Protein AF-0000000072946894 (afdb_homodimer)

InterPro domains:
  IPR002347 Short-chain dehydrogenase/reductase SDR [PF00106] (50-247)
  IPR002347 Short-chain dehydrogenase/reductase SDR [PR00081] (49-66)
  IPR002347 Short-chain dehydrogenase/reductase SDR [PR00081] (130-141)
  IPR002347 Short-chain dehydrogenase/reductase SDR [PR00081] (180-196)
  IPR002347 Short-chain dehydrogenase/reductase SDR [PR00081] (206-225)
  IPR002347 Short-chain dehydrogenase/reductase SDR [PR00081] (227-244)
  IPR036291 NAD(P)-binding domain superfamily [SSF51735] (49-303)
  IPR051019 VLCFA Elongation and Steroid Dehydrogenase [PTHR43899] (5-320)

Nearest PDB structures (foldseek):
  1w8d-assembly1_B  TM=7.250E-01  e=7.917E-16  Homo sapiens
  5h5x-assembly3_I  TM=8.137E-01  e=5.301E-14  Streptomyces coelicolor A3(2)
  6f9q-assembly1_B  TM=7.800E-01  e=3.752E-14  Nepeta racemosa
  5h5x-assembly3_L  TM=7.833E-01  e=6.300E-14  Streptomyces coelicolor A3(2)
  4cql-assembly4_I  TM=7.960E-01  e=1.188E-12  Homo sapiens

Structure (mmCIF, N/CA/C/O backbone):
data_AF-0000000072946894-model_v1
#
loop_
_entity.id
_entity.type
_entity.pdbx_description
1 polymer 'Short chain dehydrogenase, putative'
#
loop_
_atom_site.group_PDB
_atom_site.id
_atom_site.type_symbol
_atom_site.label_atom_id
_atom_site.label_alt_id
_atom_site.label_comp_id
_atom_site.label_asym_id
_atom_site.label_entity_id
_atom_site.label_seq_id
_atom_site.pdbx_PDB_ins_code
_atom_site.Cartn_x
_atom_site.Cartn_y
_atom_site.Cartn_z
_atom_site.occupancy
_atom_site.B_iso_or_equiv
_atom_site.auth_seq_id
_atom_site.auth_comp_id
_atom_site.auth_asym_id
_atom_site.auth_atom_id
_atom_site.pdbx_PDB_model_num
ATOM 1 N N . MET A 1 1 ? -17.266 15.586 -41.625 1 76.56 1 MET A N 1
ATOM 2 C CA . MET A 1 1 ? -17.844 15.133 -40.375 1 76.56 1 MET A CA 1
ATOM 3 C C . MET A 1 1 ? -16.766 14.539 -39.469 1 76.56 1 MET A C 1
ATOM 5 O O . MET A 1 1 ? -16.609 14.953 -38.312 1 76.56 1 MET A O 1
ATOM 9 N N . LEU A 1 2 ? -15.977 13.852 -40 1 82.25 2 LEU A N 1
ATOM 10 C CA . LEU A 1 2 ? -14.883 13.266 -39.219 1 82.25 2 LEU A CA 1
ATOM 11 C C . LEU A 1 2 ? -13.883 14.328 -38.812 1 82.25 2 LEU A C 1
ATOM 13 O O . LEU A 1 2 ? -13.398 14.32 -37.656 1 82.25 2 LEU A O 1
ATOM 17 N N . GLY A 1 3 ? -13.625 15.266 -39.656 1 78.94 3 GLY A N 1
ATOM 18 C CA . GLY A 1 3 ? -12.703 16.344 -39.344 1 78.94 3 GLY A CA 1
ATOM 19 C C . GLY A 1 3 ? -13.164 17.219 -38.188 1 78.94 3 GLY A C 1
ATOM 20 O O . GLY A 1 3 ? -12.383 17.547 -37.281 1 78.94 3 GLY A O 1
ATOM 21 N N . THR A 1 4 ? -14.398 17.484 -38.219 1 84.44 4 THR A N 1
ATOM 22 C CA . THR A 1 4 ? -14.984 18.312 -37.156 1 84.44 4 THR A CA 1
ATOM 23 C C . THR A 1 4 ? -14.953 17.562 -35.812 1 84.44 4 THR A C 1
ATOM 25 O O . THR A 1 4 ? -14.664 18.172 -34.781 1 84.44 4 THR A O 1
ATOM 28 N N . ILE A 1 5 ? -15.211 16.375 -35.844 1 84.06 5 ILE A N 1
ATOM 29 C CA . ILE A 1 5 ? -15.203 15.57 -34.625 1 84.06 5 ILE A CA 1
ATOM 30 C C . ILE A 1 5 ? -13.781 15.508 -34.062 1 84.06 5 ILE A C 1
ATOM 32 O O . ILE A 1 5 ? 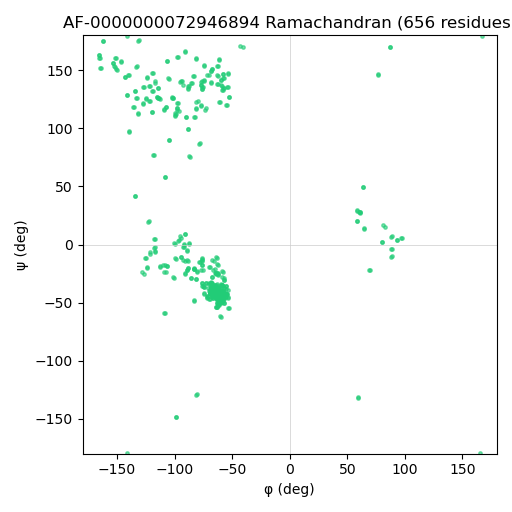-13.586 15.672 -32.844 1 84.06 5 ILE A O 1
ATOM 36 N N . LEU A 1 6 ? -12.906 15.398 -34.844 1 82.5 6 LEU A N 1
ATOM 37 C CA . LEU A 1 6 ? -11.516 15.328 -34.406 1 82.5 6 LEU A CA 1
ATOM 38 C C . LEU A 1 6 ? -11.062 16.656 -33.844 1 82.5 6 LEU A C 1
ATOM 40 O O . LEU A 1 6 ? -10.312 16.688 -32.844 1 82.5 6 LEU A O 1
ATOM 44 N N . ILE A 1 7 ? -11.516 17.672 -34.469 1 84.62 7 ILE A N 1
ATOM 45 C CA . ILE A 1 7 ? -11.172 19 -33.969 1 84.62 7 ILE A CA 1
ATOM 46 C C . ILE A 1 7 ? -11.797 19.203 -32.594 1 84.62 7 ILE A C 1
ATOM 48 O O . ILE A 1 7 ? -11.156 19.75 -31.688 1 84.62 7 ILE A O 1
ATOM 52 N N . LEU A 1 8 ? -12.953 18.75 -32.438 1 87.56 8 LEU A N 1
ATOM 53 C CA . LEU A 1 8 ? -13.641 18.891 -31.172 1 87.56 8 LEU A CA 1
ATOM 54 C C . LEU A 1 8 ? -12.961 18.062 -30.078 1 87.56 8 LEU A C 1
ATOM 56 O O . LEU A 1 8 ? -12.766 18.547 -28.969 1 87.56 8 LEU A O 1
ATOM 60 N N . ILE A 1 9 ? -12.617 16.938 -30.375 1 83.56 9 ILE A N 1
ATOM 61 C CA . ILE A 1 9 ? -11.922 16.062 -29.438 1 83.56 9 ILE A CA 1
ATOM 62 C C . ILE A 1 9 ? -10.578 16.688 -29.062 1 83.56 9 ILE A C 1
ATOM 64 O O . ILE A 1 9 ? -10.195 16.703 -27.891 1 83.56 9 ILE A O 1
ATOM 68 N N . GLY A 1 10 ? -9.945 17.156 -30.047 1 85.44 10 GLY A N 1
ATOM 69 C CA . GLY A 1 10 ? -8.68 17.828 -29.812 1 85.44 10 GLY A CA 1
ATOM 70 C C . GLY A 1 10 ? -8.82 19.062 -28.938 1 85.44 10 GLY A C 1
ATOM 71 O O . GLY A 1 10 ? -8.008 19.281 -28.031 1 85.44 10 GLY A O 1
ATOM 72 N N . ALA A 1 11 ? -9.805 19.75 -29.25 1 88.12 11 ALA A N 1
ATOM 73 C CA . ALA A 1 11 ? -10.055 20.969 -28.469 1 88.12 11 ALA A CA 1
ATOM 74 C C . ALA A 1 11 ? -10.367 20.625 -27.016 1 88.12 11 ALA A C 1
ATOM 76 O O . ALA A 1 11 ? -9.875 21.281 -26.094 1 88.12 11 ALA A O 1
ATOM 77 N N . ILE A 1 12 ? -11.086 19.641 -26.812 1 86.81 12 ILE A N 1
ATOM 78 C CA . ILE A 1 12 ? -11.445 19.219 -25.469 1 86.81 12 ILE A CA 1
ATOM 79 C C . ILE A 1 12 ? -10.203 18.719 -24.734 1 86.81 12 ILE A C 1
ATOM 81 O O . ILE A 1 12 ? -9.992 19.031 -23.562 1 86.81 12 ILE A O 1
ATOM 85 N N . PHE A 1 13 ? -9.445 17.984 -25.422 1 84.06 13 PHE A N 1
ATOM 86 C CA . PHE A 1 13 ? -8.211 17.469 -24.844 1 84.06 13 PHE A CA 1
ATOM 87 C C . PHE A 1 13 ? -7.305 18.625 -24.422 1 84.06 13 PHE A C 1
ATOM 89 O O . PHE A 1 13 ? -6.824 18.641 -23.281 1 84.06 13 PHE A O 1
ATOM 96 N N . VAL A 1 14 ? -7.098 19.531 -25.297 1 87.94 14 VAL A N 1
ATOM 97 C CA . VAL A 1 14 ? -6.219 20.656 -25 1 87.94 14 VAL A CA 1
ATOM 98 C C . VAL A 1 14 ? -6.793 21.484 -23.844 1 87.94 14 VAL A C 1
ATOM 100 O O . VAL A 1 14 ? -6.062 21.906 -22.953 1 87.94 14 VAL A O 1
ATOM 103 N N . ALA A 1 15 ? -8.031 21.688 -23.891 1 90.88 15 ALA A N 1
ATOM 104 C CA . ALA A 1 15 ? -8.688 22.438 -22.812 1 90.88 15 ALA A CA 1
ATOM 105 C C . ALA A 1 15 ? -8.523 21.75 -21.469 1 90.88 15 ALA A C 1
ATOM 107 O O . ALA A 1 15 ? -8.273 22.406 -20.453 1 90.88 15 ALA A O 1
ATOM 108 N N . THR A 1 16 ? -8.625 20.484 -21.484 1 87.75 16 THR A N 1
ATOM 109 C CA . THR A 1 16 ? -8.484 19.703 -20.25 1 87.75 16 THR A CA 1
ATOM 110 C C . THR A 1 16 ? -7.055 19.797 -19.719 1 87.75 16 THR A C 1
ATOM 112 O O . THR A 1 16 ? -6.848 19.969 -18.516 1 87.75 16 THR A O 1
ATOM 115 N N . LYS A 1 17 ? -6.102 19.734 -20.594 1 88.12 17 LYS A N 1
ATOM 116 C CA . LYS A 1 17 ? -4.703 19.812 -20.172 1 88.12 17 LYS A CA 1
ATOM 117 C C . LYS A 1 17 ? -4.352 21.203 -19.672 1 88.12 17 LYS A C 1
ATOM 119 O O . LYS A 1 17 ? -3.596 21.344 -18.703 1 88.12 17 LYS A O 1
ATOM 124 N N . LEU A 1 18 ? -4.859 22.156 -20.328 1 91.69 18 LEU A N 1
ATOM 125 C CA . LEU A 1 18 ? -4.637 23.516 -19.875 1 91.69 18 LEU A CA 1
ATOM 126 C C . LEU A 1 18 ? -5.285 23.766 -18.516 1 91.69 18 LEU A C 1
ATOM 128 O O . LEU A 1 18 ? -4.719 24.453 -17.672 1 91.69 18 LEU A O 1
ATOM 132 N N . TYR A 1 19 ? -6.438 23.25 -18.375 1 91.31 19 TYR A N 1
ATOM 133 C CA . TYR A 1 19 ? -7.113 23.359 -17.094 1 91.31 19 TYR A CA 1
ATOM 134 C C . TYR A 1 19 ? -6.312 22.656 -15.992 1 91.31 19 TYR A C 1
ATOM 136 O O . TYR A 1 19 ? -6.133 23.219 -14.906 1 91.31 19 TYR A O 1
ATOM 144 N N . GLN A 1 20 ? -5.84 21.484 -16.234 1 88.94 20 GLN A N 1
ATOM 145 C CA . GLN A 1 20 ? -5.027 20.734 -15.273 1 88.94 20 GLN A CA 1
ATOM 146 C C . GLN A 1 20 ? -3.758 21.516 -14.922 1 88.94 20 GLN A C 1
ATOM 148 O O . GLN A 1 20 ? -3.328 21.516 -13.766 1 88.94 20 GLN A O 1
ATOM 153 N N . LEU A 1 21 ? -3.168 22.094 -15.93 1 92.06 21 LEU A N 1
ATOM 154 C CA . LEU A 1 21 ? -1.972 22.891 -15.703 1 92.06 21 LEU A CA 1
ATOM 155 C C . LEU A 1 21 ? -2.285 24.109 -14.828 1 92.06 21 LEU A C 1
ATOM 157 O O . LEU A 1 21 ? -1.516 24.438 -13.922 1 92.06 21 LEU A O 1
ATOM 161 N N . ALA A 1 22 ? -3.363 24.766 -15.094 1 94.44 22 ALA A N 1
ATOM 162 C CA . ALA A 1 22 ? -3.771 25.906 -14.289 1 94.44 22 ALA A CA 1
ATOM 163 C C . ALA A 1 22 ? -4.012 25.516 -12.836 1 94.44 22 ALA A C 1
ATOM 165 O O . ALA A 1 22 ? -3.607 26.219 -11.914 1 94.44 22 ALA A O 1
ATOM 166 N N . CYS A 1 23 ? -4.617 24.391 -12.617 1 92.94 23 CYS A N 1
ATOM 167 C CA . CYS A 1 23 ? -4.867 23.891 -11.273 1 92.94 23 CYS A CA 1
ATOM 168 C C . CYS A 1 23 ? -3.559 23.562 -10.562 1 92.94 23 CYS A C 1
ATOM 170 O O . CYS A 1 23 ? -3.412 23.828 -9.367 1 92.94 23 CYS A O 1
ATOM 172 N N . TRP A 1 24 ? -2.691 23.016 -11.352 1 94.06 24 TRP A N 1
ATOM 173 C CA . TRP A 1 24 ? -1.382 22.688 -10.805 1 94.06 24 TRP A CA 1
ATOM 174 C C . TRP A 1 24 ? -0.618 23.938 -10.398 1 94.06 24 TRP A C 1
ATOM 176 O O . TRP A 1 24 ? -0.023 23.984 -9.32 1 94.06 24 TRP A O 1
ATOM 186 N N . VAL A 1 25 ? -0.658 24.953 -11.234 1 95.88 25 VAL A N 1
ATOM 187 C CA . VAL A 1 25 ? 0.003 26.219 -10.938 1 95.88 25 VAL A CA 1
ATOM 188 C C . VAL A 1 25 ? -0.615 26.844 -9.695 1 95.88 25 VAL A C 1
ATOM 190 O O . VAL A 1 25 ? 0.103 27.328 -8.812 1 95.88 25 VAL A O 1
ATOM 193 N N . ARG A 1 26 ? -1.874 26.812 -9.625 1 95.5 26 ARG A N 1
ATOM 194 C CA . ARG A 1 26 ? -2.562 27.344 -8.453 1 95.5 26 ARG A CA 1
ATOM 195 C C . ARG A 1 26 ? -2.16 26.578 -7.188 1 95.5 26 ARG A C 1
ATOM 197 O O . ARG A 1 26 ? -1.821 27.203 -6.176 1 95.5 26 ARG A O 1
ATOM 204 N N . PHE A 1 27 ? -2.131 25.297 -7.258 1 95.75 27 PHE A N 1
ATOM 205 C CA . PHE A 1 27 ? -1.911 24.406 -6.117 1 95.75 27 PHE A CA 1
ATOM 206 C C . PHE A 1 27 ? -0.49 24.547 -5.586 1 95.75 27 PHE A C 1
ATOM 208 O O . PHE A 1 27 ? -0.254 24.406 -4.383 1 95.75 27 PHE A O 1
ATOM 215 N N . TYR A 1 28 ? 0.487 24.922 -6.395 1 95.19 28 TYR A N 1
ATOM 216 C CA . TYR A 1 28 ? 1.872 24.922 -5.938 1 95.19 28 TYR A CA 1
ATOM 217 C C . TYR A 1 28 ? 2.416 26.344 -5.852 1 95.19 28 TYR A C 1
ATOM 219 O O . TYR A 1 28 ? 3.373 26.609 -5.117 1 95.19 28 TYR A O 1
ATOM 227 N N . PHE A 1 29 ? 1.744 27.328 -6.566 1 95.56 29 PHE A N 1
ATOM 228 C CA . PHE A 1 29 ? 2.383 28.641 -6.645 1 95.56 29 PHE A CA 1
ATOM 229 C C . PHE A 1 29 ? 1.453 29.734 -6.121 1 95.56 29 PHE A C 1
ATOM 231 O O . PHE A 1 29 ? 1.896 30.844 -5.828 1 95.56 29 PHE A O 1
ATOM 238 N N . MET A 1 30 ? 0.238 29.516 -6.062 1 96.44 30 MET A N 1
ATOM 239 C CA . MET A 1 30 ? -0.702 30.5 -5.527 1 96.44 30 MET A CA 1
ATOM 240 C C . MET A 1 30 ? -1.237 30.047 -4.168 1 96.44 30 MET A C 1
ATOM 242 O O . MET A 1 30 ? -2.451 30.016 -3.957 1 96.44 30 MET A O 1
ATOM 246 N N . LEU A 1 31 ? -0.311 29.844 -3.238 1 96.75 31 LEU A N 1
ATOM 247 C CA . LEU A 1 31 ? -0.64 29.297 -1.932 1 96.75 31 LEU A CA 1
ATOM 248 C C . LEU A 1 31 ? -1.284 30.344 -1.037 1 96.75 31 LEU A C 1
ATOM 250 O O . LEU A 1 31 ? -0.866 31.5 -1.037 1 96.75 31 LEU A O 1
ATOM 254 N N . PRO A 1 32 ? -2.307 29.984 -0.327 1 96.56 32 PRO A N 1
ATOM 255 C CA . PRO A 1 32 ? -2.914 30.906 0.625 1 96.56 32 PRO A CA 1
ATOM 256 C C . PRO A 1 32 ? -1.949 31.344 1.727 1 96.56 32 PRO A C 1
ATOM 258 O O . PRO A 1 32 ? -0.926 30.688 1.947 1 96.56 32 PRO A O 1
ATOM 261 N N . PRO A 1 33 ? -2.256 32.406 2.33 1 96.12 33 PRO A N 1
ATOM 262 C CA . PRO A 1 33 ? -1.405 32.844 3.441 1 96.12 33 PRO A CA 1
ATOM 263 C C . PRO A 1 33 ? -1.396 31.859 4.602 1 96.12 33 PRO A C 1
ATOM 265 O O . PRO A 1 33 ? -2.359 31.109 4.789 1 96.12 33 PRO A O 1
ATOM 268 N N . PRO A 1 34 ? -0.38 31.812 5.387 1 94.25 34 PRO A N 1
ATOM 269 C CA . PRO A 1 34 ? -0.188 30.844 6.461 1 94.25 34 PRO A CA 1
ATOM 270 C C . PRO A 1 34 ? -1.328 30.844 7.477 1 94.25 34 PRO A C 1
ATOM 272 O O . PRO A 1 34 ? -1.669 29.797 8.039 1 94.25 34 PRO A O 1
ATOM 275 N N . GLU A 1 35 ? -1.95 31.969 7.672 1 93.81 35 GLU A N 1
ATOM 276 C CA . GLU A 1 35 ? -2.963 32.125 8.711 1 93.81 35 GLU A CA 1
ATOM 277 C C . GLU A 1 35 ? -4.281 31.469 8.289 1 93.81 35 GLU A C 1
ATOM 279 O O . GLU A 1 35 ? -5.16 31.25 9.125 1 93.81 35 GLU A O 1
ATOM 284 N N . GLN A 1 36 ? -4.402 31.156 7.02 1 95.69 36 GLN A N 1
ATOM 285 C CA . GLN A 1 36 ? -5.676 30.688 6.488 1 95.69 36 GLN A CA 1
ATOM 286 C C . GLN A 1 36 ? -6.027 29.312 7.055 1 95.69 36 GLN A C 1
ATOM 288 O O . GLN A 1 36 ? -7.203 29 7.254 1 95.69 36 GLN A O 1
ATOM 293 N N . LEU A 1 37 ? -5.039 28.484 7.305 1 96.06 37 LEU A N 1
ATOM 294 C CA . LEU A 1 37 ? -5.312 27.141 7.805 1 96.06 37 LEU A CA 1
ATOM 295 C C . LEU A 1 37 ? -6.02 27.203 9.156 1 96.06 37 LEU A C 1
ATOM 297 O O . LEU A 1 37 ? -7.016 26.5 9.367 1 96.06 37 LEU A O 1
ATOM 301 N N . ARG A 1 38 ? -5.422 27.953 10.047 1 95.25 38 ARG A N 1
ATOM 302 C CA . ARG A 1 38 ? -6.02 28.078 11.375 1 95.25 38 ARG A CA 1
ATOM 303 C C . ARG A 1 38 ? -7.449 28.594 11.281 1 95.25 38 ARG A C 1
ATOM 305 O O . ARG A 1 38 ? -8.352 28.062 11.945 1 95.25 38 ARG A O 1
ATOM 312 N N . ARG A 1 39 ? -7.684 29.547 10.43 1 94.62 39 ARG A N 1
ATOM 313 C CA . ARG A 1 39 ? -9.016 30.109 10.25 1 94.62 39 ARG A CA 1
ATOM 314 C C . ARG A 1 39 ? -9.992 29.047 9.742 1 94.62 39 ARG A C 1
ATOM 316 O O . ARG A 1 39 ? -11.172 29.047 10.102 1 94.62 39 ARG A O 1
ATOM 323 N N . LYS A 1 40 ? -9.477 28.203 8.938 1 95 40 LYS A N 1
ATOM 324 C CA . LYS A 1 40 ? -10.297 27.172 8.297 1 95 40 LYS A CA 1
ATOM 325 C C . LYS A 1 40 ? -10.836 26.188 9.32 1 95 40 LYS A C 1
ATOM 327 O O . LYS A 1 40 ? -11.977 25.734 9.219 1 95 40 LYS A O 1
ATOM 332 N N . TYR A 1 41 ? -10.023 25.875 10.336 1 94.94 41 TYR A N 1
ATOM 333 C CA . TYR A 1 41 ? -10.391 24.75 11.188 1 94.94 41 TYR A CA 1
ATOM 334 C C . TYR A 1 41 ? -10.648 25.203 12.617 1 94.94 41 TYR A C 1
ATOM 336 O O . TYR A 1 41 ? -11.109 24.422 13.453 1 94.94 41 TYR A O 1
ATOM 344 N N . GLU A 1 42 ? -10.391 26.453 12.945 1 94.56 42 GLU A N 1
ATOM 345 C CA . GLU A 1 42 ? -10.523 26.938 14.312 1 94.56 42 GLU A CA 1
ATOM 346 C C . GLU A 1 42 ? -11.992 27.141 14.688 1 94.56 42 GLU A C 1
ATOM 348 O O . GLU A 1 42 ? -12.789 27.609 13.875 1 94.56 42 GLU A O 1
ATOM 353 N N . GLU A 1 43 ? -12.312 26.656 15.852 1 93.19 43 GLU A N 1
ATOM 354 C CA . GLU A 1 43 ? -13.586 26.984 16.484 1 93.19 43 GLU A CA 1
ATOM 355 C C . GLU A 1 43 ? -13.477 28.266 17.328 1 93.19 43 GLU A C 1
ATOM 357 O O . GLU A 1 43 ? -12.516 28.422 18.078 1 93.19 43 GLU A O 1
ATOM 362 N N . PRO A 1 44 ? -14.453 29.094 17.125 1 90.75 44 PRO A N 1
ATOM 363 C CA . PRO A 1 44 ? -14.391 30.344 17.906 1 90.75 44 PRO A CA 1
ATOM 364 C C . PRO A 1 44 ? -14.219 30.078 19.406 1 90.75 44 PRO A C 1
ATOM 366 O O . PRO A 1 44 ? -14.922 29.25 19.969 1 90.75 44 PRO A O 1
ATOM 369 N N . GLY A 1 45 ? -13.195 30.719 19.938 1 91.06 45 GLY A N 1
ATOM 370 C CA . GLY A 1 45 ? -12.969 30.656 21.375 1 91.06 45 GLY A CA 1
ATOM 371 C C . GLY A 1 45 ? -12.102 29.484 21.797 1 91.06 45 GLY A C 1
ATOM 372 O O . GLY A 1 45 ? -11.766 29.328 22.969 1 91.06 45 GLY A O 1
ATOM 373 N N . LYS A 1 46 ? -11.758 28.688 20.844 1 93.88 46 LYS A N 1
ATOM 374 C CA . LYS A 1 46 ? -10.914 27.547 21.172 1 93.88 46 LYS A CA 1
ATOM 375 C C . LYS A 1 46 ? -9.641 27.547 20.328 1 93.88 46 LYS A C 1
ATOM 377 O O . LYS A 1 46 ? -9.656 27.953 19.156 1 93.88 46 LYS A O 1
ATOM 382 N N . ARG A 1 47 ? -8.609 27.141 20.969 1 95.19 47 ARG A N 1
ATOM 383 C CA . ARG A 1 47 ? -7.371 26.938 20.234 1 95.19 47 ARG A CA 1
ATOM 384 C C . ARG A 1 47 ? -7.383 25.609 19.5 1 95.19 47 ARG A C 1
ATOM 386 O O . ARG A 1 47 ? -7.586 24.562 20.125 1 95.19 47 ARG A O 1
ATOM 393 N N . PRO A 1 48 ? -7.188 25.672 18.219 1 97.31 48 PRO A N 1
ATOM 394 C CA . PRO A 1 48 ? -7.109 24.391 17.516 1 97.31 48 PRO A CA 1
ATOM 395 C C . PRO A 1 48 ? -5.824 23.625 17.812 1 97.31 48 PRO A C 1
ATOM 397 O O . PRO A 1 48 ? -4.77 24.234 18.016 1 97.31 48 PRO A O 1
ATOM 400 N N . PHE A 1 49 ? -5.926 22.312 17.844 1 98.56 49 PHE A N 1
ATOM 401 C CA . PHE A 1 49 ? -4.785 21.469 18.156 1 98.56 49 PHE A CA 1
ATOM 402 C C . PHE A 1 49 ? -4.457 20.531 16.984 1 98.56 49 PHE A C 1
ATOM 404 O O . PHE A 1 49 ? -5.355 20.109 16.25 1 98.56 49 PHE A O 1
ATOM 411 N N . ALA A 1 50 ? -3.189 20.266 16.859 1 98.75 50 ALA A N 1
ATOM 412 C CA . ALA A 1 50 ? -2.688 19.25 15.922 1 98.75 50 ALA A CA 1
ATOM 413 C C . ALA A 1 50 ? -1.899 18.172 16.656 1 98.75 50 ALA A C 1
ATOM 415 O O . ALA A 1 50 ? -1.156 18.469 17.594 1 98.75 50 ALA A O 1
ATOM 416 N N . MET A 1 51 ? -2.123 17 16.312 1 98.88 51 MET A N 1
ATOM 417 C CA . MET A 1 51 ? -1.298 15.891 16.781 1 98.88 51 MET A CA 1
ATOM 418 C C . MET A 1 51 ? -0.301 15.453 15.719 1 98.88 51 MET A C 1
ATOM 420 O O . MET A 1 51 ? -0.675 15.242 14.562 1 98.88 51 MET A O 1
ATOM 424 N N . VAL A 1 52 ? 0.982 15.398 16.047 1 98.81 52 VAL A N 1
ATOM 425 C CA . VAL A 1 52 ? 2.045 15.031 15.117 1 98.81 52 VAL A CA 1
ATOM 426 C C . VAL A 1 52 ? 2.773 13.789 15.633 1 98.81 52 VAL A C 1
ATOM 428 O O . VAL A 1 52 ? 3.391 13.82 16.703 1 98.81 52 VAL A O 1
ATOM 431 N N . SER A 1 53 ? 2.668 12.719 14.938 1 98.62 53 SER A N 1
ATOM 432 C CA . SER A 1 53 ? 3.473 11.547 15.258 1 98.62 53 SER A CA 1
ATOM 433 C C . SER A 1 53 ? 4.863 11.641 14.648 1 98.62 53 SER A C 1
ATOM 435 O O . SER A 1 53 ? 5.027 12.156 13.531 1 98.62 53 SER A O 1
ATOM 437 N N . GLY A 1 54 ? 5.883 11.117 15.352 1 96.75 54 GLY A N 1
ATOM 438 C CA . GLY A 1 54 ? 7.254 11.305 14.898 1 96.75 54 GLY A CA 1
ATOM 439 C C . GLY A 1 54 ? 7.688 12.758 14.891 1 96.75 54 GLY A C 1
ATOM 440 O O . GLY A 1 54 ? 8.242 13.234 13.898 1 96.75 54 GLY A O 1
ATOM 441 N N . ALA A 1 55 ? 7.465 13.445 15.945 1 96.81 55 ALA A N 1
ATOM 442 C CA . ALA A 1 55 ? 7.531 14.906 15.961 1 96.81 55 ALA A CA 1
ATOM 443 C C . ALA A 1 55 ? 8.945 15.383 16.281 1 96.81 55 ALA A C 1
ATOM 445 O O . ALA A 1 55 ? 9.227 16.578 16.219 1 96.81 55 ALA A O 1
ATOM 446 N N . THR A 1 56 ? 9.891 14.531 16.594 1 92.94 56 THR A N 1
ATOM 447 C CA . THR A 1 56 ? 11.141 14.977 17.203 1 92.94 56 THR A CA 1
ATOM 448 C C . THR A 1 56 ? 12.219 15.141 16.141 1 92.94 56 THR A C 1
ATOM 450 O O . THR A 1 56 ? 13.375 15.438 16.453 1 92.94 56 THR A O 1
ATOM 453 N N . GLY A 1 57 ? 11.891 14.945 14.891 1 88.81 57 GLY A N 1
ATOM 454 C CA . GLY A 1 57 ? 12.898 15.164 13.867 1 88.81 57 GLY A CA 1
ATOM 455 C C . GLY A 1 57 ? 12.32 15.258 12.469 1 88.81 57 GLY A C 1
ATOM 456 O O . GLY A 1 57 ? 11.148 14.922 12.25 1 88.81 57 GLY A O 1
ATOM 457 N N . GLY A 1 58 ? 13.148 15.844 11.648 1 91.5 58 GLY A N 1
ATOM 458 C CA . GLY A 1 58 ? 12.836 15.852 10.227 1 91.5 58 GLY A CA 1
ATOM 459 C C . GLY A 1 58 ? 11.516 16.531 9.914 1 91.5 58 GLY A C 1
ATOM 460 O O . GLY A 1 58 ? 11.266 17.656 10.359 1 91.5 58 GLY A O 1
ATOM 461 N N . ILE A 1 59 ? 10.758 15.875 9.156 1 93.75 59 ILE A N 1
ATOM 462 C CA . ILE A 1 59 ? 9.5 16.406 8.648 1 93.75 59 ILE A CA 1
ATOM 463 C C . ILE A 1 59 ? 8.516 16.609 9.797 1 93.75 59 ILE A C 1
ATOM 465 O O . ILE A 1 59 ? 7.824 17.625 9.867 1 93.75 59 ILE A O 1
ATOM 469 N N . GLY A 1 60 ? 8.508 15.703 10.758 1 96.81 60 GLY A N 1
ATOM 470 C CA . GLY A 1 60 ? 7.609 15.805 11.898 1 96.81 60 GLY A CA 1
ATOM 471 C C . GLY A 1 60 ? 7.84 17.047 12.727 1 96.81 60 GLY A C 1
ATOM 472 O O . GLY A 1 60 ? 6.891 17.75 13.094 1 96.81 60 GLY A O 1
ATOM 473 N N . PHE A 1 61 ? 9.078 17.266 12.977 1 97.06 61 PHE A N 1
ATOM 474 C CA . PHE A 1 61 ? 9.422 18.484 13.711 1 97.06 61 PHE A CA 1
ATOM 475 C C . PHE A 1 61 ? 9.023 19.719 12.922 1 97.06 61 PHE A C 1
ATOM 477 O O . PHE A 1 61 ? 8.516 20.688 13.492 1 97.06 61 PHE A O 1
ATOM 484 N N . GLY A 1 62 ? 9.281 19.688 11.648 1 96.88 62 GLY A N 1
ATOM 485 C CA . GLY A 1 62 ? 8.883 20.797 10.789 1 96.88 62 GLY A CA 1
ATOM 486 C C . GLY A 1 62 ? 7.406 21.125 10.891 1 96.88 62 GLY A C 1
ATOM 487 O O . GLY A 1 62 ? 7.031 22.297 10.992 1 96.88 62 GLY A O 1
ATOM 488 N N . PHE A 1 63 ? 6.59 20.125 10.914 1 98.19 63 PHE A N 1
ATOM 489 C CA . PHE A 1 63 ? 5.148 20.328 11.008 1 98.19 63 PHE A CA 1
ATOM 490 C C . PHE A 1 63 ? 4.766 20.859 12.383 1 98.19 63 PHE A C 1
ATOM 492 O O . PHE A 1 63 ? 4.012 21.828 12.492 1 98.19 63 PHE A O 1
ATOM 499 N N . ALA A 1 64 ? 5.312 20.219 13.422 1 98.38 64 ALA A N 1
ATOM 500 C CA . ALA A 1 64 ? 5 20.656 14.781 1 98.38 64 ALA A CA 1
ATOM 501 C C . ALA A 1 64 ? 5.391 22.109 15 1 98.38 64 ALA A C 1
ATOM 503 O O . ALA A 1 64 ? 4.602 22.891 15.523 1 98.38 64 ALA A O 1
ATOM 504 N N . HIS A 1 65 ? 6.551 22.438 14.562 1 97.69 65 HIS A N 1
ATOM 505 C CA . HIS A 1 65 ? 7.105 23.781 14.711 1 97.69 65 HIS A CA 1
ATOM 506 C C . HIS A 1 65 ? 6.27 24.812 13.961 1 97.69 65 HIS A C 1
ATOM 508 O O . HIS A 1 65 ? 5.867 25.828 14.523 1 97.69 65 HIS A O 1
ATOM 514 N N . THR A 1 66 ? 6 24.516 12.695 1 97.44 66 THR A N 1
ATOM 515 C CA . THR A 1 66 ? 5.262 25.438 11.836 1 97.44 66 THR A CA 1
ATOM 516 C C . THR A 1 66 ? 3.842 25.641 12.352 1 97.44 66 THR A C 1
ATOM 518 O O . THR A 1 66 ? 3.328 26.766 12.352 1 97.44 66 THR A O 1
ATOM 521 N N . LEU A 1 67 ? 3.229 24.609 12.836 1 98.19 67 LEU A N 1
ATOM 522 C CA . LEU A 1 67 ? 1.869 24.688 13.359 1 98.19 67 LEU A CA 1
ATOM 523 C C . LEU A 1 67 ? 1.827 25.516 14.641 1 98.19 67 LEU A C 1
ATOM 525 O O . LEU A 1 67 ? 0.934 26.344 14.82 1 98.19 67 LEU A O 1
ATOM 529 N N . ALA A 1 68 ? 2.803 25.297 15.484 1 97.88 68 ALA A N 1
ATOM 530 C CA . ALA A 1 68 ? 2.879 26.078 16.719 1 97.88 68 ALA A CA 1
ATOM 531 C C . ALA A 1 68 ? 3.062 27.562 16.422 1 97.88 68 ALA A C 1
ATOM 533 O O . ALA A 1 68 ? 2.426 28.406 17.047 1 97.88 68 ALA A O 1
ATOM 534 N N . LEU A 1 69 ? 3.877 27.828 15.445 1 96.12 69 LEU A N 1
ATOM 535 C CA . LEU A 1 69 ? 4.125 29.219 15.047 1 96.12 69 LEU A CA 1
ATOM 536 C C . LEU A 1 69 ? 2.85 29.859 14.508 1 96.12 69 LEU A C 1
ATOM 538 O O . LEU A 1 69 ? 2.68 31.078 14.602 1 96.12 69 LEU A O 1
ATOM 542 N N . ARG A 1 70 ? 1.974 29.047 14.039 1 95.56 70 ARG A N 1
ATOM 543 C CA . ARG A 1 70 ? 0.732 29.562 13.461 1 95.56 70 ARG A CA 1
ATOM 544 C C . ARG A 1 70 ? -0.39 29.562 14.492 1 95.56 70 ARG A C 1
ATOM 546 O O . ARG A 1 70 ? -1.562 29.719 14.141 1 95.56 70 ARG A O 1
ATOM 553 N N . GLY A 1 71 ? -0.043 29.25 15.734 1 95.69 71 GLY A N 1
ATOM 554 C CA . GLY A 1 71 ? -0.984 29.422 16.828 1 95.69 71 GLY A CA 1
ATOM 555 C C . GLY A 1 71 ? -1.724 28.156 17.203 1 95.69 71 GLY A C 1
ATOM 556 O O . GLY A 1 71 ? -2.656 28.188 18 1 95.69 71 GLY A O 1
ATOM 557 N N . PHE A 1 72 ? -1.364 27.062 16.594 1 97.75 72 PHE A N 1
ATOM 558 C CA . PHE A 1 72 ? -1.953 25.781 16.984 1 97.75 72 PHE A CA 1
ATOM 559 C C . PHE A 1 72 ? -1.337 25.281 18.281 1 97.75 72 PHE A C 1
ATOM 561 O O . PHE A 1 72 ? -0.145 25.484 18.531 1 97.75 72 PHE A O 1
ATOM 568 N N . GLY A 1 73 ? -2.162 24.719 19.141 1 98.25 73 GLY A N 1
ATOM 569 C CA . GLY A 1 73 ? -1.572 23.766 20.078 1 98.25 73 GLY A CA 1
ATOM 570 C C . GLY A 1 73 ? -1.078 22.5 19.391 1 98.25 73 GLY A C 1
ATOM 571 O O . GLY A 1 73 ? -1.602 22.109 18.359 1 98.25 73 GLY A O 1
ATOM 572 N N . VAL A 1 74 ? -0.051 21.891 20 1 98.75 74 VAL A N 1
ATOM 573 C CA . VAL A 1 74 ? 0.492 20.719 19.328 1 98.75 74 VAL A CA 1
ATOM 574 C C . VAL A 1 74 ? 0.708 19.594 20.328 1 98.75 74 VAL A C 1
ATOM 576 O O . VAL A 1 74 ? 1.179 19.828 21.438 1 98.75 74 VAL A O 1
ATOM 579 N N . VAL A 1 75 ? 0.252 18.406 19.969 1 98.88 75 VAL A N 1
ATOM 580 C CA . VAL A 1 75 ? 0.585 17.172 20.672 1 98.88 75 VAL A CA 1
ATOM 581 C C . VAL A 1 75 ? 1.731 16.469 19.938 1 98.88 75 VAL A C 1
ATOM 583 O O . VAL A 1 75 ? 1.586 16.047 18.797 1 98.88 75 VAL A O 1
ATOM 586 N N . LEU A 1 76 ? 2.861 16.375 20.641 1 98.81 76 LEU A N 1
ATOM 587 C CA . LEU A 1 76 ? 4.055 15.75 20.078 1 98.81 76 LEU A CA 1
ATOM 588 C C . LEU A 1 76 ? 4.184 14.305 20.547 1 98.81 76 LEU A C 1
ATOM 590 O O . LEU A 1 76 ? 4.324 14.039 21.75 1 98.81 76 LEU A O 1
ATOM 594 N N . ALA A 1 77 ? 4.145 13.375 19.625 1 98.75 77 ALA A N 1
ATOM 595 C CA . ALA A 1 77 ? 4.273 11.961 19.953 1 98.75 77 ALA A CA 1
ATOM 596 C C . ALA A 1 77 ? 5.551 11.375 19.359 1 98.75 77 ALA A C 1
ATOM 598 O O . ALA A 1 77 ? 5.82 11.531 18.172 1 98.75 77 ALA A O 1
ATOM 599 N N . SER A 1 78 ? 6.324 10.789 20.094 1 97.94 78 SER A N 1
ATOM 600 C CA . SER A 1 78 ? 7.547 10.109 19.672 1 97.94 78 SER A CA 1
ATOM 601 C C . SER A 1 78 ? 8.031 9.133 20.75 1 97.94 78 SER A C 1
ATOM 603 O O . SER A 1 78 ? 7.453 9.062 21.828 1 97.94 78 SER A O 1
ATOM 605 N N . ARG A 1 79 ? 9.055 8.383 20.484 1 95.75 79 ARG A N 1
ATOM 606 C CA . ARG A 1 79 ? 9.453 7.301 21.359 1 95.75 79 ARG A CA 1
ATOM 607 C C . ARG A 1 79 ? 10.414 7.793 22.438 1 95.75 79 ARG A C 1
ATOM 609 O O . ARG A 1 79 ? 10.562 7.164 23.484 1 95.75 79 ARG A O 1
ATOM 616 N N . SER A 1 80 ? 11.102 8.977 22.234 1 96.62 80 SER A N 1
ATOM 617 C CA . SER A 1 80 ? 12.133 9.445 23.156 1 96.62 80 SER A CA 1
ATOM 618 C C . SER A 1 80 ? 11.641 10.633 23.969 1 96.62 80 SER A C 1
ATOM 620 O O . SER A 1 80 ? 11.445 11.727 23.438 1 96.62 80 SER A O 1
ATOM 622 N N . GLU A 1 81 ? 11.602 10.406 25.25 1 97.5 81 GLU A N 1
ATOM 623 C CA . GLU A 1 81 ? 11.125 11.469 26.141 1 97.5 81 GLU A CA 1
ATOM 624 C C . GLU A 1 81 ? 12.055 12.68 26.094 1 97.5 81 GLU A C 1
ATOM 626 O O . GLU A 1 81 ? 11.594 13.82 26.031 1 97.5 81 GLU A O 1
ATOM 631 N N . SER A 1 82 ? 13.32 12.422 26.109 1 98.12 82 SER A N 1
ATOM 632 C CA . SER A 1 82 ? 14.305 13.5 26.109 1 98.12 82 SER A CA 1
ATOM 633 C C . SER A 1 82 ? 14.219 14.328 24.828 1 98.12 82 SER A C 1
ATOM 635 O O . SER A 1 82 ? 14.289 15.555 24.875 1 98.12 82 SER A O 1
ATOM 637 N N . LYS A 1 83 ? 14.039 13.672 23.688 1 97.44 83 LYS A N 1
ATOM 638 C CA . LYS A 1 83 ? 13.93 14.375 22.422 1 97.44 83 LYS A CA 1
ATOM 639 C C . LYS A 1 83 ? 12.633 15.18 22.344 1 97.44 83 LYS A C 1
ATOM 641 O O . LYS A 1 83 ? 12.602 16.266 21.75 1 97.44 83 LYS A O 1
ATOM 646 N N . LEU A 1 84 ? 11.625 14.625 22.922 1 98.38 84 LEU A N 1
ATOM 647 C CA . LEU A 1 84 ? 10.352 15.344 22.984 1 98.38 84 LEU A CA 1
ATOM 648 C C . LEU A 1 84 ? 10.492 16.641 23.766 1 98.38 84 LEU A C 1
ATOM 650 O O . LEU A 1 84 ? 10.016 17.688 23.344 1 98.38 84 LEU A O 1
ATOM 654 N N . GLU A 1 85 ? 11.133 16.547 24.859 1 98.06 85 GLU A N 1
ATOM 655 C CA . GLU A 1 85 ? 11.344 17.719 25.703 1 98.06 85 GLU A CA 1
ATOM 656 C C . GLU A 1 85 ? 12.195 18.766 24.984 1 98.06 85 GLU A C 1
ATOM 658 O O . GLU A 1 85 ? 11.898 19.969 25.047 1 98.06 85 GLU A O 1
ATOM 663 N N . GLU A 1 86 ? 13.195 18.266 24.359 1 97.88 86 GLU A N 1
ATOM 664 C CA . GLU A 1 86 ? 14.055 19.172 23.594 1 97.88 86 GLU A CA 1
ATOM 665 C C . GLU A 1 86 ? 13.281 19.875 22.484 1 97.88 86 GLU A C 1
ATOM 667 O O . GLU A 1 86 ? 13.43 21.078 22.281 1 97.88 86 GLU A O 1
ATOM 672 N N . CYS A 1 87 ? 12.5 19.125 21.797 1 97.38 87 CYS A N 1
ATOM 673 C CA . CYS A 1 87 ? 11.68 19.672 20.719 1 97.38 87 CYS A CA 1
ATOM 674 C C . CYS A 1 87 ? 10.672 20.688 21.266 1 97.38 87 CYS A C 1
ATOM 676 O O . CYS A 1 87 ? 10.492 21.75 20.688 1 97.38 87 CYS A O 1
ATOM 678 N N . ALA A 1 88 ? 10.047 20.328 22.344 1 98.19 88 ALA A N 1
ATOM 679 C CA . ALA A 1 88 ? 9.062 21.219 22.969 1 98.19 88 ALA A CA 1
ATOM 680 C C . ALA A 1 88 ? 9.703 22.547 23.375 1 98.19 88 ALA A C 1
ATOM 682 O O . ALA A 1 88 ? 9.125 23.609 23.172 1 98.19 88 ALA A O 1
ATOM 683 N N . LYS A 1 89 ? 10.859 22.453 23.938 1 97.94 89 LYS A N 1
ATOM 684 C CA . LYS A 1 89 ? 11.578 23.656 24.375 1 97.94 89 LYS A CA 1
ATOM 685 C C . LYS A 1 89 ? 11.93 24.547 23.188 1 97.94 89 LYS A C 1
ATOM 687 O O . LYS A 1 89 ? 11.75 25.75 23.234 1 97.94 89 LYS A O 1
ATOM 692 N N . LYS A 1 90 ? 12.438 23.906 22.188 1 97.38 90 LYS A N 1
ATOM 693 C CA . LYS A 1 90 ? 12.812 24.656 20.984 1 97.38 90 LYS A CA 1
ATOM 694 C C . LYS A 1 90 ? 11.609 25.375 20.375 1 97.38 90 LYS A C 1
ATOM 696 O O . LYS A 1 90 ? 11.695 26.547 20 1 97.38 90 LYS A O 1
ATOM 701 N N . ILE A 1 91 ? 10.5 24.703 20.281 1 97.75 91 ILE A N 1
ATOM 702 C CA . ILE A 1 91 ? 9.281 25.281 19.734 1 97.75 91 ILE A CA 1
ATOM 703 C C . ILE A 1 91 ? 8.82 26.453 20.609 1 97.75 91 ILE A C 1
ATOM 705 O O . ILE A 1 91 ? 8.477 27.516 20.094 1 97.75 91 ILE A O 1
ATOM 709 N N . GLN A 1 92 ? 8.844 26.234 21.906 1 97.62 92 GLN A N 1
ATOM 710 C CA . GLN A 1 92 ? 8.445 27.266 22.844 1 97.62 92 GLN A CA 1
ATOM 711 C C . GLN A 1 92 ? 9.289 28.531 22.656 1 97.62 92 GLN A C 1
ATOM 713 O O . GLN A 1 92 ? 8.758 29.641 22.609 1 97.62 92 GLN A O 1
ATOM 718 N N . ASP A 1 93 ? 10.578 28.312 22.562 1 97.19 93 ASP A N 1
ATOM 719 C CA . ASP A 1 93 ? 11.508 29.422 22.422 1 97.19 93 ASP A CA 1
ATOM 720 C C . ASP A 1 93 ? 11.266 30.188 21.109 1 97.19 93 ASP A C 1
ATOM 722 O O . ASP A 1 93 ? 11.266 31.422 21.094 1 97.19 93 ASP A O 1
ATOM 726 N N . ASP A 1 94 ? 11.094 29.469 20.078 1 96 94 ASP A N 1
ATOM 727 C CA . ASP A 1 94 ? 10.914 30.094 18.766 1 96 94 ASP A CA 1
ATOM 728 C C . ASP A 1 94 ? 9.586 30.844 18.688 1 96 94 ASP A C 1
ATOM 730 O O . ASP A 1 94 ? 9.5 31.906 18.062 1 96 94 ASP A O 1
ATOM 734 N N . VAL A 1 95 ? 8.586 30.281 19.297 1 96.12 95 VAL A N 1
ATOM 735 C CA . VAL A 1 95 ? 7.281 30.938 19.312 1 96.12 95 VAL A CA 1
ATOM 736 C C . VAL A 1 95 ? 7.359 32.219 20.141 1 96.12 95 VAL A C 1
ATOM 738 O O . VAL A 1 95 ? 6.84 33.25 19.719 1 96.12 95 VAL A O 1
ATOM 741 N N . LYS A 1 96 ? 8.008 32.188 21.203 1 95 96 LYS A N 1
ATOM 742 C CA . LYS A 1 96 ? 8.195 33.344 22.047 1 95 96 LYS A CA 1
ATOM 743 C C . LYS A 1 96 ? 8.984 34.438 21.312 1 95 96 LYS A C 1
ATOM 745 O O . LYS A 1 96 ? 8.656 35.625 21.406 1 95 96 LYS A O 1
ATOM 750 N N . ALA A 1 97 ? 9.922 34 20.656 1 95.19 97 ALA A N 1
ATOM 751 C CA . ALA A 1 97 ? 10.781 34.938 19.938 1 95.19 97 ALA A CA 1
ATOM 752 C C . ALA A 1 97 ? 10 35.719 18.859 1 95.19 97 ALA A C 1
ATOM 754 O O . ALA A 1 97 ? 10.359 36.844 18.516 1 95.19 97 ALA A O 1
ATOM 755 N N . LYS A 1 98 ? 8.977 35.125 18.406 1 92.62 98 LYS A N 1
ATOM 756 C CA . LYS A 1 98 ? 8.156 35.75 17.375 1 92.62 98 LYS A CA 1
ATOM 757 C C . LYS A 1 98 ? 7.078 36.656 17.984 1 92.62 98 LYS A C 1
ATOM 759 O O . LYS A 1 98 ? 6.246 37.219 17.281 1 92.62 98 LYS A O 1
ATOM 764 N N . GLY A 1 99 ? 7.074 36.719 19.297 1 88.75 99 GLY A N 1
ATOM 765 C CA . GLY A 1 99 ? 6.168 37.625 20 1 88.75 99 GLY A CA 1
ATOM 766 C C . GLY A 1 99 ? 4.773 37.031 20.156 1 88.75 99 GLY A C 1
ATOM 767 O O . GLY A 1 99 ? 3.801 37.781 20.328 1 88.75 99 GLY A O 1
ATOM 768 N N . LYS A 1 100 ? 4.828 35.781 19.922 1 80.81 100 LYS A N 1
ATOM 769 C CA . LYS A 1 100 ? 3.543 35.094 20.078 1 80.81 100 LYS A CA 1
ATOM 770 C C . LYS A 1 100 ? 3.379 34.531 21.484 1 80.81 100 LYS A C 1
ATOM 772 O O . LYS A 1 100 ? 4.363 34.344 22.203 1 80.81 100 LYS A O 1
ATOM 777 N N . GLY A 1 101 ? 2.283 34.594 22.188 1 83.31 101 GLY A N 1
ATOM 778 C CA . GLY A 1 101 ? 2.055 33.938 23.484 1 83.31 101 GLY A CA 1
ATOM 779 C C . GLY A 1 101 ? 2.627 32.531 23.562 1 83.31 101 GLY A C 1
ATOM 780 O O . GLY A 1 101 ? 3.191 32.031 22.594 1 83.31 101 GLY A O 1
ATOM 781 N N . PRO A 1 102 ? 2.648 32 24.656 1 91.56 102 PRO A N 1
ATOM 782 C CA . PRO A 1 102 ? 3.209 30.656 24.844 1 91.56 102 PRO A CA 1
ATOM 783 C C . PRO A 1 102 ? 2.533 29.609 23.953 1 91.56 102 PRO A C 1
ATOM 785 O O . PRO A 1 102 ? 1.318 29.656 23.75 1 91.56 102 PRO A O 1
ATOM 788 N N . ALA A 1 103 ? 3.344 28.828 23.375 1 94.62 103 ALA A N 1
ATOM 789 C CA . ALA A 1 103 ? 2.805 27.703 22.641 1 94.62 103 ALA A CA 1
ATOM 790 C C . ALA A 1 103 ? 2.184 26.672 23.578 1 94.62 103 ALA A C 1
ATOM 792 O O . ALA A 1 103 ? 2.656 26.484 24.703 1 94.62 103 ALA A O 1
ATOM 793 N N . GLU A 1 104 ? 1.13 26.125 23.234 1 97.44 104 GLU A N 1
ATOM 794 C CA . GLU A 1 104 ? 0.571 24.984 23.953 1 97.44 104 GLU A CA 1
ATOM 795 C C . GLU A 1 104 ? 1.086 23.672 23.391 1 97.44 104 GLU A C 1
ATOM 797 O O . GLU A 1 104 ? 0.734 23.281 22.281 1 97.44 104 GLU A O 1
ATOM 802 N N . ILE A 1 105 ? 1.903 23.062 24.188 1 98.5 105 ILE A N 1
ATOM 803 C CA . ILE A 1 105 ? 2.568 21.844 23.734 1 98.5 105 ILE A CA 1
ATOM 804 C C . ILE A 1 105 ? 2.297 20.703 24.719 1 98.5 105 ILE A C 1
ATOM 806 O O . ILE A 1 105 ? 2.479 20.859 25.922 1 98.5 105 ILE A O 1
ATOM 810 N N . ILE A 1 106 ? 1.797 19.625 24.234 1 98.69 106 ILE A N 1
ATOM 811 C CA . ILE A 1 106 ? 1.627 18.375 24.984 1 98.69 106 ILE A CA 1
ATOM 812 C C . ILE A 1 106 ? 2.545 17.297 24.406 1 98.69 106 ILE A C 1
ATOM 814 O O . ILE A 1 106 ? 2.611 17.109 23.188 1 98.69 106 ILE A O 1
ATOM 818 N N . THR A 1 107 ? 3.352 16.688 25.234 1 98.62 107 THR A N 1
ATOM 819 C CA . THR A 1 107 ? 4.215 15.609 24.781 1 98.62 107 THR A CA 1
ATOM 820 C C . THR A 1 107 ? 3.695 14.258 25.266 1 98.62 107 THR A C 1
ATOM 822 O O . THR A 1 107 ? 3.16 14.156 26.375 1 98.62 107 THR A O 1
ATOM 825 N N . VAL A 1 108 ? 3.818 13.266 24.469 1 98.69 108 VAL A N 1
ATOM 826 C CA . VAL A 1 108 ? 3.416 11.914 24.828 1 98.69 108 VAL A CA 1
ATOM 827 C C . VAL A 1 108 ? 4.41 10.906 24.266 1 98.69 108 VAL A C 1
ATOM 829 O O . VAL A 1 108 ? 4.758 10.977 23.078 1 98.69 108 VAL A O 1
ATOM 832 N N . VAL A 1 109 ? 4.902 10.023 25.109 1 98.5 109 VAL A N 1
ATOM 833 C CA . VAL A 1 109 ? 5.852 8.992 24.703 1 98.5 109 VAL A CA 1
ATOM 834 C C . VAL A 1 109 ? 5.102 7.82 24.062 1 98.5 109 VAL A C 1
ATOM 836 O O . VAL A 1 109 ? 4.27 7.188 24.719 1 98.5 109 VAL A O 1
ATOM 839 N N . CYS A 1 110 ? 5.363 7.578 22.797 1 98.25 110 CYS A N 1
ATOM 840 C CA . CYS A 1 110 ? 4.777 6.48 22.047 1 98.25 110 CYS A CA 1
ATOM 841 C C . CYS A 1 110 ? 5.848 5.711 21.281 1 98.25 110 CYS A C 1
ATOM 843 O O . CYS A 1 110 ? 6.469 6.25 20.359 1 98.25 110 CYS A O 1
ATOM 845 N N . ASP A 1 111 ? 6.066 4.508 21.672 1 98.06 111 ASP A N 1
ATOM 846 C CA . ASP A 1 111 ? 6.867 3.619 20.828 1 98.06 111 ASP A CA 1
ATOM 847 C C . ASP A 1 111 ? 5.992 2.881 19.828 1 98.06 111 ASP A C 1
ATOM 849 O O . ASP A 1 111 ? 5.48 1.797 20.109 1 98.06 111 ASP A O 1
ATOM 853 N N . PHE A 1 112 ? 5.969 3.377 18.609 1 98.06 112 PHE A N 1
ATOM 854 C CA . PHE A 1 112 ? 5.02 2.91 17.609 1 98.06 112 PHE A CA 1
ATOM 855 C C . PHE A 1 112 ? 5.441 1.554 17.047 1 98.06 112 PHE A C 1
ATOM 857 O O . PHE A 1 112 ? 4.684 0.911 16.328 1 98.06 112 PHE A O 1
ATOM 864 N N . ALA A 1 113 ? 6.625 1.12 17.328 1 97.12 113 ALA A N 1
ATOM 865 C CA . ALA A 1 113 ? 7.09 -0.193 16.891 1 97.12 113 ALA A CA 1
ATOM 866 C C . ALA A 1 113 ? 6.484 -1.303 17.75 1 97.12 113 ALA A C 1
ATOM 868 O O . ALA A 1 113 ? 6.547 -2.48 17.391 1 97.12 113 ALA A O 1
ATOM 869 N N . THR A 1 114 ? 5.98 -0.936 18.906 1 96.88 114 THR A N 1
ATOM 870 C CA . THR A 1 114 ? 5.395 -1.904 19.828 1 96.88 114 THR A CA 1
ATOM 871 C C . THR A 1 114 ? 3.898 -2.057 19.578 1 96.88 114 THR A C 1
ATOM 873 O O . THR A 1 114 ? 3.311 -1.292 18.812 1 96.88 114 THR A O 1
ATOM 876 N N . PRO A 1 115 ? 3.254 -3.061 20.125 1 94.69 115 PRO A N 1
ATOM 877 C CA . PRO A 1 115 ? 1.816 -3.256 19.922 1 94.69 115 PRO A CA 1
ATOM 878 C C . PRO A 1 115 ? 0.997 -2.02 20.281 1 94.69 115 PRO A C 1
ATOM 880 O O . PRO A 1 115 ? 1.346 -1.3 21.234 1 94.69 115 PRO A O 1
ATOM 883 N N . THR A 1 116 ? -0.047 -1.831 19.594 1 96.44 116 THR A N 1
ATOM 884 C CA . THR A 1 116 ? -0.882 -0.639 19.688 1 96.44 116 THR A CA 1
ATOM 885 C C . THR A 1 116 ? -1.35 -0.413 21.125 1 96.44 116 THR A C 1
ATOM 887 O O . THR A 1 116 ? -1.463 0.729 21.562 1 96.44 116 THR A O 1
ATOM 890 N N . GLU A 1 117 ? -1.61 -1.498 21.828 1 96.19 117 GLU A N 1
ATOM 891 C CA . GLU A 1 117 ? -2.141 -1.417 23.188 1 96.19 117 GLU A CA 1
ATOM 892 C C . GLU A 1 117 ? -1.156 -0.721 24.125 1 96.19 117 GLU A C 1
ATOM 894 O O . GLU A 1 117 ? -1.546 -0.216 25.172 1 96.19 117 GLU A O 1
ATOM 899 N N . LYS A 1 118 ? 0.053 -0.617 23.734 1 97.44 118 LYS A N 1
ATOM 900 C CA . LYS A 1 118 ? 1.099 -0.095 24.609 1 97.44 118 LYS A CA 1
ATOM 901 C C . LYS A 1 118 ? 1.216 1.421 24.484 1 97.44 118 LYS A C 1
ATOM 903 O O . LYS A 1 118 ? 1.712 2.088 25.391 1 97.44 118 LYS A O 1
ATOM 908 N N . TRP A 1 119 ? 0.78 1.971 23.422 1 98.12 119 TRP A N 1
ATOM 909 C CA . TRP A 1 119 ? 1.028 3.396 23.234 1 98.12 119 TRP A CA 1
ATOM 910 C C . TRP A 1 119 ? -0.266 4.141 22.938 1 98.12 119 TRP A C 1
ATOM 912 O O . TRP A 1 119 ? -0.387 5.336 23.219 1 98.12 119 TRP A O 1
ATOM 922 N N . LEU A 1 120 ? -1.249 3.531 22.422 1 98.38 120 LEU A N 1
ATOM 923 C CA . LEU A 1 120 ? -2.447 4.188 21.906 1 98.38 120 LEU A CA 1
ATOM 924 C C . LEU A 1 120 ? -3.244 4.828 23.047 1 98.38 120 LEU A C 1
ATOM 926 O O . LEU A 1 120 ? -3.709 5.961 22.922 1 98.38 120 LEU A O 1
ATOM 930 N N . PRO A 1 121 ? -3.439 4.109 24.188 1 98.25 121 PRO A N 1
ATOM 931 C CA . PRO A 1 121 ? -4.207 4.738 25.281 1 98.25 121 PRO A CA 1
ATOM 932 C C . PRO A 1 121 ? -3.592 6.059 25.734 1 98.25 121 PRO A C 1
ATOM 934 O O . PRO A 1 121 ? -4.312 7.027 25.984 1 98.25 121 PRO A O 1
ATOM 937 N N . ALA A 1 122 ? -2.293 6.141 25.844 1 98.38 122 ALA A N 1
ATOM 938 C CA . ALA A 1 122 ? -1.614 7.363 26.266 1 98.38 122 ALA A CA 1
ATOM 939 C C . ALA A 1 122 ? -1.794 8.477 25.234 1 98.38 122 ALA A C 1
ATOM 941 O O . ALA A 1 122 ? -1.979 9.641 25.594 1 98.38 122 ALA A O 1
ATOM 942 N N . LEU A 1 123 ? -1.748 8.125 24 1 98.69 123 LEU A N 1
ATOM 943 C CA . LEU A 1 123 ? -1.913 9.102 22.938 1 98.69 123 LEU A CA 1
ATOM 944 C C . LEU A 1 123 ? -3.326 9.672 22.938 1 98.69 123 LEU A C 1
ATOM 946 O O . LEU A 1 123 ? -3.508 10.891 22.797 1 98.69 123 LEU A O 1
ATOM 950 N N . VAL A 1 124 ? -4.293 8.766 23.047 1 98.56 124 VAL A N 1
ATOM 951 C CA . VAL A 1 124 ? -5.691 9.188 23.078 1 98.56 124 VAL A CA 1
ATOM 952 C C . VAL A 1 124 ? -5.922 10.117 24.266 1 98.56 124 VAL A C 1
ATOM 954 O O . VAL A 1 124 ? -6.57 11.156 24.141 1 98.56 124 VAL A O 1
ATOM 957 N N . LYS A 1 125 ? -5.375 9.742 25.375 1 98.38 125 LYS A N 1
ATOM 958 C CA . LYS A 1 125 ? -5.512 10.562 26.578 1 98.38 125 LYS A CA 1
ATOM 959 C C . LYS A 1 125 ? -4.902 11.945 26.375 1 98.38 125 LYS A C 1
ATOM 961 O O . LYS A 1 125 ? -5.48 12.953 26.797 1 98.38 125 LYS A O 1
ATOM 966 N N . ALA A 1 126 ? -3.779 12.008 25.75 1 98.31 126 ALA A N 1
ATOM 967 C CA . ALA A 1 126 ? -3.086 13.266 25.484 1 98.31 126 ALA A CA 1
ATOM 968 C C . ALA A 1 126 ? -3.922 14.18 24.594 1 98.31 126 ALA A C 1
ATOM 970 O O . ALA A 1 126 ? -3.775 15.406 24.641 1 98.31 126 ALA A O 1
ATOM 971 N N . CYS A 1 127 ? -4.812 13.602 23.812 1 98.19 127 CYS A N 1
ATOM 972 C CA . CYS A 1 127 ? -5.613 14.367 22.844 1 98.19 127 CYS A CA 1
ATOM 973 C C . CYS A 1 127 ? -7.008 14.633 23.391 1 98.19 127 CYS A C 1
ATOM 975 O O . CYS A 1 127 ? -7.848 15.219 22.719 1 98.19 127 CYS A O 1
ATOM 977 N N . GLU A 1 128 ? -7.18 14.125 24.641 1 95.81 128 GLU A N 1
ATOM 978 C CA . GLU A 1 128 ? -8.469 14.375 25.266 1 95.81 128 GLU A CA 1
ATOM 979 C C . GLU A 1 128 ? -8.562 15.82 25.766 1 95.81 128 GLU A C 1
ATOM 981 O O . GLU A 1 128 ? -7.594 16.359 26.312 1 95.81 128 GLU A O 1
ATOM 986 N N . GLY A 1 129 ? -9.625 16.469 25.547 1 92.56 129 GLY A N 1
ATOM 987 C CA . GLY A 1 129 ? -9.891 17.781 26.094 1 92.56 129 GLY A CA 1
ATOM 988 C C . GLY A 1 129 ? -9.375 18.922 25.234 1 92.56 129 GLY A C 1
ATOM 989 O O . GLY A 1 129 ? -9.586 20.094 25.547 1 92.56 129 GLY A O 1
ATOM 990 N N . VAL A 1 130 ? -8.617 18.609 24.281 1 96.12 130 VAL A N 1
ATOM 991 C CA . VAL A 1 130 ? -8.164 19.656 23.359 1 96.12 130 VAL A CA 1
ATOM 992 C C . VAL A 1 130 ? -9.047 19.672 22.125 1 96.12 130 VAL A C 1
ATOM 994 O O . VAL A 1 130 ? -9.789 18.719 21.859 1 96.12 130 VAL A O 1
ATOM 997 N N . ASP A 1 131 ? -9.031 20.734 21.406 1 97.25 131 ASP A N 1
ATOM 998 C CA . ASP A 1 131 ? -9.797 20.875 20.156 1 97.25 131 ASP A CA 1
ATOM 999 C C . ASP A 1 131 ? -9 20.344 18.969 1 97.25 131 ASP A C 1
ATOM 1001 O O . ASP A 1 131 ? -8.555 21.125 18.125 1 97.25 131 ASP A O 1
ATOM 1005 N N . LEU A 1 132 ? -8.93 19.047 18.875 1 98.12 132 LEU A N 1
ATOM 1006 C CA . LEU A 1 132 ? -8.117 18.375 17.859 1 98.12 132 LEU A CA 1
ATOM 1007 C C . LEU A 1 132 ? -8.75 18.516 16.484 1 98.12 132 LEU A C 1
ATOM 1009 O O . LEU A 1 132 ? -9.852 18.016 16.25 1 98.12 132 LEU A O 1
ATOM 1013 N N . CYS A 1 133 ? -8.023 19.188 15.578 1 97.75 133 CYS A N 1
ATOM 1014 C CA . CYS A 1 133 ? -8.594 19.375 14.242 1 97.75 133 CYS A CA 1
ATOM 1015 C C . CYS A 1 133 ? -7.633 18.875 13.172 1 97.75 133 CYS A C 1
ATOM 1017 O O . CYS A 1 133 ? -8.023 18.719 12.008 1 97.75 133 CYS A O 1
ATOM 1019 N N . LEU A 1 134 ? -6.348 18.578 13.539 1 98.44 134 LEU A N 1
ATOM 1020 C CA . LEU A 1 134 ? -5.359 18.141 12.555 1 98.44 134 LEU A CA 1
ATOM 1021 C C . LEU A 1 134 ? -4.594 16.922 13.062 1 98.44 134 LEU A C 1
ATOM 1023 O O . LEU A 1 134 ? -4.086 16.938 14.188 1 98.44 134 LEU A O 1
ATOM 1027 N N . LEU A 1 135 ? -4.586 15.906 12.281 1 98.62 135 LEU A N 1
ATOM 1028 C CA . LEU A 1 135 ? -3.73 14.742 12.516 1 98.62 135 LEU A CA 1
ATOM 1029 C C . LEU A 1 135 ? -2.611 14.68 11.477 1 98.62 135 LEU A C 1
ATOM 1031 O O . LEU A 1 135 ? -2.875 14.562 10.281 1 98.62 135 LEU A O 1
ATOM 1035 N N . VAL A 1 136 ? -1.418 14.797 11.938 1 98.69 136 VAL A N 1
ATOM 1036 C CA . VAL A 1 136 ? -0.246 14.648 11.078 1 98.69 136 VAL A CA 1
ATOM 1037 C C . VAL A 1 136 ? 0.413 13.289 11.336 1 98.69 136 VAL A C 1
ATOM 1039 O O . VAL A 1 136 ? 1.323 13.188 12.164 1 98.69 136 VAL A O 1
ATOM 1042 N N . ASN A 1 137 ? -0.023 12.297 10.594 1 98.38 137 ASN A N 1
ATOM 1043 C CA . ASN A 1 137 ? 0.568 10.969 10.68 1 98.38 137 ASN A CA 1
ATOM 1044 C C . ASN A 1 137 ? 1.887 10.891 9.914 1 98.38 137 ASN A C 1
ATOM 1046 O O . ASN A 1 137 ? 1.926 10.414 8.781 1 98.38 137 ASN A O 1
ATOM 1050 N N . ASN A 1 138 ? 2.918 11.25 10.609 1 96.44 138 ASN A N 1
ATOM 1051 C CA . ASN A 1 138 ? 4.207 11.453 9.961 1 96.44 138 ASN A CA 1
ATOM 1052 C C . ASN A 1 138 ? 5.191 10.336 10.305 1 96.44 138 ASN A C 1
ATOM 1054 O O . ASN A 1 138 ? 6.129 10.078 9.555 1 96.44 138 ASN A O 1
ATOM 1058 N N . VAL A 1 139 ? 4.961 9.672 11.43 1 95.31 139 VAL A N 1
ATOM 1059 C CA . VAL A 1 139 ? 5.965 8.734 11.922 1 95.31 139 VAL A CA 1
ATOM 1060 C C . VAL A 1 139 ? 6.207 7.648 10.867 1 95.31 139 VAL A C 1
ATOM 1062 O O . VAL A 1 139 ? 5.27 7.188 10.219 1 95.31 139 VAL A O 1
ATOM 1065 N N . GLY A 1 140 ? 7.438 7.332 10.688 1 94.56 140 GLY A N 1
ATOM 1066 C CA . GLY A 1 140 ? 7.828 6.305 9.734 1 94.56 140 GLY A CA 1
ATOM 1067 C C . GLY A 1 140 ? 9.258 5.828 9.922 1 94.56 140 GLY A C 1
ATOM 1068 O O . GLY A 1 140 ? 10.102 6.574 10.422 1 94.56 140 GLY A O 1
ATOM 1069 N N . VAL A 1 141 ? 9.453 4.621 9.539 1 94.44 141 VAL A N 1
ATOM 1070 C CA . VAL A 1 141 ? 10.797 4.066 9.57 1 94.44 141 VAL A CA 1
ATOM 1071 C C . VAL A 1 141 ? 11.094 3.357 8.258 1 94.44 141 VAL A C 1
ATOM 1073 O O . VAL A 1 141 ? 10.18 3.004 7.512 1 94.44 141 VAL A O 1
ATOM 1076 N N . ASN A 1 142 ? 12.352 3.293 7.914 1 92.31 142 ASN A N 1
ATOM 1077 C CA . ASN A 1 142 ? 12.852 2.602 6.73 1 92.31 142 ASN A CA 1
ATOM 1078 C C . ASN A 1 142 ? 14.023 1.692 7.07 1 92.31 142 ASN A C 1
ATOM 1080 O O . ASN A 1 142 ? 14.453 1.621 8.227 1 92.31 142 ASN A O 1
ATOM 1084 N N . ASN A 1 143 ? 14.508 0.92 6.031 1 91.25 143 ASN A N 1
ATOM 1085 C CA . ASN A 1 143 ? 15.805 0.252 6.145 1 91.25 143 ASN A CA 1
ATOM 1086 C C . ASN A 1 143 ? 16.938 1.256 6.293 1 91.25 143 ASN A C 1
ATOM 1088 O O . ASN A 1 143 ? 16.906 2.338 5.703 1 91.25 143 ASN A O 1
ATOM 1092 N N . PRO A 1 144 ? 17.953 0.873 7.062 1 88.19 144 PRO A N 1
ATOM 1093 C CA . PRO A 1 144 ? 19.094 1.785 7.191 1 88.19 144 PRO A CA 1
ATOM 1094 C C . PRO A 1 144 ? 19.75 2.105 5.848 1 88.19 144 PRO A C 1
ATOM 1096 O O . PRO A 1 144 ? 20.25 3.213 5.648 1 88.19 144 PRO A O 1
ATOM 1099 N N . PHE A 1 145 ? 19.781 1.159 4.98 1 91.56 145 PHE A N 1
ATOM 1100 C CA . PHE A 1 145 ? 20.234 1.311 3.605 1 91.56 145 PHE A CA 1
ATOM 1101 C C . PHE A 1 145 ? 19.578 0.275 2.699 1 91.56 145 PHE A C 1
ATOM 1103 O O . PHE A 1 145 ? 19.078 -0.743 3.178 1 91.56 145 PHE A O 1
ATOM 1110 N N . PRO A 1 146 ? 19.5 0.591 1.405 1 94.31 146 PRO A N 1
ATOM 1111 C CA . PRO A 1 146 ? 18.891 -0.367 0.487 1 94.31 146 PRO A CA 1
ATOM 1112 C C . PRO A 1 146 ? 19.578 -1.724 0.488 1 94.31 146 PRO A C 1
ATOM 1114 O O . PRO A 1 146 ? 20.812 -1.788 0.499 1 94.31 146 PRO A O 1
ATOM 1117 N N . GLN A 1 147 ? 18.797 -2.75 0.572 1 96.19 147 GLN A N 1
ATOM 1118 C CA . GLN A 1 147 ? 19.266 -4.133 0.543 1 96.19 147 GLN A CA 1
ATOM 1119 C C . GLN A 1 147 ? 18.25 -5.047 -0.134 1 96.19 147 GLN A C 1
ATOM 1121 O O . GLN A 1 147 ? 17.078 -4.695 -0.25 1 96.19 147 GLN A O 1
ATOM 1126 N N . PHE A 1 148 ? 18.766 -6.211 -0.633 1 96.81 148 PHE A N 1
ATOM 1127 C CA . PHE A 1 148 ? 17.828 -7.219 -1.106 1 96.81 148 PHE A CA 1
ATOM 1128 C C . PHE A 1 148 ? 16.859 -7.625 0.004 1 96.81 148 PHE A C 1
ATOM 1130 O O . PHE A 1 148 ? 17.25 -7.652 1.178 1 96.81 148 PHE A O 1
ATOM 1137 N N . PHE A 1 149 ? 15.688 -7.926 -0.377 1 97.88 149 PHE A N 1
ATOM 1138 C CA . PHE A 1 149 ? 14.617 -8.164 0.583 1 97.88 149 PHE A CA 1
ATOM 1139 C C . PHE A 1 149 ? 14.984 -9.297 1.533 1 97.88 149 PHE A C 1
ATOM 1141 O O . PHE A 1 149 ? 14.727 -9.211 2.736 1 97.88 149 PHE A O 1
ATOM 1148 N N . THR A 1 150 ? 15.594 -10.32 1.045 1 95.5 150 THR A N 1
ATOM 1149 C CA . THR A 1 150 ? 15.938 -11.477 1.864 1 95.5 150 THR A CA 1
ATOM 1150 C C . THR A 1 150 ? 17 -11.109 2.895 1 95.5 150 THR A C 1
ATOM 1152 O O . THR A 1 150 ? 17.234 -11.852 3.85 1 95.5 150 THR A O 1
ATOM 1155 N N . ASP A 1 151 ? 17.625 -9.953 2.719 1 95 151 ASP A N 1
ATOM 1156 C CA . ASP A 1 151 ? 18.672 -9.516 3.635 1 95 151 ASP A CA 1
ATOM 1157 C C . ASP A 1 151 ? 18.109 -8.602 4.719 1 95 151 ASP A C 1
ATOM 1159 O O . ASP A 1 151 ? 18.812 -8.266 5.68 1 95 151 ASP A O 1
ATOM 1163 N N . HIS A 1 152 ? 16.922 -8.18 4.57 1 95.44 152 HIS A N 1
ATOM 1164 C CA . HIS A 1 152 ? 16.281 -7.441 5.652 1 95.44 152 HIS A CA 1
ATOM 1165 C C . HIS A 1 152 ? 16.125 -8.305 6.898 1 95.44 152 HIS A C 1
ATOM 1167 O O . HIS A 1 152 ? 15.828 -9.5 6.801 1 95.44 152 HIS A O 1
ATOM 1173 N N . THR A 1 153 ? 16.391 -7.742 8.055 1 95.75 153 THR A N 1
ATOM 1174 C CA . THR A 1 153 ? 16.094 -8.477 9.281 1 95.75 153 THR A CA 1
ATOM 1175 C C . THR A 1 153 ? 14.586 -8.492 9.547 1 95.75 153 THR A C 1
ATOM 1177 O O . THR A 1 153 ? 13.859 -7.605 9.094 1 95.75 153 THR A O 1
ATOM 1180 N N . ASP A 1 154 ? 14.109 -9.523 10.273 1 96.12 154 ASP A N 1
ATOM 1181 C CA . ASP A 1 154 ? 12.695 -9.594 10.633 1 96.12 154 ASP A CA 1
ATOM 1182 C C . ASP A 1 154 ? 12.273 -8.375 11.445 1 96.12 154 ASP A C 1
ATOM 1184 O O . ASP A 1 154 ? 11.148 -7.895 11.32 1 96.12 154 ASP A O 1
ATOM 1188 N N . GLU A 1 155 ? 13.156 -7.941 12.211 1 96.38 155 GLU A N 1
ATOM 1189 C CA . GLU A 1 155 ? 12.875 -6.793 13.062 1 96.38 155 GLU A CA 1
ATOM 1190 C C . GLU A 1 155 ? 12.602 -5.543 12.234 1 96.38 155 GLU A C 1
ATOM 1192 O O . GLU A 1 155 ? 11.664 -4.797 12.523 1 96.38 155 GLU A O 1
ATOM 1197 N N . VAL A 1 156 ? 13.406 -5.332 11.219 1 96.5 156 VAL A N 1
ATOM 1198 C CA . VAL A 1 156 ? 13.234 -4.164 10.352 1 96.5 156 VAL A CA 1
ATOM 1199 C C . VAL A 1 156 ? 11.891 -4.238 9.641 1 96.5 156 VAL A C 1
ATOM 1201 O O . VAL A 1 156 ? 11.164 -3.242 9.562 1 96.5 156 VAL A O 1
ATOM 1204 N N . VAL A 1 157 ? 11.578 -5.387 9.18 1 97.69 157 VAL A N 1
ATOM 1205 C CA . VAL A 1 157 ? 10.32 -5.578 8.461 1 97.69 157 VAL A CA 1
ATOM 1206 C C . VAL A 1 157 ? 9.141 -5.371 9.406 1 97.69 157 VAL A C 1
ATOM 1208 O O . VAL A 1 157 ? 8.18 -4.684 9.07 1 97.69 157 VAL A O 1
ATOM 1211 N N . GLU A 1 158 ? 9.273 -5.91 10.586 1 97.31 158 GLU A N 1
ATOM 1212 C CA . GLU A 1 158 ? 8.234 -5.742 11.594 1 97.31 158 GLU A CA 1
ATOM 1213 C C . GLU A 1 158 ? 8.055 -4.27 11.961 1 97.31 158 GLU A C 1
ATOM 1215 O O . GLU A 1 158 ? 6.926 -3.799 12.117 1 97.31 158 GLU A O 1
ATOM 1220 N N . ASP A 1 159 ? 9.133 -3.613 12.141 1 97.69 159 ASP A N 1
ATOM 1221 C CA . ASP A 1 159 ? 9.086 -2.197 12.492 1 97.69 159 ASP A CA 1
ATOM 1222 C C . ASP A 1 159 ? 8.367 -1.39 11.414 1 97.69 159 ASP A C 1
ATOM 1224 O O . ASP A 1 159 ? 7.578 -0.494 11.727 1 97.69 159 ASP A O 1
ATOM 1228 N N . ILE A 1 160 ? 8.656 -1.684 10.172 1 97.69 160 ILE A N 1
ATOM 1229 C CA . ILE A 1 160 ? 8.023 -0.958 9.07 1 97.69 160 ILE A CA 1
ATOM 1230 C C . ILE A 1 160 ? 6.516 -1.191 9.102 1 97.69 160 ILE A C 1
ATOM 1232 O O . ILE A 1 160 ? 5.734 -0.25 8.945 1 97.69 160 ILE A O 1
ATOM 1236 N N . ILE A 1 161 ? 6.086 -2.404 9.32 1 98.19 161 ILE A N 1
ATOM 1237 C CA . ILE A 1 161 ? 4.66 -2.719 9.359 1 98.19 161 ILE A CA 1
ATOM 1238 C C . ILE A 1 161 ? 4.012 -2.029 10.555 1 98.19 161 ILE A C 1
ATOM 1240 O O . ILE A 1 161 ? 2.941 -1.427 10.43 1 98.19 161 ILE A O 1
ATOM 1244 N N . ASN A 1 162 ? 4.664 -2.072 11.672 1 98.19 162 ASN A N 1
ATOM 1245 C CA . ASN A 1 162 ? 4.094 -1.514 12.891 1 98.19 162 ASN A CA 1
ATOM 1246 C C . ASN A 1 162 ? 4.07 0.012 12.852 1 98.19 162 ASN A C 1
ATOM 1248 O O . ASN A 1 162 ? 3.053 0.628 13.172 1 98.19 162 ASN A O 1
ATOM 1252 N N . VAL A 1 163 ? 5.109 0.593 12.43 1 98.19 163 VAL A N 1
ATOM 1253 C CA . VAL A 1 163 ? 5.266 2.041 12.523 1 98.19 163 VAL A CA 1
ATOM 1254 C C . VAL A 1 163 ? 4.57 2.715 11.344 1 98.19 163 VAL A C 1
ATOM 1256 O O . VAL A 1 163 ? 3.777 3.641 11.523 1 98.19 163 VAL A O 1
ATOM 1259 N N . ASN A 1 164 ? 4.824 2.219 10.125 1 97.81 164 ASN A N 1
ATOM 1260 C CA . ASN A 1 164 ? 4.355 2.912 8.938 1 97.81 164 ASN A CA 1
ATOM 1261 C C . ASN A 1 164 ? 2.889 2.605 8.648 1 97.81 164 ASN A C 1
ATOM 1263 O O . ASN A 1 164 ? 2.182 3.426 8.062 1 97.81 164 ASN A O 1
ATOM 1267 N N . ILE A 1 165 ? 2.459 1.411 9.047 1 98.38 165 ILE A N 1
ATOM 1268 C CA . ILE A 1 165 ? 1.119 0.985 8.664 1 98.38 165 ILE A CA 1
ATOM 1269 C C . ILE A 1 165 ? 0.198 1.004 9.883 1 98.38 165 ILE A C 1
ATOM 1271 O O . ILE A 1 165 ? -0.765 1.772 9.922 1 98.38 165 ILE A O 1
ATOM 1275 N N . ARG A 1 166 ? 0.555 0.251 10.867 1 98.19 166 ARG A N 1
ATOM 1276 C CA . ARG A 1 166 ? -0.32 0.082 12.023 1 98.19 166 ARG A CA 1
ATOM 1277 C C . ARG A 1 166 ? -0.519 1.403 12.758 1 98.19 166 ARG A C 1
ATOM 1279 O O . ARG A 1 166 ? -1.645 1.762 13.109 1 98.19 166 ARG A O 1
ATOM 1286 N N . ALA A 1 167 ? 0.545 2.115 12.977 1 98.38 167 ALA A N 1
ATOM 1287 C CA . ALA A 1 167 ? 0.451 3.383 13.703 1 98.38 167 ALA A CA 1
ATOM 1288 C C . ALA A 1 167 ? -0.444 4.371 12.961 1 98.38 167 ALA A C 1
ATOM 1290 O O . ALA A 1 167 ? -1.381 4.926 13.539 1 98.38 167 ALA A O 1
ATOM 1291 N N . ASN A 1 168 ? -0.181 4.551 11.672 1 98.06 168 ASN A N 1
ATOM 1292 C CA . ASN A 1 168 ? -0.991 5.445 10.852 1 98.06 168 ASN A CA 1
ATOM 1293 C C . ASN A 1 168 ? -2.469 5.07 10.906 1 98.06 168 ASN A C 1
ATOM 1295 O O . ASN A 1 168 ? -3.33 5.941 11.047 1 98.06 168 ASN A O 1
ATOM 1299 N N . THR A 1 169 ? -2.748 3.814 10.844 1 98.62 169 THR A N 1
ATOM 1300 C CA . THR A 1 169 ? -4.113 3.303 10.766 1 98.62 169 THR A CA 1
ATOM 1301 C C . THR A 1 169 ? -4.832 3.475 12.102 1 98.62 169 THR A C 1
ATOM 1303 O O . THR A 1 169 ? -5.934 4.023 12.156 1 98.62 169 THR A O 1
ATOM 1306 N N . PHE A 1 170 ? -4.195 3.141 13.156 1 98.56 170 PHE A N 1
ATOM 1307 C CA . PHE A 1 170 ? -4.895 3.08 14.438 1 98.56 170 PHE A CA 1
ATOM 1308 C C . PHE A 1 170 ? -4.922 4.449 15.102 1 98.56 170 PHE A C 1
ATOM 1310 O O . PHE A 1 170 ? -5.848 4.762 15.852 1 98.56 170 PHE A O 1
ATOM 1317 N N . ILE A 1 171 ? -3.938 5.348 14.867 1 98.69 171 ILE A N 1
ATOM 1318 C CA . ILE A 1 171 ? -4.051 6.73 15.312 1 98.69 171 ILE A CA 1
ATOM 1319 C C . ILE A 1 171 ? -5.289 7.375 14.688 1 98.69 171 ILE A C 1
ATOM 1321 O O . ILE A 1 171 ? -6.098 7.984 15.391 1 98.69 171 ILE A O 1
ATOM 1325 N N . THR A 1 172 ? -5.406 7.188 13.383 1 98.69 172 THR A N 1
ATOM 1326 C CA . THR A 1 172 ? -6.543 7.754 12.664 1 98.69 172 THR A CA 1
ATOM 1327 C C . THR A 1 172 ? -7.855 7.191 13.195 1 98.69 172 THR A C 1
ATOM 1329 O O . THR A 1 172 ? -8.797 7.941 13.461 1 98.69 172 THR A O 1
ATOM 1332 N N . LYS A 1 173 ? -7.887 5.898 13.367 1 98.31 173 LYS A N 1
ATOM 1333 C CA . LYS A 1 173 ? -9.117 5.262 13.836 1 98.31 173 LYS A CA 1
ATOM 1334 C C . LYS A 1 173 ? -9.516 5.781 15.211 1 98.31 173 LYS A C 1
ATOM 1336 O O . LYS A 1 173 ? -10.703 6.012 15.469 1 98.31 173 LYS A O 1
ATOM 1341 N N . ALA A 1 174 ? -8.602 5.957 16.062 1 97.94 174 ALA A N 1
ATOM 1342 C CA . ALA A 1 174 ? -8.867 6.301 17.453 1 97.94 174 ALA A CA 1
ATOM 1343 C C . ALA A 1 174 ? -9.258 7.77 17.594 1 97.94 174 ALA A C 1
ATOM 1345 O O . ALA A 1 174 ? -10.102 8.125 18.422 1 97.94 174 ALA A O 1
ATOM 1346 N N . LEU A 1 175 ? -8.695 8.656 16.75 1 98.31 175 LEU A N 1
ATOM 1347 C CA . LEU A 1 175 ? -8.82 10.086 17.016 1 98.31 175 LEU A CA 1
ATOM 1348 C C . LEU A 1 175 ? -9.805 10.734 16.047 1 98.31 175 LEU A C 1
ATOM 1350 O O . LEU A 1 175 ? -10.328 11.812 16.312 1 98.31 175 LEU A O 1
ATOM 1354 N N . LEU A 1 176 ? -10.078 10.055 14.938 1 97.94 176 LEU A N 1
ATOM 1355 C CA . LEU A 1 176 ? -10.945 10.617 13.898 1 97.94 176 LEU A CA 1
ATOM 1356 C C . LEU A 1 176 ? -12.352 10.852 14.445 1 97.94 176 LEU A C 1
ATOM 1358 O O . LEU A 1 176 ? -12.984 11.852 14.117 1 97.94 176 LEU A O 1
ATOM 1362 N N . PRO A 1 177 ? -12.844 9.922 15.336 1 97 177 PRO A N 1
ATOM 1363 C CA . PRO A 1 177 ? -14.211 10.117 15.828 1 97 177 PRO A CA 1
ATOM 1364 C C . PRO A 1 177 ? -14.398 11.445 16.547 1 97 177 PRO A C 1
ATOM 1366 O O . PRO A 1 177 ? -15.414 12.117 16.375 1 97 177 PRO A O 1
ATOM 1369 N N . GLN A 1 178 ? -13.461 11.82 17.328 1 95.88 178 GLN A N 1
ATOM 1370 C CA . GLN A 1 178 ? -13.594 13.094 18.047 1 95.88 178 GLN A CA 1
ATOM 1371 C C . GLN A 1 178 ? -13.531 14.273 17.078 1 95.88 178 GLN A C 1
ATOM 1373 O O . GLN A 1 178 ? -14.203 15.281 17.281 1 95.88 178 GLN A O 1
ATOM 1378 N N . MET A 1 179 ? -12.789 14.156 16.047 1 96.62 179 MET A N 1
ATOM 1379 C CA . MET A 1 179 ? -12.711 15.211 15.031 1 96.62 179 MET A CA 1
ATOM 1380 C C . MET A 1 179 ? -14.031 15.352 14.289 1 96.62 179 MET A C 1
ATOM 1382 O O . MET A 1 179 ? -14.484 16.469 14.023 1 96.62 179 MET A O 1
ATOM 1386 N N . VAL A 1 180 ? -14.586 14.219 13.977 1 95.94 180 VAL A N 1
ATOM 1387 C CA . VAL A 1 180 ? -15.875 14.211 13.281 1 95.94 180 VAL A CA 1
ATOM 1388 C C . VAL A 1 180 ? -16.953 14.812 14.18 1 95.94 180 VAL A C 1
ATOM 1390 O O . VAL A 1 180 ? -17.766 15.617 13.727 1 95.94 180 VAL A O 1
ATOM 1393 N N . LYS A 1 181 ? -16.906 14.477 15.43 1 93.94 181 LYS A N 1
ATOM 1394 C CA . LYS A 1 181 ? -17.891 14.945 16.391 1 93.94 181 LYS A CA 1
ATOM 1395 C C . LYS A 1 181 ? -17.797 16.453 16.578 1 93.94 181 LYS A C 1
ATOM 1397 O O . LYS A 1 181 ? -18.812 17.125 16.781 1 93.94 181 LYS A O 1
ATOM 1402 N N . ARG A 1 182 ? -16.609 16.969 16.516 1 91.06 182 ARG A N 1
ATOM 1403 C CA . ARG A 1 182 ? -16.359 18.391 16.625 1 91.06 182 ARG A CA 1
ATOM 1404 C C . ARG A 1 182 ? -17.172 19.172 15.594 1 91.06 182 ARG A C 1
ATOM 1406 O O . ARG A 1 182 ? -17.703 20.234 15.891 1 91.06 182 ARG A O 1
ATOM 1413 N N . ASN A 1 183 ? -17.359 18.688 14.352 1 90.38 183 ASN A N 1
ATOM 1414 C CA . ASN A 1 183 ? -18.203 19.188 13.273 1 90.38 183 ASN A CA 1
ATOM 1415 C C . ASN A 1 183 ? -17.781 20.594 12.844 1 90.38 183 ASN A C 1
ATOM 1417 O O . ASN A 1 183 ? -18.641 21.453 12.578 1 90.38 183 ASN A O 1
ATOM 1421 N N . ASN A 1 184 ? -16.5 20.922 13.031 1 93.25 184 ASN A N 1
ATOM 1422 C CA . ASN A 1 184 ? -15.961 22.219 12.609 1 93.25 184 ASN A CA 1
ATOM 1423 C C . ASN A 1 184 ? -14.805 22.047 11.641 1 93.25 184 ASN A C 1
ATOM 1425 O O . ASN A 1 184 ? -13.93 22.922 11.562 1 93.25 184 ASN A O 1
ATOM 1429 N N . GLY A 1 185 ? -14.805 20.875 11.078 1 94.06 185 GLY A N 1
ATOM 1430 C CA . GLY A 1 185 ? -13.773 20.625 10.086 1 94.06 185 GLY A CA 1
ATOM 1431 C C . GLY A 1 185 ? -12.477 20.109 10.688 1 94.06 185 GLY A C 1
ATOM 1432 O O . GLY A 1 185 ? -12.32 20.094 11.914 1 94.06 185 GLY A O 1
ATOM 1433 N N . GLY A 1 186 ? -11.602 19.688 9.883 1 97.38 186 GLY A N 1
ATOM 1434 C CA . GLY A 1 186 ? -10.297 19.156 10.242 1 97.38 186 GLY A CA 1
ATOM 1435 C C . GLY A 1 186 ? -9.617 18.422 9.109 1 97.38 186 GLY A C 1
ATOM 1436 O O . GLY A 1 186 ? -10.102 18.422 7.973 1 97.38 186 GLY A O 1
ATOM 1437 N N . ALA A 1 187 ? -8.461 17.938 9.438 1 98.44 187 ALA A N 1
ATOM 1438 C CA . ALA A 1 187 ? -7.738 17.25 8.367 1 98.44 187 ALA A CA 1
ATOM 1439 C C . ALA A 1 187 ? -6.836 16.156 8.938 1 98.44 187 ALA A C 1
ATOM 1441 O O . ALA A 1 187 ? -6.402 16.234 10.086 1 98.44 187 ALA A O 1
ATOM 1442 N N . VAL A 1 188 ? -6.641 15.203 8.164 1 98.69 188 VAL A N 1
ATOM 1443 C CA . VAL A 1 188 ? -5.688 14.133 8.445 1 98.69 188 VAL A CA 1
ATOM 1444 C C . VAL A 1 188 ? -4.656 14.055 7.32 1 98.69 188 VAL A C 1
ATOM 1446 O O . VAL A 1 188 ? -5.016 13.969 6.145 1 98.69 188 VAL A O 1
ATOM 1449 N N . LEU A 1 189 ? -3.439 14.164 7.664 1 98.44 189 LEU A N 1
ATOM 1450 C CA . LEU A 1 189 ? -2.328 14 6.734 1 98.44 189 LEU A CA 1
ATOM 1451 C C . LEU A 1 189 ? -1.676 12.625 6.902 1 98.44 189 LEU A C 1
ATOM 1453 O O . LEU A 1 189 ? -1.355 12.227 8.023 1 98.44 189 LEU A O 1
ATOM 1457 N N . SER A 1 190 ? -1.564 11.906 5.84 1 96.69 190 SER A N 1
ATOM 1458 C CA . SER A 1 190 ? -0.825 10.648 5.809 1 96.69 190 SER A CA 1
ATOM 1459 C C . SER A 1 190 ? 0.404 10.742 4.914 1 96.69 190 SER A C 1
ATOM 1461 O O . SER A 1 190 ? 0.321 11.258 3.793 1 96.69 190 SER A O 1
ATOM 1463 N N . PHE A 1 191 ? 1.472 10.258 5.395 1 93.62 191 PHE A N 1
ATOM 1464 C CA . PHE A 1 191 ? 2.727 10.438 4.676 1 93.62 191 PHE A CA 1
ATOM 1465 C C . PHE A 1 191 ? 3.08 9.188 3.877 1 93.62 191 PHE A C 1
ATOM 1467 O O . PHE A 1 191 ? 3.307 8.125 4.453 1 93.62 191 PHE A O 1
ATOM 1474 N N . GLY A 1 192 ? 2.998 9.352 2.686 1 90.31 192 GLY A N 1
ATOM 1475 C CA . GLY A 1 192 ? 3.543 8.375 1.751 1 90.31 192 GLY A CA 1
ATOM 1476 C C . GLY A 1 192 ? 4.91 8.766 1.219 1 90.31 192 GLY A C 1
ATOM 1477 O O . GLY A 1 192 ? 5.754 9.266 1.965 1 90.31 192 GLY A O 1
ATOM 1478 N N . SER A 1 193 ? 5.184 8.406 0.054 1 84.94 193 SER A N 1
ATOM 1479 C CA . SER A 1 193 ?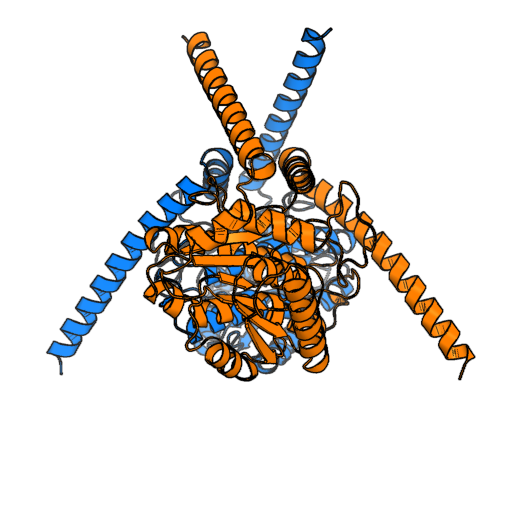 6.402 8.742 -0.682 1 84.94 193 SER A CA 1
ATOM 1480 C C . SER A 1 193 ? 6.152 8.75 -2.186 1 84.94 193 SER A C 1
ATOM 1482 O O . SER A 1 193 ? 5.203 8.125 -2.668 1 84.94 193 SER A O 1
ATOM 1484 N N . MET A 1 194 ? 6.953 9.523 -2.797 1 77.81 194 MET A N 1
ATOM 1485 C CA . MET A 1 194 ? 6.891 9.469 -4.254 1 77.81 194 MET A CA 1
ATOM 1486 C C . MET A 1 194 ? 7.176 8.055 -4.758 1 77.81 194 MET A C 1
ATOM 1488 O O . MET A 1 194 ? 6.672 7.652 -5.809 1 77.81 194 MET A O 1
ATOM 1492 N N . PHE A 1 195 ? 7.816 7.316 -4.016 1 72.88 195 PHE A N 1
ATOM 1493 C CA . PHE A 1 195 ? 8.211 5.965 -4.402 1 72.88 195 PHE A CA 1
ATOM 1494 C C . PHE A 1 195 ? 7.172 4.945 -3.945 1 72.88 195 PHE A C 1
ATOM 1496 O O . PHE A 1 195 ? 7.277 3.76 -4.262 1 72.88 195 PHE A O 1
ATOM 1503 N N . GLY A 1 196 ? 6.191 5.352 -3.299 1 77.62 196 GLY A N 1
ATOM 1504 C CA . GLY A 1 196 ? 5.176 4.426 -2.822 1 77.62 196 GLY A CA 1
ATOM 1505 C C . GLY A 1 196 ? 4.496 3.654 -3.938 1 77.62 196 GLY A C 1
ATOM 1506 O O . GLY A 1 196 ? 4.867 2.516 -4.227 1 77.62 196 GLY A O 1
ATOM 1507 N N . PRO A 1 197 ? 3.869 4.359 -4.746 1 76.12 197 PRO A N 1
ATOM 1508 C CA . PRO A 1 197 ? 3.137 3.678 -5.812 1 76.12 197 PRO A CA 1
ATOM 1509 C C . PRO A 1 197 ? 4.043 3.211 -6.949 1 76.12 197 PRO A C 1
ATOM 1511 O O . PRO A 1 197 ? 3.648 2.363 -7.754 1 76.12 197 PRO A O 1
ATOM 1514 N N . LEU A 1 198 ? 5.27 3.721 -7.008 1 83.62 198 LEU A N 1
ATOM 1515 C CA . LEU A 1 198 ? 6.164 3.422 -8.117 1 83.62 198 LEU A CA 1
ATOM 1516 C C . LEU A 1 198 ? 6.973 2.16 -7.84 1 83.62 198 LEU A C 1
ATOM 1518 O O . LEU A 1 198 ? 7.555 1.576 -8.758 1 83.62 198 LEU A O 1
ATOM 1522 N N . GLY A 1 199 ? 6.977 1.731 -6.637 1 89.44 199 GLY A N 1
ATOM 1523 C CA . GLY A 1 199 ? 7.883 0.656 -6.266 1 89.44 199 GLY A CA 1
ATOM 1524 C C . GLY A 1 199 ? 9.32 1.115 -6.09 1 89.44 199 GLY A C 1
ATOM 1525 O O . GLY A 1 199 ? 9.766 2.033 -6.777 1 89.44 199 GLY A O 1
ATOM 1526 N N . ALA A 1 200 ? 9.992 0.517 -5.195 1 93 200 ALA A N 1
ATOM 1527 C CA . ALA A 1 200 ? 11.398 0.831 -4.938 1 93 200 ALA A CA 1
ATOM 1528 C C . ALA A 1 200 ? 12.203 -0.437 -4.68 1 93 200 ALA A C 1
ATOM 1530 O O . ALA A 1 200 ? 12.289 -0.907 -3.543 1 93 200 ALA A O 1
ATOM 1531 N N . PRO A 1 201 ? 12.875 -0.896 -5.781 1 96.44 201 PRO A N 1
ATOM 1532 C CA . PRO A 1 201 ? 13.727 -2.066 -5.57 1 96.44 201 PRO A CA 1
ATOM 1533 C C . PRO A 1 201 ? 14.734 -1.867 -4.438 1 96.44 201 PRO A C 1
ATOM 1535 O O . PRO A 1 201 ? 15.297 -0.78 -4.297 1 96.44 201 PRO A O 1
ATOM 1538 N N . MET A 1 202 ? 14.867 -2.885 -3.592 1 96.56 202 MET A N 1
ATOM 1539 C CA . MET A 1 202 ? 15.797 -2.965 -2.473 1 96.56 202 MET A CA 1
ATOM 1540 C C . MET A 1 202 ? 15.266 -2.205 -1.264 1 96.56 202 MET A C 1
ATOM 1542 O O . MET A 1 202 ? 15.945 -2.098 -0.241 1 96.56 202 MET A O 1
ATOM 1546 N N . LEU A 1 203 ? 14.094 -1.65 -1.368 1 96.31 203 LEU A N 1
ATOM 1547 C CA . LEU A 1 203 ? 13.344 -1.04 -0.274 1 96.31 203 LEU A CA 1
ATOM 1548 C C . LEU A 1 203 ? 11.883 -1.481 -0.302 1 96.31 203 LEU A C 1
ATOM 1550 O O . LEU A 1 203 ? 10.984 -0.675 -0.056 1 96.31 203 LEU A O 1
ATOM 1554 N N . ALA A 1 204 ? 11.617 -2.676 -0.55 1 96.94 204 ALA A N 1
ATOM 1555 C CA . ALA A 1 204 ? 10.297 -3.188 -0.912 1 96.94 204 ALA A CA 1
ATOM 1556 C C . ALA A 1 204 ? 9.297 -2.963 0.215 1 96.94 204 ALA A C 1
ATOM 1558 O O . ALA A 1 204 ? 8.234 -2.375 -0.001 1 96.94 204 ALA A O 1
ATOM 1559 N N . PRO A 1 205 ? 9.602 -3.385 1.488 1 97.12 205 PRO A N 1
ATOM 1560 C CA . PRO A 1 205 ? 8.594 -3.164 2.531 1 97.12 205 PRO A CA 1
ATOM 1561 C C . PRO A 1 205 ? 8.32 -1.684 2.777 1 97.12 205 PRO A C 1
ATOM 1563 O O . PRO A 1 205 ? 7.168 -1.3 3.016 1 97.12 205 PRO A O 1
ATOM 1566 N N . TYR A 1 206 ? 9.328 -0.895 2.717 1 95.88 206 TYR A N 1
ATOM 1567 C CA . TYR A 1 206 ? 9.148 0.539 2.922 1 95.88 206 TYR A CA 1
ATOM 1568 C C . TYR A 1 206 ? 8.258 1.138 1.838 1 95.88 206 TYR A C 1
ATOM 1570 O O . TYR A 1 206 ? 7.266 1.799 2.139 1 95.88 206 TYR A O 1
ATOM 1578 N N . SER A 1 207 ? 8.656 0.894 0.58 1 95.44 207 SER A N 1
ATOM 1579 C CA . SER A 1 207 ? 7.879 1.4 -0.546 1 95.44 207 SER A CA 1
ATOM 1580 C C . SER A 1 207 ? 6.43 0.936 -0.469 1 95.44 207 SER A C 1
ATOM 1582 O O . SER A 1 207 ? 5.508 1.722 -0.698 1 95.44 207 SER A O 1
ATOM 1584 N N . ALA A 1 208 ? 6.242 -0.292 -0.134 1 96.75 208 ALA A N 1
ATOM 1585 C CA . ALA A 1 208 ? 4.902 -0.858 -0.021 1 96.75 208 ALA A CA 1
ATOM 1586 C C . ALA A 1 208 ? 4.113 -0.182 1.098 1 96.75 208 ALA A C 1
ATOM 1588 O O . ALA A 1 208 ? 2.918 0.084 0.95 1 96.75 208 ALA A O 1
ATOM 1589 N N . SER A 1 209 ? 4.734 0.095 2.209 1 97.12 209 SER A N 1
ATOM 1590 C CA . SER A 1 209 ? 4.066 0.757 3.322 1 97.12 209 SER A CA 1
ATOM 1591 C C . SER A 1 209 ? 3.631 2.17 2.947 1 97.12 209 SER A C 1
ATOM 1593 O O . SER A 1 209 ? 2.594 2.648 3.408 1 97.12 209 SER A O 1
ATOM 1595 N N . LYS A 1 210 ? 4.41 2.82 2.146 1 95.69 210 LYS A N 1
ATOM 1596 C CA . LYS A 1 210 ? 4.066 4.164 1.696 1 95.69 210 LYS A CA 1
ATOM 1597 C C . LYS A 1 210 ? 2.924 4.129 0.684 1 95.69 210 LYS A C 1
ATOM 1599 O O . LYS A 1 210 ? 2.098 5.043 0.64 1 95.69 210 LYS A O 1
ATOM 1604 N N . ALA A 1 211 ? 2.914 3.061 -0.095 1 95.31 211 ALA A N 1
ATOM 1605 C CA . ALA A 1 211 ? 1.765 2.848 -0.972 1 95.31 211 ALA A CA 1
ATOM 1606 C C . ALA A 1 211 ? 0.489 2.635 -0.163 1 95.31 211 ALA A C 1
ATOM 1608 O O . ALA A 1 211 ? -0.588 3.086 -0.559 1 95.31 211 ALA A O 1
ATOM 1609 N N . TYR A 1 212 ? 0.628 1.933 0.919 1 96.81 212 TYR A N 1
ATOM 1610 C CA . TYR A 1 212 ? -0.495 1.746 1.832 1 96.81 212 TYR A CA 1
ATOM 1611 C C . TYR A 1 212 ? -1.04 3.088 2.307 1 96.81 212 TYR A C 1
ATOM 1613 O O . TYR A 1 212 ? -2.244 3.338 2.23 1 96.81 212 TYR A O 1
ATOM 1621 N N . ALA A 1 213 ? -0.162 3.943 2.781 1 96.69 213 ALA A N 1
ATOM 1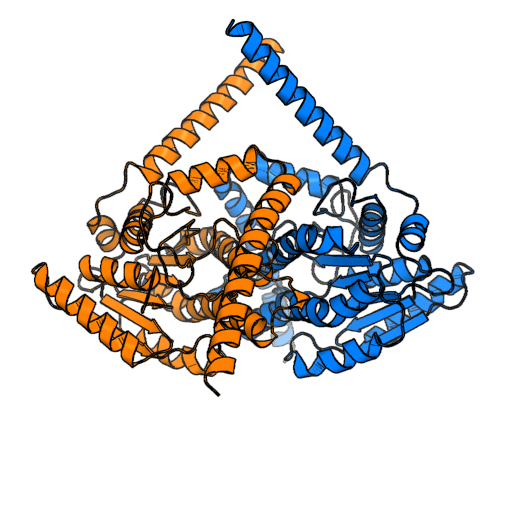622 C CA . ALA A 1 213 ? -0.549 5.246 3.322 1 96.69 213 ALA A CA 1
ATOM 1623 C C . ALA A 1 213 ? -1.259 6.086 2.266 1 96.69 213 ALA A C 1
ATOM 1625 O O . ALA A 1 213 ? -2.244 6.766 2.564 1 96.69 213 ALA A O 1
ATOM 1626 N N . TYR A 1 214 ? -0.802 6.008 1.08 1 94.44 214 TYR A N 1
ATOM 1627 C CA . TYR A 1 214 ? -1.389 6.754 -0.028 1 94.44 214 TYR A CA 1
ATOM 1628 C C . TYR A 1 214 ? -2.816 6.297 -0.297 1 94.44 214 TYR A C 1
ATOM 1630 O O . TYR A 1 214 ? -3.746 7.105 -0.292 1 94.44 214 TYR A O 1
ATOM 1638 N N . SER A 1 215 ? -2.982 4.988 -0.493 1 94.88 215 SER A N 1
ATOM 1639 C CA . SER A 1 215 ? -4.297 4.434 -0.796 1 94.88 215 SER A CA 1
ATOM 1640 C C . SER A 1 215 ? -5.266 4.641 0.364 1 94.88 215 SER A C 1
ATOM 1642 O O . SER A 1 215 ? -6.449 4.918 0.15 1 94.88 215 SER A O 1
ATOM 1644 N N . PHE A 1 216 ? -4.742 4.5 1.598 1 96.94 216 PHE A N 1
ATOM 1645 C CA . PHE A 1 216 ? -5.527 4.711 2.809 1 96.94 216 PHE A CA 1
ATOM 1646 C C . PHE A 1 216 ? -6.105 6.121 2.838 1 96.94 216 PHE A C 1
ATOM 1648 O O . PHE A 1 216 ? -7.309 6.301 3.043 1 96.94 216 PHE A O 1
ATOM 1655 N N . SER A 1 217 ? -5.289 7.059 2.498 1 96.75 217 SER A N 1
ATOM 1656 C CA . SER A 1 217 ? -5.688 8.461 2.49 1 96.75 217 SER A CA 1
ATOM 1657 C C . SER A 1 217 ? -6.688 8.75 1.375 1 96.75 217 SER A C 1
ATOM 1659 O O . SER A 1 217 ? -7.688 9.438 1.591 1 96.75 217 SER A O 1
ATOM 1661 N N . LEU A 1 218 ? -6.469 8.195 0.236 1 94.31 218 LEU A N 1
ATOM 1662 C CA . LEU A 1 218 ? -7.355 8.406 -0.905 1 94.31 218 LEU A CA 1
ATOM 1663 C C . LEU A 1 218 ? -8.758 7.902 -0.605 1 94.31 218 LEU A C 1
ATOM 1665 O O . LEU A 1 218 ? -9.75 8.562 -0.935 1 94.31 218 LEU A O 1
ATOM 1669 N N . SER A 1 219 ? -8.758 6.73 -0.034 1 96.12 219 SER A N 1
ATOM 1670 C CA . SER A 1 219 ? -10.055 6.133 0.288 1 96.12 219 SER A CA 1
ATOM 1671 C C . SER A 1 219 ? -10.828 6.988 1.286 1 96.12 219 SER A C 1
ATOM 1673 O O . SER A 1 219 ? -12.031 7.195 1.135 1 96.12 219 SER A O 1
ATOM 1675 N N . LEU A 1 220 ? -10.117 7.547 2.193 1 97.81 220 LEU A N 1
ATOM 1676 C CA . LEU A 1 220 ? -10.766 8.281 3.271 1 97.81 220 LEU A CA 1
ATOM 1677 C C . LEU A 1 220 ? -11.102 9.703 2.83 1 97.81 220 LEU A C 1
ATOM 1679 O O . LEU A 1 220 ? -11.969 10.352 3.424 1 97.81 220 LEU A O 1
ATOM 1683 N N . TYR A 1 221 ? -10.43 10.188 1.807 1 96.75 221 TYR A N 1
ATOM 1684 C CA . TYR A 1 221 ? -10.688 11.516 1.251 1 96.75 221 TYR A CA 1
ATOM 1685 C C . TYR A 1 221 ? -12.164 11.688 0.908 1 96.75 221 TYR A C 1
ATOM 1687 O O . TYR A 1 221 ? -12.805 12.633 1.371 1 96.75 221 TYR A O 1
ATOM 1695 N N . GLU A 1 222 ? -12.664 10.781 0.126 1 94.94 222 GLU A N 1
ATOM 1696 C CA . GLU A 1 222 ? -14.062 10.891 -0.292 1 94.94 222 GLU A CA 1
ATOM 1697 C C . GLU A 1 222 ? -15.008 10.492 0.838 1 94.94 222 GLU A C 1
ATOM 1699 O O . GLU A 1 222 ? -16.062 11.109 1.012 1 94.94 222 GLU A O 1
ATOM 1704 N N . GLU A 1 223 ? -14.594 9.531 1.595 1 96.19 223 GLU A N 1
ATOM 1705 C CA . GLU A 1 223 ? -15.422 8.961 2.65 1 96.19 223 GLU A CA 1
ATOM 1706 C C . GLU A 1 223 ? -15.82 10.023 3.672 1 96.19 223 GLU A C 1
ATOM 1708 O O . GLU A 1 223 ? -16.953 10.016 4.172 1 96.19 223 GLU A O 1
ATOM 1713 N N . TYR A 1 224 ? -14.945 10.992 3.957 1 97 224 TYR A N 1
ATOM 1714 C CA . TYR A 1 224 ? -15.211 11.898 5.066 1 97 224 TYR A CA 1
ATOM 1715 C C . TYR A 1 224 ? -15.352 13.336 4.578 1 97 224 TYR A C 1
ATOM 1717 O O . TYR A 1 224 ? -15.547 14.25 5.375 1 97 224 TYR A O 1
ATOM 1725 N N . ARG A 1 225 ? -15.32 13.5 3.318 1 94.62 225 ARG A N 1
ATOM 1726 C CA . ARG A 1 225 ? -15.438 14.836 2.74 1 94.62 225 ARG A CA 1
ATOM 1727 C C . ARG A 1 225 ? -16.75 15.5 3.166 1 94.62 225 ARG A C 1
ATOM 1729 O O . ARG A 1 225 ? -16.75 16.672 3.555 1 94.62 225 ARG A O 1
ATOM 1736 N N . ALA A 1 226 ? -17.75 14.734 3.131 1 94 226 ALA A N 1
ATOM 1737 C CA . ALA A 1 226 ? -19.062 15.281 3.457 1 94 226 ALA A CA 1
ATOM 1738 C C . ALA A 1 226 ? -19.172 15.617 4.941 1 94 226 ALA A C 1
ATOM 1740 O O . ALA A 1 226 ? -20.031 16.406 5.348 1 94 226 ALA A O 1
ATOM 1741 N N . LYS A 1 227 ? -18.297 15.031 5.723 1 94.75 227 LYS A N 1
ATOM 1742 C CA . LYS A 1 227 ? -18.297 15.297 7.156 1 94.75 227 LYS A CA 1
ATOM 1743 C C . LYS A 1 227 ? -17.344 16.453 7.496 1 94.75 227 LYS A C 1
ATOM 1745 O O . LYS A 1 227 ? -17.141 16.766 8.672 1 94.75 227 LYS A O 1
ATOM 1750 N N . GLY A 1 228 ? -16.719 17 6.492 1 94.75 228 GLY A N 1
ATOM 1751 C CA . GLY A 1 228 ? -15.891 18.188 6.676 1 94.75 228 GLY A CA 1
ATOM 1752 C C . GLY A 1 228 ? -14.461 17.859 7.051 1 94.75 228 GLY A C 1
ATOM 1753 O O . GLY A 1 228 ? -13.703 18.75 7.457 1 94.75 228 GLY A O 1
ATOM 1754 N N . ILE A 1 229 ? -14.133 16.609 7.027 1 97.62 229 ILE A N 1
ATOM 1755 C CA . ILE A 1 229 ? -12.758 16.234 7.336 1 97.62 229 ILE A CA 1
ATOM 1756 C C . ILE A 1 229 ? -11.969 16.047 6.043 1 97.62 229 ILE A C 1
ATOM 1758 O O . ILE A 1 229 ? -12.328 15.227 5.199 1 97.62 229 ILE A O 1
ATOM 1762 N N . ASP A 1 230 ? -10.898 16.797 5.902 1 97.69 230 ASP A N 1
ATOM 1763 C CA . ASP A 1 230 ? -10.016 16.703 4.746 1 97.69 230 ASP A CA 1
ATOM 1764 C C . ASP A 1 230 ? -8.969 15.609 4.945 1 97.69 230 ASP A C 1
ATOM 1766 O O . ASP A 1 230 ? -8.492 15.398 6.062 1 97.69 230 ASP A O 1
ATOM 1770 N N . PHE A 1 231 ? -8.734 14.906 3.908 1 97.94 231 PHE A N 1
ATOM 1771 C CA . PHE A 1 231 ? -7.621 13.969 3.861 1 97.94 231 PHE A CA 1
ATOM 1772 C C . PHE A 1 231 ? -6.652 14.336 2.744 1 97.94 231 PHE A C 1
ATOM 1774 O O . PHE A 1 231 ? -7.074 14.633 1.623 1 97.94 231 PHE A O 1
ATOM 1781 N N . LEU A 1 232 ? -5.398 14.367 3.055 1 97.56 232 LEU A N 1
ATOM 1782 C CA . LEU A 1 232 ? -4.367 14.672 2.072 1 97.56 232 LEU A CA 1
ATOM 1783 C C . LEU A 1 232 ? -3.189 13.711 2.203 1 97.56 232 LEU A C 1
ATOM 1785 O O . LEU A 1 232 ? -2.602 13.586 3.279 1 97.56 232 LEU A O 1
ATOM 1789 N N . ALA A 1 233 ? -2.938 12.953 1.144 1 96.25 233 ALA A N 1
ATOM 1790 C CA . ALA A 1 233 ? -1.737 12.125 1.091 1 96.25 233 ALA A CA 1
ATOM 1791 C C . ALA A 1 233 ? -0.502 12.961 0.783 1 96.25 233 ALA A C 1
ATOM 1793 O O . ALA A 1 233 ? -0.44 13.633 -0.252 1 96.25 233 ALA A O 1
ATOM 1794 N N . VAL A 1 234 ? 0.448 12.961 1.69 1 96.31 234 VAL A N 1
ATOM 1795 C CA . VAL A 1 234 ? 1.685 13.719 1.521 1 96.31 234 VAL A CA 1
ATOM 1796 C C . VAL A 1 234 ? 2.797 12.789 1.037 1 96.31 234 VAL A C 1
ATOM 1798 O O . VAL A 1 234 ? 3.227 11.891 1.768 1 96.31 234 VAL A O 1
ATOM 1801 N N . ASN A 1 235 ? 3.23 12.984 -0.15 1 92.75 235 ASN A N 1
ATOM 1802 C CA . ASN A 1 235 ? 4.23 12.141 -0.789 1 92.75 235 ASN A CA 1
ATOM 1803 C C . ASN A 1 235 ? 5.492 12.922 -1.137 1 92.75 235 ASN A C 1
ATOM 1805 O O . ASN A 1 235 ? 5.773 13.164 -2.311 1 92.75 235 ASN A O 1
ATOM 1809 N N . PRO A 1 236 ? 6.238 13.148 -0.133 1 89 236 PRO A N 1
ATOM 1810 C CA . PRO A 1 236 ? 7.43 13.961 -0.38 1 89 236 PRO A CA 1
ATOM 1811 C C . PRO A 1 236 ? 8.461 13.25 -1.247 1 89 236 PRO A C 1
ATOM 1813 O O . PRO A 1 236 ? 8.492 12.016 -1.286 1 89 236 PRO A O 1
ATOM 1816 N N . GLY A 1 237 ? 9.195 14.055 -2.004 1 87.5 237 GLY A N 1
ATOM 1817 C CA . GLY A 1 237 ? 10.445 13.578 -2.57 1 87.5 237 GLY A CA 1
ATOM 1818 C C . GLY A 1 237 ? 11.602 13.625 -1.587 1 87.5 237 GLY A C 1
ATOM 1819 O O . GLY A 1 237 ? 11.492 13.125 -0.466 1 87.5 237 GLY A O 1
ATOM 1820 N N . TYR A 1 238 ? 12.648 14.211 -2.023 1 83 238 TYR A N 1
ATOM 1821 C CA . TYR A 1 238 ? 13.805 14.32 -1.147 1 83 238 TYR A CA 1
ATOM 1822 C C . TYR A 1 238 ? 13.672 15.508 -0.2 1 83 238 TYR A C 1
ATOM 1824 O O . TYR A 1 238 ? 13.594 16.656 -0.641 1 83 238 TYR A O 1
ATOM 1832 N N . VAL A 1 239 ? 13.477 15.188 1.028 1 82.94 239 VAL A N 1
ATOM 1833 C CA . VAL A 1 239 ? 13.445 16.172 2.102 1 82.94 239 VAL A CA 1
ATOM 1834 C C . VAL A 1 239 ? 14.586 15.914 3.078 1 82.94 239 VAL A C 1
ATOM 1836 O O . VAL A 1 239 ? 14.867 14.766 3.43 1 82.94 239 VAL A O 1
ATOM 1839 N N . MET A 1 240 ? 15.172 16.922 3.504 1 82.19 240 MET A N 1
ATOM 1840 C CA . MET A 1 240 ? 16.25 16.781 4.484 1 82.19 240 MET A CA 1
ATOM 1841 C C . MET A 1 240 ? 15.734 16.125 5.758 1 82.19 240 MET A C 1
ATOM 1843 O O . MET A 1 240 ? 14.734 16.562 6.332 1 82.19 240 MET A O 1
ATOM 1847 N N . SER A 1 241 ? 16.312 15.047 6.117 1 79.44 241 SER A N 1
ATOM 1848 C CA . SER A 1 241 ? 15.93 14.336 7.332 1 79.44 241 SER A CA 1
ATOM 1849 C C . SER A 1 241 ? 16.984 13.305 7.719 1 79.44 241 SER A C 1
ATOM 1851 O O . SER A 1 241 ? 17.891 13.016 6.938 1 79.44 241 SER A O 1
ATOM 1853 N N . ASN A 1 242 ? 16.875 12.906 8.961 1 71 242 ASN A N 1
ATOM 1854 C CA . ASN A 1 242 ? 17.75 11.836 9.391 1 71 242 ASN A CA 1
ATOM 1855 C C . ASN A 1 242 ? 17.578 10.586 8.531 1 71 242 ASN A C 1
ATOM 1857 O O . ASN A 1 242 ? 18.547 9.859 8.273 1 71 242 ASN A O 1
ATOM 1861 N N . MET A 1 243 ? 16.453 10.422 8.016 1 70.25 243 MET A N 1
ATOM 1862 C CA . MET A 1 243 ? 16.141 9.25 7.199 1 70.25 243 MET A CA 1
ATOM 1863 C C . MET A 1 243 ? 16.797 9.352 5.824 1 70.25 243 MET A C 1
ATOM 1865 O O . MET A 1 243 ? 17.375 8.375 5.336 1 70.25 243 MET A O 1
ATOM 1869 N N . SER A 1 244 ? 16.75 10.531 5.203 1 73.88 244 SER A N 1
ATOM 1870 C CA . SER A 1 244 ? 17.266 10.703 3.848 1 73.88 244 SER A CA 1
ATOM 1871 C C . SER A 1 244 ? 18.781 10.93 3.857 1 73.88 244 SER A C 1
ATOM 1873 O O . SER A 1 244 ? 19.438 10.781 2.826 1 73.88 244 SER A O 1
ATOM 1875 N N . LYS A 1 245 ? 19.312 11.359 5.004 1 71.56 245 LYS A N 1
ATOM 1876 C CA . LYS A 1 245 ? 20.719 11.672 5.215 1 71.56 245 LYS A CA 1
ATOM 1877 C C . LYS A 1 245 ? 21.156 12.852 4.352 1 71.56 245 LYS A C 1
ATOM 1879 O O . LYS A 1 245 ? 22.359 13.062 4.141 1 71.56 245 LYS A O 1
ATOM 1884 N N . LEU A 1 246 ? 20.125 13.539 3.818 1 76.25 246 LEU A N 1
ATOM 1885 C CA . LEU A 1 246 ? 20.406 14.742 3.041 1 76.25 246 LEU A CA 1
ATOM 1886 C C . LEU A 1 246 ? 20.469 15.969 3.943 1 76.25 246 LEU A C 1
ATOM 1888 O O . LEU A 1 246 ? 19.625 16.141 4.824 1 76.25 246 LEU A O 1
ATOM 1892 N N . LYS A 1 247 ? 21.578 16.859 3.654 1 76.44 247 LYS A N 1
ATOM 1893 C CA . LYS A 1 247 ? 21.812 17.922 4.625 1 76.44 247 LYS A CA 1
ATOM 1894 C C . LYS A 1 247 ? 21.734 19.297 3.969 1 76.44 247 LYS A C 1
ATOM 1896 O O . LYS A 1 247 ? 21.766 20.312 4.656 1 76.44 247 LYS A O 1
ATOM 1901 N N . LYS A 1 248 ? 21.609 19.281 2.641 1 81.69 248 LYS A N 1
ATOM 1902 C CA . LYS A 1 248 ? 21.594 20.578 1.959 1 81.69 248 LYS A CA 1
ATOM 1903 C C . LYS A 1 248 ? 20.375 20.688 1.051 1 81.69 248 LYS A C 1
ATOM 1905 O O . LYS A 1 248 ? 20 19.734 0.365 1 81.69 248 LYS A O 1
ATOM 1910 N N . GLU A 1 249 ? 19.766 21.875 1.167 1 82.19 249 GLU A N 1
ATOM 1911 C CA . GLU A 1 249 ? 18.609 22.141 0.32 1 82.19 249 GLU A CA 1
ATOM 1912 C C . GLU A 1 249 ? 19.031 22.406 -1.122 1 82.19 249 GLU A C 1
ATOM 1914 O O . GLU A 1 249 ? 20.109 22.938 -1.37 1 82.19 249 GLU A O 1
ATOM 1919 N N . SER A 1 250 ? 18.328 21.938 -2.025 1 82.62 250 SER A N 1
ATOM 1920 C CA . SER A 1 250 ? 18.469 22.219 -3.451 1 82.62 250 SER A CA 1
ATOM 1921 C C . SER A 1 250 ? 17.109 22.344 -4.129 1 82.62 250 SER A C 1
ATOM 1923 O O . SER A 1 250 ? 16.078 22.359 -3.457 1 82.62 250 SER A O 1
ATOM 1925 N N . TRP A 1 251 ? 17.219 22.578 -5.371 1 81.19 251 TRP A N 1
ATOM 1926 C CA . TRP A 1 251 ? 15.945 22.719 -6.09 1 81.19 251 TRP A CA 1
ATOM 1927 C C . TRP A 1 251 ? 15.164 21.406 -6.059 1 81.19 251 TRP A C 1
ATOM 1929 O O . TRP A 1 251 ? 13.953 21.391 -6.262 1 81.19 251 TRP A O 1
ATOM 1939 N N . LEU A 1 252 ? 15.789 20.359 -5.633 1 84.56 252 LEU A N 1
ATOM 1940 C CA . LEU A 1 252 ? 15.133 19.062 -5.578 1 84.56 252 LEU A CA 1
ATOM 1941 C C . LEU A 1 252 ? 15.047 18.547 -4.141 1 84.56 252 LEU A C 1
ATOM 1943 O O . LEU A 1 252 ? 14.516 17.469 -3.893 1 84.56 252 LEU A O 1
ATOM 1947 N N . ILE A 1 253 ? 15.609 19.297 -3.244 1 87.31 253 ILE A N 1
ATOM 1948 C CA . ILE A 1 253 ? 15.625 18.891 -1.839 1 87.31 253 ILE A CA 1
ATOM 1949 C C . ILE A 1 253 ? 15.07 20.031 -0.978 1 87.31 253 ILE A C 1
ATOM 1951 O O . ILE A 1 253 ? 15.602 21.141 -0.983 1 87.31 253 ILE A O 1
ATOM 1955 N N . THR A 1 254 ? 14.078 19.781 -0.263 1 89.5 254 THR A N 1
ATOM 1956 C CA . THR A 1 254 ? 13.469 20.812 0.566 1 89.5 254 THR A CA 1
ATOM 1957 C C . THR A 1 254 ? 13.797 20.594 2.039 1 89.5 254 THR A C 1
ATOM 1959 O O . THR A 1 254 ? 14.188 19.484 2.432 1 89.5 254 THR A O 1
ATOM 1962 N N . SER A 1 255 ? 13.688 21.672 2.754 1 91.56 255 SER A N 1
ATOM 1963 C CA . SER A 1 255 ? 13.812 21.547 4.203 1 91.56 255 SER A CA 1
ATOM 1964 C C . SER A 1 255 ? 12.508 21.078 4.832 1 91.56 255 SER A C 1
ATOM 1966 O O . SER A 1 255 ? 11.438 21.203 4.23 1 91.56 255 SER A O 1
ATOM 1968 N N . PRO A 1 256 ? 12.633 20.531 6.059 1 93 256 PRO A N 1
ATOM 1969 C CA . PRO A 1 256 ? 11.422 20.125 6.766 1 93 256 PRO A CA 1
ATOM 1970 C C . PRO A 1 256 ? 10.43 21.281 6.953 1 93 256 PRO A C 1
ATOM 1972 O O . PRO A 1 256 ? 9.219 21.094 6.805 1 93 256 PRO A O 1
ATOM 1975 N N . MET A 1 257 ? 10.938 22.484 7.203 1 92.44 257 MET A N 1
ATOM 1976 C CA . MET A 1 257 ? 10.086 23.656 7.426 1 92.44 257 MET A CA 1
ATOM 1977 C C . MET A 1 257 ? 9.375 24.062 6.137 1 92.44 257 MET A C 1
ATOM 1979 O O . MET A 1 257 ? 8.188 24.406 6.156 1 92.44 257 MET A O 1
ATOM 1983 N N . THR A 1 258 ? 10.117 24.016 5.078 1 92.75 258 THR A N 1
ATOM 1984 C CA . THR A 1 258 ? 9.531 24.359 3.785 1 92.75 258 THR A CA 1
ATOM 1985 C C . THR A 1 258 ? 8.469 23.344 3.385 1 92.75 258 THR A C 1
ATOM 1987 O O . THR A 1 258 ? 7.414 23.719 2.871 1 92.75 258 THR A O 1
ATOM 1990 N N . CYS A 1 259 ? 8.805 22.141 3.631 1 94.12 259 CYS A N 1
ATOM 1991 C CA . CYS A 1 259 ? 7.852 21.062 3.352 1 94.12 259 CYS A CA 1
ATOM 1992 C C . CYS A 1 259 ? 6.555 21.266 4.125 1 94.12 259 CYS A C 1
ATOM 1994 O O . CYS A 1 259 ? 5.473 21.266 3.543 1 94.12 259 CYS A O 1
ATOM 1996 N N . ALA A 1 260 ? 6.676 21.531 5.398 1 97 260 ALA A N 1
ATOM 1997 C CA . ALA A 1 260 ? 5.516 21.719 6.27 1 97 260 ALA A CA 1
ATOM 1998 C C . ALA A 1 260 ? 4.703 22.938 5.844 1 97 260 ALA A C 1
ATOM 2000 O O . ALA A 1 260 ? 3.475 22.859 5.746 1 97 260 ALA A O 1
ATOM 2001 N N . ASP A 1 261 ? 5.387 23.984 5.559 1 96.75 261 ASP A N 1
ATOM 2002 C CA . ASP A 1 261 ? 4.715 25.219 5.152 1 96.75 261 ASP A CA 1
ATOM 2003 C C . ASP A 1 261 ? 3.893 25 3.885 1 96.75 261 ASP A C 1
ATOM 2005 O O . ASP A 1 261 ? 2.725 25.391 3.824 1 96.75 261 ASP A O 1
ATOM 2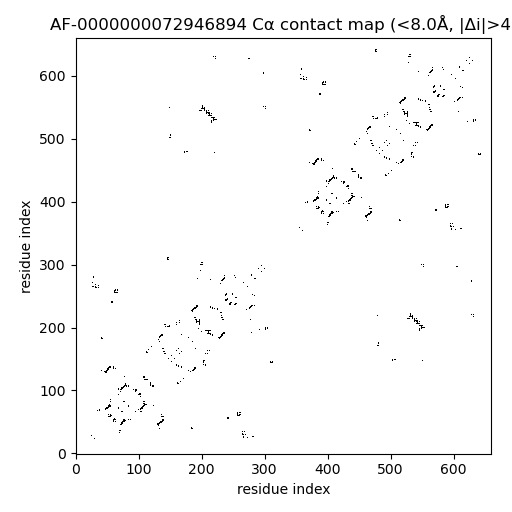009 N N . THR A 1 262 ? 4.512 24.359 2.932 1 96.31 262 THR A N 1
ATOM 2010 C CA . THR A 1 262 ? 3.852 24.125 1.653 1 96.31 262 THR A CA 1
ATOM 2011 C C . THR A 1 262 ? 2.605 23.25 1.839 1 96.31 262 THR A C 1
ATOM 2013 O O . THR A 1 262 ? 1.522 23.609 1.369 1 96.31 262 THR A O 1
ATOM 2016 N N . VAL A 1 263 ? 2.717 22.219 2.539 1 97.62 263 VAL A N 1
ATOM 2017 C CA . VAL A 1 263 ? 1.632 21.25 2.697 1 97.62 263 VAL A CA 1
ATOM 2018 C C . VAL A 1 263 ? 0.482 21.891 3.471 1 97.62 263 VAL A C 1
ATOM 2020 O O . VAL A 1 263 ? -0.684 21.75 3.094 1 97.62 263 VAL A O 1
ATOM 2023 N N . LEU A 1 264 ? 0.814 22.641 4.516 1 98.31 264 LEU A N 1
ATOM 2024 C CA . LEU A 1 264 ? -0.214 23.25 5.348 1 98.31 264 LEU A CA 1
ATOM 2025 C C . LEU A 1 264 ? -0.956 24.344 4.574 1 98.31 264 LEU A C 1
ATOM 2027 O O . LEU A 1 264 ? -2.164 24.516 4.75 1 98.31 264 LEU A O 1
ATOM 2031 N N . ARG A 1 265 ? -0.276 25.016 3.705 1 98 265 ARG A N 1
ATOM 2032 C CA . ARG A 1 265 ? -0.928 26.031 2.877 1 98 265 ARG A CA 1
ATOM 2033 C C . ARG A 1 265 ? -1.779 25.375 1.792 1 98 265 ARG A C 1
ATOM 2035 O O . ARG A 1 265 ? -2.852 25.875 1.45 1 98 265 ARG A O 1
ATOM 2042 N N . GLN A 1 266 ? -1.325 24.312 1.283 1 97.62 266 GLN A N 1
ATOM 2043 C CA . GLN A 1 266 ? -2.119 23.562 0.321 1 97.62 266 GLN A CA 1
ATOM 2044 C C . GLN A 1 266 ? -3.408 23.047 0.954 1 97.62 266 GLN A C 1
ATOM 2046 O O . GLN A 1 266 ? -4.473 23.078 0.328 1 97.62 266 GLN A O 1
ATOM 2051 N N . LEU A 1 267 ? -3.281 22.656 2.176 1 97.06 267 LEU A N 1
ATOM 2052 C CA . LEU A 1 267 ? -4.434 22.156 2.928 1 97.06 267 LEU A CA 1
ATOM 2053 C C . LEU A 1 267 ? -5.445 23.281 3.156 1 97.06 267 LEU A C 1
ATOM 2055 O O . LEU A 1 267 ? -6.633 23.016 3.367 1 97.06 267 LEU A O 1
ATOM 2059 N N . SER A 1 268 ? -5.023 24.484 3.088 1 96.62 268 SER A N 1
ATOM 2060 C CA . SER A 1 268 ? -5.867 25.641 3.367 1 96.62 268 SER A CA 1
ATOM 2061 C C . SER A 1 268 ? -6.824 25.922 2.213 1 96.62 268 SER A C 1
ATOM 2063 O O . SER A 1 268 ? -7.812 26.641 2.377 1 96.62 268 SER A O 1
ATOM 2065 N N . PHE A 1 269 ? -6.465 25.422 0.991 1 96 269 PHE A N 1
ATOM 2066 C CA . PHE A 1 269 ? -7.391 25.578 -0.124 1 96 269 PHE A CA 1
ATOM 2067 C C . PHE A 1 269 ? -8.719 24.906 0.177 1 96 269 PHE A C 1
ATOM 2069 O O . PHE A 1 269 ? -8.75 23.812 0.762 1 96 269 PHE A O 1
ATOM 2076 N N . PRO A 1 270 ? -9.773 25.578 -0.264 1 91.62 270 PRO A N 1
ATOM 2077 C CA . PRO A 1 270 ? -11.023 24.812 -0.223 1 91.62 270 PRO A CA 1
ATOM 2078 C C . PRO A 1 270 ? -10.93 23.5 -0.977 1 91.62 270 PRO A C 1
ATOM 2080 O O . PRO A 1 270 ? -10.5 23.469 -2.135 1 91.62 270 PRO A O 1
ATOM 2083 N N . ASP A 1 271 ? -11.125 22.406 -0.346 1 89.5 271 ASP A N 1
ATOM 2084 C CA . ASP A 1 271 ? -11.094 21.062 -0.897 1 89.5 271 ASP A CA 1
ATOM 2085 C C . ASP A 1 271 ? -9.727 20.734 -1.493 1 89.5 271 ASP A C 1
ATOM 2087 O O . ASP A 1 271 ? -9.633 20.125 -2.555 1 89.5 271 ASP A O 1
ATOM 2091 N N . GLN A 1 272 ? -8.727 21.406 -0.909 1 93.5 272 GLN A N 1
ATOM 2092 C CA . GLN A 1 272 ? -7.344 21.156 -1.32 1 93.5 272 GLN A CA 1
ATOM 2093 C C . GLN A 1 272 ? -7.156 21.422 -2.809 1 93.5 272 GLN A C 1
ATOM 2095 O O . GLN A 1 272 ? -6.434 20.703 -3.494 1 93.5 272 GLN A O 1
ATOM 2100 N N . ALA A 1 273 ? -7.961 22.344 -3.322 1 91.31 273 ALA A N 1
ATOM 2101 C CA . ALA A 1 273 ? -7.918 22.734 -4.73 1 91.31 273 ALA A CA 1
ATOM 2102 C C . ALA A 1 273 ? -8.172 21.531 -5.637 1 91.31 273 ALA A C 1
ATOM 2104 O O . ALA A 1 273 ? -7.684 21.484 -6.766 1 91.31 273 ALA A O 1
ATOM 2105 N N . GLY A 1 274 ? -8.797 20.469 -5.055 1 89.69 274 GLY A N 1
ATOM 2106 C CA . GLY A 1 274 ? -9.172 19.297 -5.836 1 89.69 274 GLY A CA 1
ATOM 2107 C C . GLY A 1 274 ? -8.125 18.203 -5.816 1 89.69 274 GLY A C 1
ATOM 2108 O O . GLY A 1 274 ? -8.281 17.172 -6.469 1 89.69 274 GLY A O 1
ATOM 2109 N N . TYR A 1 275 ? -7.098 18.406 -5.062 1 93.81 275 TYR A N 1
ATOM 2110 C CA . TYR A 1 275 ? -6.031 17.422 -5.02 1 93.81 275 TYR A CA 1
ATOM 2111 C C . TYR A 1 275 ? -6.223 16.469 -3.844 1 93.81 275 TYR A C 1
ATOM 2113 O O . TYR A 1 275 ? -6.59 16.891 -2.746 1 93.81 275 TYR A O 1
ATOM 2121 N N . THR A 1 276 ? -5.938 15.242 -4.129 1 93.94 276 THR A N 1
ATOM 2122 C CA . THR A 1 276 ? -6.02 14.234 -3.08 1 93.94 276 THR A CA 1
ATOM 2123 C C . THR A 1 276 ? -4.637 13.945 -2.506 1 93.94 276 THR A C 1
ATOM 2125 O O . THR A 1 276 ? -4.516 13.289 -1.468 1 93.94 276 THR A O 1
ATOM 2128 N N . TRP A 1 277 ? -3.635 14.406 -3.168 1 94.19 277 TRP A N 1
ATOM 2129 C CA . TRP A 1 277 ? -2.262 14.164 -2.734 1 94.19 277 TRP A CA 1
ATOM 2130 C C . TRP A 1 277 ? -1.348 15.312 -3.166 1 94.19 277 TRP A C 1
ATOM 2132 O O . TRP A 1 277 ? -1.729 16.141 -3.998 1 94.19 277 TRP A O 1
ATOM 2142 N N . THR A 1 278 ? -0.167 15.414 -2.494 1 95.38 278 THR A N 1
ATOM 2143 C CA . THR A 1 278 ? 0.829 16.422 -2.844 1 95.38 278 THR A CA 1
ATOM 2144 C C . THR A 1 278 ? 2.236 15.836 -2.766 1 95.38 278 THR A C 1
ATOM 2146 O O . THR A 1 278 ? 2.512 14.977 -1.933 1 95.38 278 THR A O 1
ATOM 2149 N N . ALA A 1 279 ? 3.107 16.297 -3.639 1 92.88 279 ALA A N 1
ATOM 2150 C CA . ALA A 1 279 ? 4.523 15.953 -3.588 1 92.88 279 ALA A CA 1
ATOM 2151 C C . ALA A 1 279 ? 5.312 16.953 -2.756 1 92.88 279 ALA A C 1
ATOM 2153 O O . ALA A 1 279 ? 6.543 16.938 -2.742 1 92.88 279 ALA A O 1
ATOM 2154 N N . THR A 1 280 ? 4.645 17.844 -2.055 1 91 280 THR A N 1
ATOM 2155 C CA . THR A 1 280 ? 5.172 18.844 -1.13 1 91 280 THR A CA 1
ATOM 2156 C C . THR A 1 280 ? 5.957 19.922 -1.881 1 91 280 THR A C 1
ATOM 2158 O O . THR A 1 280 ? 6.215 21 -1.343 1 91 280 THR A O 1
ATOM 2161 N N . HIS A 1 281 ? 6.445 19.641 -3.078 1 91.94 281 HIS A N 1
ATOM 2162 C CA . HIS A 1 281 ? 7.18 20.578 -3.908 1 91.94 281 HIS A CA 1
ATOM 2163 C C . HIS A 1 281 ? 6.844 20.406 -5.383 1 91.94 281 HIS A C 1
ATOM 2165 O O . HIS A 1 281 ? 6.684 19.266 -5.852 1 91.94 281 HIS A O 1
ATOM 2171 N N . TRP A 1 282 ? 6.82 21.516 -6.078 1 92.38 282 TRP A N 1
ATOM 2172 C CA . TRP A 1 282 ? 6.395 21.484 -7.477 1 92.38 282 TRP A CA 1
ATOM 2173 C C . TRP A 1 282 ? 7.352 20.641 -8.312 1 92.38 282 TRP A C 1
ATOM 2175 O O . TRP A 1 282 ? 6.926 19.922 -9.219 1 92.38 282 TRP A O 1
ATOM 2185 N N . ALA A 1 283 ? 8.617 20.766 -8.016 1 90.94 283 ALA A N 1
ATOM 2186 C CA . ALA A 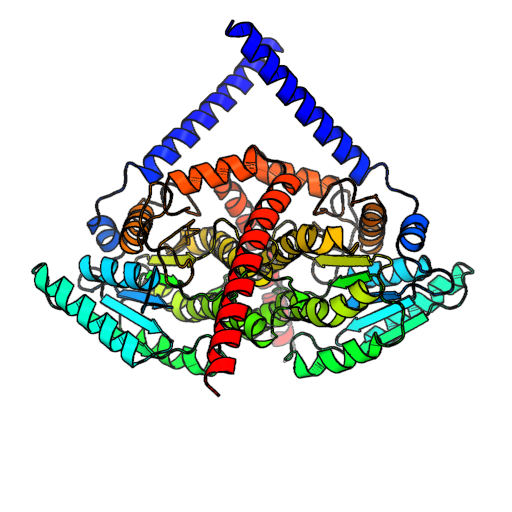1 283 ? 9.617 20.031 -8.773 1 90.94 283 ALA A CA 1
ATOM 2187 C C . ALA A 1 283 ? 9.461 18.516 -8.57 1 90.94 283 ALA A C 1
ATOM 2189 O O . ALA A 1 283 ? 9.664 17.734 -9.5 1 90.94 283 ALA A O 1
ATOM 2190 N N . HIS A 1 284 ? 9.125 18.172 -7.32 1 91.19 284 HIS A N 1
ATOM 2191 C CA . HIS A 1 284 ? 8.898 16.75 -7.031 1 91.19 284 HIS A CA 1
ATOM 2192 C C . HIS A 1 284 ? 7.68 16.234 -7.789 1 91.19 284 HIS A C 1
ATOM 2194 O O . HIS A 1 284 ? 7.695 15.109 -8.289 1 91.19 284 HIS A O 1
ATOM 2200 N N . HIS A 1 285 ? 6.703 17.062 -7.852 1 92.19 285 HIS A N 1
ATOM 2201 C CA . HIS A 1 285 ? 5.504 16.672 -8.586 1 92.19 285 HIS A CA 1
ATOM 2202 C C . HIS A 1 285 ? 5.801 16.484 -10.07 1 92.19 285 HIS A C 1
ATOM 2204 O O . HIS A 1 285 ? 5.316 15.539 -10.688 1 92.19 285 HIS A O 1
ATOM 2210 N N . LEU A 1 286 ? 6.555 17.375 -10.586 1 89.94 286 LEU A N 1
ATOM 2211 C CA . LEU A 1 286 ? 6.93 17.297 -11.992 1 89.94 286 LEU A CA 1
ATOM 2212 C C . LEU A 1 286 ? 7.77 16.047 -12.25 1 89.94 286 LEU A C 1
ATOM 2214 O O . LEU A 1 286 ? 7.602 15.383 -13.273 1 89.94 286 LEU A O 1
ATOM 2218 N N . GLN A 1 287 ? 8.664 15.773 -11.398 1 88.31 287 GLN A N 1
ATOM 2219 C CA . GLN A 1 287 ? 9.484 14.562 -11.508 1 88.31 287 GLN A CA 1
ATOM 2220 C C . GLN A 1 287 ? 8.609 13.312 -11.5 1 88.31 287 GLN A C 1
ATOM 2222 O O . GLN A 1 287 ? 8.82 12.398 -12.297 1 88.31 287 GLN A O 1
ATOM 2227 N N . TYR A 1 288 ? 7.73 13.289 -10.594 1 88.88 288 TYR A N 1
ATOM 2228 C CA . TYR A 1 288 ? 6.816 12.164 -10.492 1 88.88 288 TYR A CA 1
ATOM 2229 C C . TYR A 1 288 ? 5.996 12 -11.766 1 88.88 288 TYR A C 1
ATOM 2231 O O . TYR A 1 288 ? 5.855 10.891 -12.289 1 88.88 288 TYR A O 1
ATOM 2239 N N . TRP A 1 289 ? 5.473 13.102 -12.203 1 88.06 289 TRP A N 1
ATOM 2240 C CA . TRP A 1 289 ? 4.672 13.102 -13.422 1 88.06 289 TRP A CA 1
ATOM 2241 C C . TRP A 1 289 ? 5.484 12.586 -14.602 1 88.06 289 TRP A C 1
ATOM 2243 O O . TRP A 1 289 ? 5.023 11.711 -15.344 1 88.06 289 TRP A O 1
ATOM 2253 N N . ALA A 1 290 ? 6.664 13.078 -14.766 1 87.12 290 ALA A N 1
ATOM 2254 C CA . ALA A 1 290 ? 7.527 12.664 -15.867 1 87.12 290 ALA A CA 1
ATOM 2255 C C . ALA A 1 290 ? 7.883 11.18 -15.75 1 87.12 290 ALA A C 1
ATOM 2257 O O . ALA A 1 290 ? 7.836 10.445 -16.75 1 87.12 290 ALA A O 1
ATOM 2258 N N . ALA A 1 291 ? 8.172 10.773 -14.578 1 86.56 291 ALA A N 1
ATOM 2259 C CA . ALA A 1 291 ? 8.562 9.383 -14.344 1 86.56 291 ALA A CA 1
ATOM 2260 C C . ALA A 1 291 ? 7.41 8.43 -14.648 1 86.56 291 ALA A C 1
ATOM 2262 O O . ALA A 1 291 ? 7.629 7.332 -15.164 1 86.56 291 ALA A O 1
ATOM 2263 N N . THR A 1 292 ? 6.211 8.828 -14.344 1 85.62 292 THR A N 1
ATOM 2264 C CA . THR A 1 292 ? 5.082 7.91 -14.453 1 85.62 292 THR A CA 1
ATOM 2265 C C . THR A 1 292 ? 4.438 8 -15.836 1 85.62 292 THR A C 1
ATOM 2267 O O . THR A 1 292 ? 3.838 7.039 -16.312 1 85.62 292 THR A O 1
ATOM 2270 N N . ARG A 1 293 ? 4.609 9.141 -16.469 1 82.5 293 ARG A N 1
ATOM 2271 C CA . ARG A 1 293 ? 3.902 9.336 -17.734 1 82.5 293 ARG A CA 1
ATOM 2272 C C . ARG A 1 293 ? 4.832 9.109 -18.922 1 82.5 293 ARG A C 1
ATOM 2274 O O . ARG A 1 293 ? 4.383 8.734 -20.016 1 82.5 293 ARG A O 1
ATOM 2281 N N . LEU A 1 294 ? 6.121 9.367 -18.719 1 84 294 LEU A N 1
ATOM 2282 C CA . LEU A 1 294 ? 7.016 9.375 -19.859 1 84 294 LEU A CA 1
ATOM 2283 C C . LEU A 1 294 ? 7.941 8.164 -19.844 1 84 294 LEU A C 1
ATOM 2285 O O . LEU A 1 294 ? 8.531 7.809 -20.859 1 84 294 LEU A O 1
ATOM 2289 N N . VAL A 1 295 ? 8.094 7.516 -18.75 1 87.38 295 VAL A N 1
ATOM 2290 C CA . VAL A 1 295 ? 9.047 6.422 -18.641 1 87.38 295 VAL A CA 1
ATOM 2291 C C . VAL A 1 295 ? 8.305 5.109 -18.391 1 87.38 295 VAL A C 1
ATOM 2293 O O . VAL A 1 295 ? 7.516 4.996 -17.453 1 87.38 295 VAL A O 1
ATOM 2296 N N . PRO A 1 296 ? 8.633 4.117 -19.281 1 87.88 296 PRO A N 1
ATOM 2297 C CA . PRO A 1 296 ? 8.023 2.809 -19.016 1 87.88 296 PRO A CA 1
ATOM 2298 C C . PRO A 1 296 ? 8.352 2.262 -17.641 1 87.88 296 PRO A C 1
ATOM 2300 O O . PRO A 1 296 ? 9.461 2.471 -17.125 1 87.88 296 PRO A O 1
ATOM 2303 N N . GLU A 1 297 ? 7.445 1.622 -17.047 1 89.62 297 GLU A N 1
ATOM 2304 C CA . GLU A 1 297 ? 7.523 1.141 -15.68 1 89.62 297 GLU A CA 1
ATOM 2305 C C . GLU A 1 297 ? 8.781 0.303 -15.461 1 89.62 297 GLU A C 1
ATOM 2307 O O . GLU A 1 297 ? 9.492 0.486 -14.469 1 89.62 297 GLU A O 1
ATOM 2312 N N . ARG A 1 298 ? 9.133 -0.621 -16.328 1 90.19 298 ARG A N 1
ATOM 2313 C CA . ARG A 1 298 ? 10.289 -1.496 -16.156 1 90.19 298 ARG A CA 1
ATOM 2314 C C . ARG A 1 298 ? 11.586 -0.696 -16.156 1 90.19 298 ARG A C 1
ATOM 2316 O O . ARG A 1 298 ? 12.5 -0.989 -15.383 1 90.19 298 ARG A O 1
ATOM 2323 N N . LEU A 1 299 ? 11.594 0.256 -17.047 1 91.88 299 LEU A N 1
ATOM 2324 C CA . LEU A 1 299 ? 12.789 1.096 -17.109 1 91.88 299 LEU A CA 1
ATOM 2325 C C . LEU A 1 299 ? 12.938 1.922 -15.844 1 91.88 299 LEU A C 1
ATOM 2327 O O . LEU A 1 299 ? 14.055 2.133 -15.367 1 91.88 299 LEU A O 1
ATOM 2331 N N . ARG A 1 300 ? 11.836 2.379 -15.367 1 92.88 300 ARG A N 1
ATOM 2332 C CA . ARG A 1 300 ? 11.859 3.139 -14.125 1 92.88 300 ARG A CA 1
ATOM 2333 C C . ARG A 1 300 ? 12.391 2.289 -12.977 1 92.88 300 ARG A C 1
ATOM 2335 O O . ARG A 1 300 ? 13.242 2.738 -12.203 1 92.88 300 ARG A O 1
ATOM 2342 N N . LEU A 1 301 ? 11.914 1.096 -12.852 1 94.19 301 LEU A N 1
ATOM 2343 C CA . LEU A 1 301 ? 12.344 0.193 -11.797 1 94.19 301 LEU A CA 1
ATOM 2344 C C . LEU A 1 301 ? 13.836 -0.128 -11.922 1 94.19 301 LEU A C 1
ATOM 2346 O O . LEU A 1 301 ? 14.547 -0.199 -10.922 1 94.19 301 LEU A O 1
ATOM 2350 N N . GLN A 1 302 ? 14.281 -0.296 -13.133 1 95 302 GLN A N 1
ATOM 2351 C CA . GLN A 1 302 ? 15.695 -0.567 -13.391 1 95 302 GLN A CA 1
ATOM 2352 C C . GLN A 1 302 ? 16.562 0.602 -12.945 1 95 302 GLN A C 1
ATOM 2354 O O . GLN A 1 302 ? 17.625 0.4 -12.328 1 95 302 GLN A O 1
ATOM 2359 N N . GLN A 1 303 ? 16.109 1.78 -13.289 1 93.94 303 GLN A N 1
ATOM 2360 C CA . GLN A 1 303 ? 16.875 2.969 -12.914 1 93.94 303 GLN A CA 1
ATOM 2361 C C . GLN A 1 303 ? 16.922 3.135 -11.398 1 93.94 303 GLN A C 1
ATOM 2363 O O . GLN A 1 303 ? 17.969 3.479 -10.844 1 93.94 303 GLN A O 1
ATOM 2368 N N . ILE A 1 304 ? 15.812 2.889 -10.766 1 93.44 304 ILE A N 1
ATOM 2369 C CA . ILE A 1 304 ? 15.75 2.982 -9.312 1 93.44 304 ILE A CA 1
ATOM 2370 C C . ILE A 1 304 ? 16.688 1.941 -8.688 1 93.44 304 ILE A C 1
ATOM 2372 O O . ILE A 1 304 ? 17.406 2.238 -7.738 1 93.44 304 ILE A O 1
ATOM 2376 N N . GLN A 1 305 ? 16.688 0.78 -9.203 1 95.75 305 GLN A N 1
ATOM 2377 C CA . GLN A 1 305 ? 17.562 -0.271 -8.688 1 95.75 305 GLN A CA 1
ATOM 2378 C C . GLN A 1 305 ? 19.031 0.116 -8.828 1 95.75 305 GLN A C 1
ATOM 2380 O O . GLN A 1 305 ? 19.828 -0.135 -7.926 1 95.75 305 GLN A O 1
ATOM 2385 N N . LYS A 1 306 ? 19.359 0.648 -9.969 1 95.88 306 LYS A N 1
ATOM 2386 C CA . LYS A 1 306 ? 20.75 1.063 -10.188 1 95.88 306 LYS A CA 1
ATOM 2387 C C . LYS A 1 306 ? 21.203 2.059 -9.125 1 95.88 306 LYS A C 1
ATOM 2389 O O . LYS A 1 306 ? 22.297 1.945 -8.586 1 95.88 306 LYS A O 1
ATOM 2394 N N . ILE A 1 307 ? 20.312 2.98 -8.867 1 92.75 307 ILE A N 1
ATOM 2395 C CA . ILE A 1 307 ? 20.609 3.984 -7.848 1 92.75 307 ILE A CA 1
ATOM 2396 C C . ILE A 1 307 ? 20.75 3.312 -6.484 1 92.75 307 ILE A C 1
ATOM 2398 O O . ILE A 1 307 ? 21.703 3.596 -5.746 1 92.75 307 ILE A O 1
ATOM 2402 N N . HIS A 1 308 ? 19.875 2.41 -6.129 1 94.56 308 HIS A N 1
ATOM 2403 C CA . HIS A 1 308 ? 19.875 1.762 -4.82 1 94.56 308 HIS A CA 1
ATOM 2404 C C . HIS A 1 308 ? 21.062 0.812 -4.672 1 94.56 308 HIS A C 1
ATOM 2406 O O . HIS A 1 308 ? 21.594 0.651 -3.576 1 94.56 308 HIS A O 1
ATOM 2412 N N . VAL A 1 309 ? 21.484 0.182 -5.77 1 95.62 309 VAL A N 1
ATOM 2413 C CA . VAL A 1 309 ? 22.656 -0.672 -5.742 1 95.62 309 VAL A CA 1
ATOM 2414 C C . VAL A 1 309 ? 23.891 0.162 -5.398 1 95.62 309 VAL A C 1
ATOM 2416 O O . VAL A 1 309 ? 24.75 -0.268 -4.613 1 95.62 309 VAL A O 1
ATOM 2419 N N . LYS A 1 310 ? 23.953 1.347 -6.02 1 94.94 310 LYS A N 1
ATOM 2420 C CA . LYS A 1 310 ? 25.078 2.238 -5.734 1 94.94 310 LYS A CA 1
ATOM 2421 C C . LYS A 1 310 ? 25.094 2.637 -4.262 1 94.94 310 LYS A C 1
ATOM 2423 O O . LYS A 1 310 ? 26.156 2.66 -3.635 1 94.94 310 LYS A O 1
ATOM 2428 N N . ILE A 1 311 ? 23.938 2.938 -3.736 1 92.44 311 ILE A N 1
ATOM 2429 C CA . ILE A 1 311 ? 23.844 3.32 -2.332 1 92.44 311 ILE A CA 1
ATOM 2430 C C . ILE A 1 311 ? 24.219 2.135 -1.446 1 92.44 311 ILE A C 1
ATOM 2432 O O . ILE A 1 311 ? 24.891 2.299 -0.428 1 92.44 311 ILE A O 1
ATOM 2436 N N . ASN A 1 312 ? 23.703 0.964 -1.794 1 94.5 312 ASN A N 1
ATOM 2437 C CA . ASN A 1 312 ? 24.031 -0.254 -1.061 1 94.5 312 ASN A CA 1
ATOM 2438 C C . ASN A 1 312 ? 25.547 -0.488 -1.011 1 94.5 312 ASN A C 1
ATOM 2440 O O . ASN A 1 312 ? 26.094 -0.785 0.05 1 94.5 312 ASN A O 1
ATOM 2444 N N . LYS A 1 313 ? 26.203 -0.332 -2.121 1 95.12 313 LYS A N 1
ATOM 2445 C CA . LYS A 1 313 ? 27.656 -0.538 -2.197 1 95.12 313 LYS A CA 1
ATOM 2446 C C . LYS A 1 313 ? 28.391 0.458 -1.312 1 95.12 313 LYS A C 1
ATOM 2448 O O . LYS A 1 313 ? 29.359 0.092 -0.626 1 95.12 313 LYS A O 1
ATOM 2453 N N . ALA A 1 314 ? 27.953 1.68 -1.375 1 92.5 314 ALA A N 1
ATOM 2454 C CA . ALA A 1 314 ? 28.562 2.705 -0.538 1 92.5 314 ALA A CA 1
ATOM 2455 C C . ALA A 1 314 ? 28.391 2.387 0.943 1 92.5 314 ALA A C 1
ATOM 2457 O O . ALA A 1 314 ? 29.312 2.555 1.739 1 92.5 314 ALA A O 1
ATOM 2458 N N . ALA A 1 315 ? 27.219 1.957 1.287 1 90.94 315 ALA A N 1
ATOM 2459 C CA . ALA A 1 315 ? 26.922 1.614 2.676 1 90.94 315 ALA A CA 1
ATOM 2460 C C . ALA A 1 315 ? 27.766 0.424 3.139 1 90.94 315 ALA A C 1
ATOM 2462 O O . ALA A 1 315 ? 28.25 0.404 4.27 1 90.94 315 ALA A O 1
ATOM 2463 N N . MET A 1 316 ? 27.875 -0.508 2.314 1 92.19 316 MET A N 1
ATOM 2464 C CA . MET A 1 316 ? 28.656 -1.697 2.646 1 92.19 316 MET A CA 1
ATOM 2465 C C . MET A 1 316 ? 30.141 -1.351 2.816 1 92.19 316 MET A C 1
ATOM 2467 O O . MET A 1 316 ? 30.812 -1.917 3.672 1 92.19 316 MET A O 1
ATOM 2471 N N . ARG A 1 317 ? 30.594 -0.461 1.991 1 92.81 317 ARG A N 1
ATOM 2472 C CA . ARG A 1 317 ? 31.969 -0.003 2.105 1 92.81 317 ARG A CA 1
ATOM 2473 C C . ARG A 1 317 ? 32.188 0.724 3.428 1 92.81 317 ARG A C 1
ATOM 2475 O O . ARG A 1 317 ? 33.219 0.527 4.082 1 92.81 317 ARG A O 1
ATOM 2482 N N . LYS A 1 318 ? 31.266 1.525 3.715 1 91.06 318 LYS A N 1
ATOM 2483 C CA . LYS A 1 318 ? 31.375 2.246 4.98 1 91.06 318 LYS A CA 1
ATOM 2484 C C . LYS A 1 318 ? 31.359 1.281 6.164 1 91.06 318 LYS A C 1
ATOM 2486 O O . LYS A 1 318 ? 32.156 1.441 7.105 1 91.06 318 LYS A O 1
ATOM 2491 N N . LYS A 1 319 ? 30.531 0.349 6.125 1 89.62 319 LYS A N 1
ATOM 2492 C CA . LYS A 1 319 ? 30.453 -0.654 7.184 1 89.62 319 LYS A CA 1
ATOM 2493 C C . LYS A 1 319 ? 31.75 -1.44 7.297 1 89.62 319 LYS A C 1
ATOM 2495 O O . LYS A 1 319 ? 32.219 -1.727 8.406 1 89.62 319 LYS A O 1
ATOM 2500 N N . ALA A 1 320 ? 32.281 -1.763 6.195 1 90.75 320 ALA A N 1
ATOM 2501 C CA . ALA A 1 320 ? 33.531 -2.5 6.172 1 90.75 320 ALA A CA 1
ATOM 2502 C C . ALA A 1 320 ? 34.656 -1.673 6.777 1 90.75 320 ALA A C 1
ATOM 2504 O O . ALA A 1 320 ? 35.5 -2.201 7.508 1 90.75 320 ALA A O 1
ATOM 2505 N N . ARG A 1 321 ? 34.625 -0.465 6.449 1 91.56 321 ARG A N 1
ATOM 2506 C CA . ARG A 1 321 ? 35.656 0.439 6.98 1 91.56 321 ARG A CA 1
ATOM 2507 C C . ARG A 1 321 ? 35.531 0.577 8.492 1 91.56 321 ARG A C 1
ATOM 2509 O O . ARG A 1 321 ? 36.531 0.583 9.211 1 91.56 321 ARG A O 1
ATOM 2516 N N . GLU A 1 322 ? 34.312 0.713 8.914 1 90.62 322 GLU A N 1
ATOM 2517 C CA . GLU A 1 322 ? 34.062 0.853 10.344 1 90.62 322 GLU A CA 1
ATOM 2518 C C . GLU A 1 322 ? 34.438 -0.419 11.094 1 90.62 322 GLU A C 1
ATOM 2520 O O . GLU A 1 322 ? 35 -0.353 12.203 1 90.62 322 GLU A O 1
ATOM 2525 N N . GLU A 1 323 ? 34.188 -1.541 10.523 1 89.44 323 GLU A N 1
ATOM 2526 C CA . GLU A 1 323 ? 34.531 -2.818 11.125 1 89.44 323 GLU A CA 1
ATOM 2527 C C . GLU A 1 323 ? 36.062 -3 11.148 1 89.44 323 GLU A C 1
ATOM 2529 O O . GLU A 1 323 ? 36.594 -3.523 12.125 1 89.44 323 GLU A O 1
ATOM 2534 N N . ALA A 1 324 ? 36.719 -2.615 10.062 1 89.88 324 ALA A N 1
ATOM 2535 C CA . ALA A 1 324 ? 38.188 -2.697 9.992 1 89.88 324 ALA A CA 1
ATOM 2536 C C . ALA A 1 324 ? 38.844 -1.785 11.031 1 89.88 324 ALA A C 1
ATOM 2538 O O . ALA A 1 324 ? 39.812 -2.164 11.672 1 89.88 324 ALA A O 1
ATOM 2539 N N . GLU A 1 325 ? 38.312 -0.661 11.164 1 89.25 325 GLU A N 1
ATOM 2540 C CA . GLU A 1 325 ? 38.812 0.288 12.148 1 89.25 325 GLU A CA 1
ATOM 2541 C C . GLU A 1 325 ? 38.562 -0.224 13.57 1 89.25 325 GLU A C 1
ATOM 2543 O O . GLU A 1 325 ? 39.438 -0.053 14.438 1 89.25 325 GLU A O 1
ATOM 2548 N N . ALA A 1 326 ? 37.438 -0.755 13.859 1 87.94 326 ALA A N 1
ATOM 2549 C CA . ALA A 1 326 ? 37.094 -1.317 15.172 1 87.94 326 ALA A CA 1
ATOM 2550 C C . ALA A 1 326 ? 38 -2.504 15.492 1 87.94 326 ALA A C 1
ATOM 2552 O O . ALA A 1 326 ? 38.438 -2.684 16.641 1 87.94 326 ALA A O 1
ATOM 2553 N N . ALA A 1 327 ? 38.281 -3.381 14.43 1 82.56 327 ALA A N 1
ATOM 2554 C CA . ALA A 1 327 ? 39.156 -4.547 14.602 1 82.56 327 ALA A CA 1
ATOM 2555 C C . ALA A 1 327 ? 40.594 -4.121 14.93 1 82.56 327 ALA A C 1
ATOM 2557 O O . ALA A 1 327 ? 41.312 -4.828 15.641 1 82.56 327 ALA A O 1
ATOM 2558 N N . LYS A 1 328 ? 40.906 -2.943 14.531 1 82.94 328 LYS A N 1
ATOM 2559 C CA . LYS A 1 328 ? 42.25 -2.453 14.805 1 82.94 328 LYS A CA 1
ATOM 2560 C C . LYS A 1 328 ? 42.375 -1.942 16.234 1 82.94 328 LYS A C 1
ATOM 2562 O O . LYS A 1 328 ? 43.469 -1.934 16.797 1 82.94 328 LYS A O 1
ATOM 2567 N N . THR A 1 329 ? 41.25 -1.632 16.672 1 80.31 329 THR A N 1
ATOM 2568 C CA . THR A 1 329 ? 41.312 -1.062 18.016 1 80.31 329 THR A CA 1
ATOM 2569 C C . THR A 1 329 ? 41.125 -2.148 19.062 1 80.31 329 THR A C 1
ATOM 2571 O O . THR A 1 329 ? 41.375 -1.914 20.25 1 80.31 329 THR A O 1
ATOM 2574 N N . GLN A 1 330 ? 40.719 -3.33 18.875 1 61.91 330 GLN A N 1
ATOM 2575 C CA . GLN A 1 330 ? 40.656 -4.398 19.875 1 61.91 330 GLN A CA 1
ATOM 2576 C C . GLN A 1 330 ? 41.938 -5.234 19.859 1 61.91 330 GLN A C 1
ATOM 2578 O O . GLN A 1 330 ? 42.406 -5.668 20.906 1 61.91 330 GLN A O 1
ATOM 2583 N N . MET B 1 1 ? 10.57 23.234 -40.219 1 76.19 1 MET B N 1
ATOM 2584 C CA . MET B 1 1 ? 11.344 22.578 -39.156 1 76.19 1 MET B CA 1
ATOM 2585 C C . MET B 1 1 ? 10.453 22.188 -38 1 76.19 1 MET B C 1
ATOM 2587 O O . MET B 1 1 ? 10.43 21.016 -37.594 1 76.19 1 MET B O 1
ATOM 2591 N N . LEU B 1 2 ? 9.656 22.984 -37.656 1 82.12 2 LEU B N 1
ATOM 2592 C CA . LEU B 1 2 ? 8.727 22.688 -36.594 1 82.12 2 LEU B CA 1
ATOM 2593 C C . LEU B 1 2 ? 7.711 21.625 -37 1 82.12 2 LEU B C 1
ATOM 2595 O O . LEU B 1 2 ? 7.391 20.719 -36.25 1 82.12 2 LEU B O 1
ATOM 2599 N N . GLY B 1 3 ? 7.301 21.672 -38.219 1 78.94 3 GLY B N 1
ATOM 2600 C CA . GLY B 1 3 ? 6.352 20.703 -38.75 1 78.94 3 GLY B CA 1
ATOM 2601 C C . GLY B 1 3 ? 6.906 19.297 -38.781 1 78.94 3 GLY B C 1
ATOM 2602 O O . GLY B 1 3 ? 6.227 18.344 -38.406 1 78.94 3 GLY B O 1
ATOM 2603 N N . THR B 1 4 ? 8.094 19.219 -39.188 1 84.25 4 THR B N 1
ATOM 2604 C CA . THR B 1 4 ? 8.758 17.922 -39.25 1 84.25 4 THR B CA 1
ATOM 2605 C C . THR B 1 4 ? 8.961 17.328 -37.844 1 84.25 4 THR B C 1
ATOM 2607 O O . THR B 1 4 ? 8.781 16.141 -37.656 1 84.25 4 THR B O 1
ATOM 2610 N N . ILE B 1 5 ? 9.305 18.125 -36.969 1 83.75 5 ILE B N 1
ATOM 2611 C CA . ILE B 1 5 ? 9.523 17.688 -35.594 1 83.75 5 ILE B CA 1
ATOM 2612 C C . ILE B 1 5 ? 8.203 17.203 -35 1 83.75 5 ILE B C 1
ATOM 2614 O O . ILE B 1 5 ? 8.164 16.141 -34.344 1 83.75 5 ILE B O 1
ATOM 2618 N N . LEU B 1 6 ? 7.227 17.828 -35.281 1 82.5 6 LEU B N 1
ATOM 2619 C CA . LEU B 1 6 ? 5.918 17.453 -34.781 1 82.5 6 LEU B CA 1
ATOM 2620 C C . LEU B 1 6 ? 5.449 16.141 -35.375 1 82.5 6 LEU B C 1
ATOM 2622 O O . LEU B 1 6 ? 4.844 15.312 -34.688 1 82.5 6 LEU B O 1
ATOM 2626 N N . ILE B 1 7 ? 5.75 16.031 -36.625 1 84.5 7 ILE B N 1
ATOM 2627 C CA . ILE B 1 7 ? 5.383 14.789 -37.281 1 84.5 7 ILE B CA 1
ATOM 2628 C C . ILE B 1 7 ? 6.168 13.625 -36.688 1 84.5 7 ILE B C 1
ATOM 2630 O O . ILE B 1 7 ? 5.613 12.547 -36.469 1 84.5 7 ILE B O 1
ATOM 2634 N N . LEU B 1 8 ? 7.363 13.859 -36.406 1 87.44 8 LEU B N 1
ATOM 2635 C CA . LEU B 1 8 ? 8.203 12.812 -35.844 1 87.44 8 LEU B CA 1
ATOM 2636 C C . LEU B 1 8 ? 7.73 12.453 -34.438 1 87.44 8 LEU B C 1
ATOM 2638 O O . LEU B 1 8 ? 7.652 11.273 -34.094 1 87.44 8 LEU B O 1
ATOM 2642 N N . ILE B 1 9 ? 7.445 13.375 -33.688 1 83.56 9 ILE B N 1
ATOM 2643 C CA . ILE B 1 9 ? 6.941 13.148 -32.344 1 83.56 9 ILE B CA 1
ATOM 2644 C C . ILE B 1 9 ? 5.617 12.391 -32.406 1 83.56 9 ILE B C 1
ATOM 2646 O O . ILE B 1 9 ? 5.398 11.445 -31.641 1 83.56 9 ILE B O 1
ATOM 2650 N N . GLY B 1 10 ? 4.82 12.828 -33.281 1 85.38 10 GLY B N 1
ATOM 2651 C CA . GLY B 1 10 ? 3.555 12.141 -33.469 1 85.38 10 GLY B CA 1
ATOM 2652 C C . GLY B 1 10 ? 3.723 10.695 -33.906 1 85.38 10 GLY B C 1
ATOM 2653 O O . GLY B 1 10 ? 3.025 9.805 -33.406 1 85.38 10 GLY B O 1
ATOM 2654 N N . ALA B 1 11 ? 4.605 10.562 -34.781 1 88.19 11 ALA B N 1
ATOM 2655 C CA . ALA B 1 11 ? 4.871 9.211 -35.281 1 88.19 11 ALA B CA 1
ATOM 2656 C C . ALA B 1 11 ? 5.402 8.32 -34.156 1 88.19 11 ALA B C 1
ATOM 2658 O O . ALA B 1 11 ? 4.992 7.16 -34.031 1 88.19 11 ALA B O 1
ATOM 2659 N N . ILE B 1 12 ? 6.211 8.82 -33.375 1 86.88 12 ILE B N 1
ATOM 2660 C CA . ILE B 1 12 ? 6.777 8.07 -32.25 1 86.88 12 ILE B CA 1
ATOM 2661 C C . ILE B 1 12 ? 5.68 7.742 -31.234 1 86.88 12 ILE B C 1
ATOM 2663 O O . ILE B 1 12 ? 5.613 6.625 -30.719 1 86.88 12 ILE B O 1
ATOM 2667 N N . PHE B 1 13 ? 4.895 8.695 -31 1 84.19 13 PHE B N 1
ATOM 2668 C CA . PHE B 1 13 ? 3.781 8.492 -30.078 1 84.19 13 PHE B CA 1
ATOM 2669 C C . PHE B 1 13 ? 2.865 7.379 -30.562 1 84.19 13 PHE B C 1
ATOM 2671 O O . PHE B 1 13 ? 2.545 6.457 -29.812 1 84.19 13 PHE B O 1
ATOM 2678 N N . VAL B 1 14 ? 2.484 7.457 -31.797 1 88.06 14 VAL B N 1
ATOM 2679 C CA . VAL B 1 14 ? 1.576 6.469 -32.344 1 88.06 14 VAL B CA 1
ATOM 2680 C C . VAL B 1 14 ? 2.242 5.094 -32.344 1 88.06 14 VAL B C 1
ATOM 2682 O O . VAL B 1 14 ? 1.609 4.09 -32.031 1 88.06 14 VAL B O 1
ATOM 2685 N N . ALA B 1 15 ? 3.445 5.078 -32.719 1 90.88 15 ALA B N 1
ATOM 2686 C CA . ALA B 1 15 ? 4.18 3.816 -32.719 1 90.88 15 ALA B CA 1
ATOM 2687 C C . ALA B 1 15 ? 4.242 3.201 -31.328 1 90.88 15 ALA B C 1
ATOM 2689 O O . ALA B 1 15 ? 4.094 1.988 -31.172 1 90.88 15 ALA B O 1
ATOM 2690 N N . THR B 1 16 ? 4.438 4.02 -30.375 1 87.81 16 THR B N 1
ATOM 2691 C CA . THR B 1 16 ? 4.516 3.547 -29 1 87.81 16 THR B CA 1
ATOM 2692 C C . THR B 1 16 ? 3.17 2.99 -28.531 1 87.81 16 THR B C 1
ATOM 2694 O O . THR B 1 16 ? 3.111 1.934 -27.906 1 87.81 16 THR B O 1
ATOM 2697 N N . LYS B 1 17 ? 2.109 3.645 -28.906 1 88.19 17 LYS B N 1
ATOM 2698 C CA . LYS B 1 17 ? 0.778 3.191 -28.5 1 88.19 17 LYS B CA 1
ATOM 2699 C C . LYS B 1 17 ? 0.406 1.892 -29.219 1 88.19 17 LYS B C 1
ATOM 2701 O O . LYS B 1 17 ? -0.223 1.014 -28.625 1 88.19 17 LYS B O 1
ATOM 2706 N N . LEU B 1 18 ? 0.751 1.833 -30.422 1 91.69 18 LEU B N 1
ATOM 2707 C CA . LEU B 1 18 ? 0.496 0.606 -31.172 1 91.69 18 LEU B CA 1
ATOM 2708 C C . LEU B 1 18 ? 1.304 -0.555 -30.609 1 91.69 18 LEU B C 1
ATOM 2710 O O . LEU B 1 18 ? 0.809 -1.682 -30.516 1 91.69 18 LEU B O 1
ATOM 2714 N N . TYR B 1 19 ? 2.49 -0.268 -30.281 1 91.31 19 TYR B N 1
ATOM 2715 C CA . TYR B 1 19 ? 3.324 -1.287 -29.656 1 91.31 19 TYR B CA 1
ATOM 2716 C C . TYR B 1 19 ? 2.725 -1.742 -28.328 1 91.31 19 TYR B C 1
ATOM 2718 O O . TYR B 1 19 ? 2.654 -2.941 -28.062 1 91.31 19 TYR B O 1
ATOM 2726 N N . GLN B 1 20 ? 2.307 -0.842 -27.5 1 89.06 20 GLN B N 1
ATOM 2727 C CA . GLN B 1 20 ? 1.681 -1.167 -26.219 1 89.06 20 GLN B CA 1
ATOM 2728 C C . GLN B 1 20 ? 0.421 -2.004 -26.422 1 89.06 20 GLN B C 1
ATOM 2730 O O . GLN B 1 20 ? 0.152 -2.928 -25.656 1 89.06 20 GLN B O 1
ATOM 2735 N N . LEU B 1 21 ? -0.331 -1.625 -27.422 1 92.12 21 LEU B N 1
ATOM 2736 C CA . LEU B 1 21 ? -1.537 -2.381 -27.734 1 92.12 21 LEU B CA 1
ATOM 2737 C C . LEU B 1 21 ? -1.191 -3.803 -28.172 1 92.12 21 LEU B C 1
ATOM 2739 O O . LEU B 1 21 ? -1.852 -4.758 -27.766 1 92.12 21 LEU B O 1
ATOM 2743 N N . ALA B 1 22 ? -0.209 -3.957 -28.984 1 94.38 22 ALA B N 1
ATOM 2744 C CA . ALA B 1 22 ? 0.225 -5.277 -29.438 1 94.38 22 ALA B CA 1
ATOM 2745 C C . ALA B 1 22 ? 0.684 -6.133 -28.25 1 94.38 22 ALA B C 1
ATOM 2747 O O . ALA B 1 22 ? 0.358 -7.32 -28.172 1 94.38 22 ALA B O 1
ATOM 2748 N N . CYS B 1 23 ? 1.39 -5.551 -27.328 1 92.81 23 CYS B N 1
ATOM 2749 C CA . CYS B 1 23 ? 1.85 -6.258 -26.141 1 92.81 23 CYS B CA 1
ATOM 2750 C C . CYS B 1 23 ? 0.673 -6.68 -25.266 1 92.81 23 CYS B C 1
ATOM 2752 O O . CYS B 1 23 ? 0.671 -7.781 -24.719 1 92.81 23 CYS B O 1
ATOM 2754 N N . TRP B 1 24 ? -0.25 -5.785 -25.234 1 94 24 TRP B N 1
ATOM 2755 C CA . TRP B 1 24 ? -1.447 -6.074 -24.453 1 94 24 TRP B CA 1
ATOM 2756 C C . TRP B 1 24 ? -2.232 -7.23 -25.062 1 94 24 TRP B C 1
ATOM 2758 O O . TRP B 1 24 ? -2.678 -8.133 -24.359 1 94 24 TRP B O 1
ATOM 2768 N N . VAL B 1 25 ? -2.373 -7.223 -26.375 1 95.88 25 VAL B N 1
ATOM 2769 C CA . VAL B 1 25 ? -3.07 -8.297 -27.078 1 95.88 25 VAL B CA 1
ATOM 2770 C C . VAL B 1 25 ? -2.334 -9.617 -26.875 1 95.88 25 VAL B C 1
ATOM 2772 O O . VAL B 1 25 ? -2.955 -10.641 -26.594 1 95.88 25 VAL B O 1
ATOM 2775 N N . ARG B 1 26 ? -1.079 -9.562 -26.953 1 95.44 26 ARG B N 1
ATOM 2776 C CA . ARG B 1 26 ? -0.275 -10.758 -26.734 1 95.44 26 ARG B CA 1
ATOM 2777 C C . ARG B 1 26 ? -0.452 -11.281 -25.312 1 95.44 26 ARG B C 1
ATOM 2779 O O . ARG B 1 26 ? -0.69 -12.477 -25.109 1 95.44 26 ARG B O 1
ATOM 2786 N N . PHE B 1 27 ? -0.4 -10.414 -24.375 1 95.75 27 PHE B N 1
ATOM 2787 C CA . PHE B 1 27 ? -0.405 -10.75 -22.953 1 95.75 27 PHE B CA 1
ATOM 2788 C C . PHE B 1 27 ? -1.747 -11.344 -22.531 1 95.75 27 PHE B C 1
ATOM 2790 O O . PHE B 1 27 ? -1.81 -12.195 -21.656 1 95.75 27 PHE B O 1
ATOM 2797 N N . TYR B 1 28 ? -2.852 -11.016 -23.188 1 95.25 28 TYR B N 1
ATOM 2798 C CA . TYR B 1 28 ? -4.16 -11.461 -22.719 1 95.25 28 TYR B CA 1
ATOM 2799 C C . TYR B 1 28 ? -4.777 -12.461 -23.688 1 95.25 28 TYR B C 1
ATOM 2801 O O . TYR B 1 28 ? -5.645 -13.258 -23.297 1 95.25 28 TYR B O 1
ATOM 2809 N N . PHE B 1 29 ? -4.266 -12.492 -24.984 1 95.56 29 PHE B N 1
ATOM 2810 C CA . PHE B 1 29 ? -4.992 -13.297 -25.953 1 95.56 29 PHE B CA 1
ATOM 2811 C C . PHE B 1 29 ? -4.074 -14.328 -26.594 1 95.56 29 PHE B C 1
ATOM 2813 O O . PHE B 1 29 ? -4.543 -15.289 -27.219 1 95.56 29 PHE B O 1
ATOM 2820 N N . MET B 1 30 ? -2.848 -14.164 -26.547 1 96.44 30 MET B N 1
ATOM 2821 C CA . MET B 1 30 ? -1.909 -15.141 -27.109 1 96.44 30 MET B CA 1
ATOM 2822 C C . MET B 1 30 ? -1.175 -15.875 -25.984 1 96.44 30 MET B C 1
ATOM 2824 O O . MET B 1 30 ? 0.056 -15.945 -25.984 1 96.44 30 MET B O 1
ATOM 2828 N N . LEU B 1 31 ? -1.964 -16.516 -25.125 1 96.69 31 LEU B N 1
ATOM 2829 C CA . LEU B 1 31 ? -1.429 -17.156 -23.922 1 96.69 31 LEU B CA 1
ATOM 2830 C C . LEU B 1 31 ? -0.745 -18.469 -24.266 1 96.69 31 LEU B C 1
ATOM 2832 O O . LEU B 1 31 ? -1.236 -19.234 -25.109 1 96.69 31 LEU B O 1
ATOM 2836 N N . PRO B 1 32 ? 0.384 -18.734 -23.688 1 96.56 32 PRO B N 1
ATOM 2837 C CA . PRO B 1 32 ? 1.051 -20.016 -23.891 1 96.56 32 PRO B CA 1
ATOM 2838 C C . PRO B 1 32 ? 0.216 -21.203 -23.406 1 96.56 32 PRO B C 1
ATOM 2840 O O . PRO B 1 32 ? -0.722 -21.016 -22.625 1 96.56 32 PRO B O 1
ATOM 2843 N N . PRO B 1 33 ? 0.521 -22.328 -23.906 1 96.06 33 PRO B N 1
ATOM 2844 C CA . PRO B 1 33 ? -0.194 -23.5 -23.438 1 96.06 33 PRO B CA 1
ATOM 2845 C C . PRO B 1 33 ? 0.026 -23.766 -21.953 1 96.06 33 PRO B C 1
ATOM 2847 O O . PRO B 1 33 ? 1.058 -23.391 -21.391 1 96.06 33 PRO B O 1
ATOM 2850 N N . PRO B 1 34 ? -0.866 -24.406 -21.266 1 94.06 34 PRO B N 1
ATOM 2851 C CA . PRO B 1 34 ? -0.835 -24.625 -19.828 1 94.06 34 PRO B CA 1
ATOM 2852 C C . PRO B 1 34 ? 0.431 -25.344 -19.359 1 94.06 34 PRO B C 1
ATOM 2854 O O . PRO B 1 34 ? 0.926 -25.078 -18.266 1 94.06 34 PRO B O 1
ATOM 2857 N N . GLU B 1 35 ? 0.987 -26.172 -20.188 1 93.62 35 GLU B N 1
ATOM 2858 C CA . GLU B 1 35 ? 2.121 -27 -19.797 1 93.62 35 GLU B CA 1
ATOM 2859 C C . GLU B 1 35 ? 3.412 -26.188 -19.75 1 93.62 35 GLU B C 1
ATOM 2861 O O . GLU B 1 35 ? 4.406 -26.625 -19.172 1 93.62 35 GLU B O 1
ATOM 2866 N N . GLN B 1 36 ? 3.379 -25 -20.312 1 95.5 36 GLN B N 1
ATOM 2867 C CA . GLN B 1 36 ? 4.594 -24.219 -20.453 1 95.5 36 GLN B CA 1
ATOM 2868 C C . GLN B 1 36 ? 5.102 -23.75 -19.078 1 95.5 36 GLN B C 1
ATOM 2870 O O . GLN B 1 36 ? 6.309 -23.625 -18.875 1 95.5 36 GLN B O 1
ATOM 2875 N N . LEU B 1 37 ? 4.207 -23.5 -18.156 1 95.94 37 LEU B N 1
ATOM 2876 C CA . LEU B 1 37 ? 4.625 -23.016 -16.844 1 95.94 37 LEU B CA 1
ATOM 2877 C C . LEU B 1 37 ? 5.508 -24.047 -16.141 1 95.94 37 LEU B C 1
ATOM 2879 O O . LEU B 1 37 ? 6.57 -23.703 -15.625 1 95.94 37 LEU B O 1
ATOM 2883 N N . ARG B 1 38 ? 4.996 -25.25 -16.094 1 95.19 38 ARG B N 1
ATOM 2884 C CA . ARG B 1 38 ? 5.762 -26.312 -15.445 1 95.19 38 ARG B CA 1
ATOM 2885 C C . ARG B 1 38 ? 7.133 -26.469 -16.094 1 95.19 38 ARG B C 1
ATOM 2887 O O . ARG B 1 38 ? 8.141 -26.594 -15.398 1 95.19 38 ARG B O 1
ATOM 2894 N N . ARG B 1 39 ? 7.184 -26.406 -17.391 1 94.5 39 ARG B N 1
ATOM 2895 C CA . ARG B 1 39 ? 8.445 -26.547 -18.109 1 94.5 39 ARG B CA 1
ATOM 2896 C C . ARG B 1 39 ? 9.406 -25.406 -17.75 1 94.5 39 ARG B C 1
ATOM 2898 O O . ARG B 1 39 ? 10.617 -25.625 -17.688 1 94.5 39 ARG B O 1
ATOM 2905 N N . LYS B 1 40 ? 8.836 -24.297 -17.516 1 94.94 40 LYS B N 1
ATOM 2906 C CA . LYS B 1 40 ? 9.625 -23.094 -17.25 1 94.94 40 LYS B CA 1
ATOM 2907 C C . LYS B 1 40 ? 10.359 -23.219 -15.914 1 94.94 40 LYS B C 1
ATOM 2909 O O . LYS B 1 40 ? 11.508 -22.781 -15.789 1 94.94 40 LYS B O 1
ATOM 2914 N N . TYR B 1 41 ? 9.727 -23.859 -14.922 1 94.81 41 TYR B N 1
ATOM 2915 C CA . TYR B 1 41 ? 10.281 -23.781 -13.578 1 94.81 41 TYR B CA 1
ATOM 2916 C C . TYR B 1 41 ? 10.695 -25.156 -13.07 1 94.81 41 TYR B C 1
ATOM 2918 O O . TYR B 1 41 ? 11.328 -25.266 -12.023 1 94.81 41 TYR B O 1
ATOM 2926 N N . GLU B 1 42 ? 10.414 -26.219 -13.805 1 94.56 42 GLU B N 1
ATOM 2927 C CA . GLU B 1 42 ? 10.695 -27.578 -13.344 1 94.56 42 GLU B CA 1
ATOM 2928 C C . GLU B 1 42 ? 12.188 -27.891 -13.461 1 94.56 42 GLU B C 1
ATOM 2930 O O . GLU B 1 42 ? 12.836 -27.516 -14.438 1 94.56 42 GLU B O 1
ATOM 2935 N N . GLU B 1 43 ? 12.688 -28.453 -12.406 1 93.12 43 GLU B N 1
ATOM 2936 C CA . GLU B 1 43 ? 14.016 -29.062 -12.438 1 93.12 43 GLU B CA 1
ATOM 2937 C C . GLU B 1 43 ? 13.945 -30.531 -12.875 1 93.12 43 GLU B C 1
ATOM 2939 O O . GLU B 1 43 ? 13.094 -31.281 -12.398 1 93.12 43 GLU B O 1
ATOM 2944 N N . PRO B 1 44 ? 14.836 -30.844 -13.758 1 90.62 44 PRO B N 1
ATOM 2945 C CA . PRO B 1 44 ? 14.805 -32.219 -14.219 1 90.62 44 PRO B CA 1
ATOM 2946 C C . PRO B 1 44 ? 14.844 -33.219 -13.07 1 90.62 44 PRO B C 1
ATOM 2948 O O . PRO B 1 44 ? 15.664 -33.094 -12.156 1 90.62 44 PRO B O 1
ATOM 2951 N N . GLY B 1 45 ? 13.875 -34.125 -13.094 1 90.94 45 GLY B N 1
ATOM 2952 C CA . GLY B 1 45 ? 13.844 -35.188 -12.125 1 90.94 45 GLY B CA 1
ATOM 2953 C C . GLY B 1 45 ? 13.117 -34.844 -10.844 1 90.94 45 GLY B C 1
ATOM 2954 O O . GLY B 1 45 ? 12.953 -35.688 -9.953 1 90.94 45 GLY B O 1
ATOM 2955 N N . LYS B 1 46 ? 12.695 -33.625 -10.773 1 93.81 46 LYS B N 1
ATOM 2956 C CA . LYS B 1 46 ? 11.977 -33.219 -9.578 1 93.81 46 LYS B CA 1
ATOM 2957 C C . LYS B 1 46 ? 10.602 -32.656 -9.93 1 93.81 46 LYS B C 1
ATOM 2959 O O . LYS B 1 46 ? 10.438 -32 -10.969 1 93.81 46 LYS B O 1
ATOM 2964 N N . ARG B 1 47 ? 9.695 -32.938 -9.086 1 95.19 47 ARG B N 1
ATOM 2965 C CA . ARG B 1 47 ? 8.383 -32.344 -9.227 1 95.19 47 ARG B CA 1
ATOM 2966 C C . ARG B 1 47 ? 8.383 -30.922 -8.648 1 95.19 47 ARG B C 1
ATOM 2968 O O . ARG B 1 47 ? 8.734 -30.719 -7.48 1 95.19 47 ARG B O 1
ATOM 2975 N N . PRO B 1 48 ? 8.023 -29.984 -9.484 1 97.31 48 PRO B N 1
ATOM 2976 C CA . PRO B 1 48 ? 7.93 -28.625 -8.938 1 97.31 48 PRO B CA 1
ATOM 2977 C C . PRO B 1 48 ? 6.75 -28.453 -7.984 1 97.31 48 PRO B C 1
ATOM 2979 O O . PRO B 1 48 ? 5.691 -29.062 -8.188 1 97.31 48 PRO B O 1
ATOM 2982 N N . PHE B 1 49 ? 6.945 -27.625 -6.973 1 98.56 49 PHE B N 1
ATOM 2983 C CA . PHE B 1 49 ? 5.914 -27.406 -5.969 1 98.56 49 PHE B CA 1
ATOM 2984 C C . PHE B 1 49 ? 5.492 -25.938 -5.938 1 98.56 49 PHE B C 1
ATOM 2986 O O . PHE B 1 49 ? 6.309 -25.047 -6.188 1 98.56 49 PHE B O 1
ATOM 2993 N N . ALA B 1 50 ? 4.238 -25.75 -5.621 1 98.75 50 ALA B N 1
ATOM 2994 C CA . ALA B 1 50 ? 3.684 -24.422 -5.359 1 98.75 50 ALA B CA 1
ATOM 2995 C C . ALA B 1 50 ? 3.072 -24.359 -3.963 1 98.75 50 ALA B C 1
ATOM 2997 O O . ALA B 1 50 ? 2.441 -25.312 -3.504 1 98.75 50 ALA B O 1
ATOM 2998 N N . MET B 1 51 ? 3.33 -23.328 -3.305 1 98.88 51 MET B N 1
ATOM 2999 C CA . MET B 1 51 ? 2.652 -23.047 -2.043 1 98.88 51 MET B CA 1
ATOM 3000 C C . MET B 1 51 ? 1.552 -22.016 -2.234 1 98.88 51 MET B C 1
ATOM 3002 O O . MET B 1 51 ? 1.781 -20.969 -2.834 1 98.88 51 MET B O 1
ATOM 3006 N N . VAL B 1 52 ? 0.326 -22.312 -1.822 1 98.81 52 VAL B N 1
ATOM 3007 C CA . VAL B 1 52 ? -0.826 -21.438 -1.972 1 98.81 52 VAL B CA 1
ATOM 3008 C C . VAL B 1 52 ? -1.396 -21.094 -0.597 1 98.81 52 VAL B C 1
ATOM 3010 O O . VAL B 1 52 ? -1.864 -21.969 0.126 1 98.81 52 VAL B O 1
ATOM 3013 N N . SER B 1 53 ? -1.316 -19.859 -0.213 1 98.62 53 SER B N 1
ATOM 3014 C CA . SER B 1 53 ? -1.989 -19.422 1.004 1 98.62 53 SER B CA 1
ATOM 3015 C C . SER B 1 53 ? -3.455 -19.094 0.739 1 98.62 53 SER B C 1
ATOM 3017 O O . SER B 1 53 ? -3.799 -18.578 -0.324 1 98.62 53 SER B O 1
ATOM 3019 N N . GLY B 1 54 ? -4.332 -19.375 1.727 1 96.75 54 GLY B N 1
ATOM 3020 C CA . GLY B 1 54 ? -5.758 -19.234 1.491 1 96.75 54 GLY B CA 1
ATOM 3021 C C . GLY B 1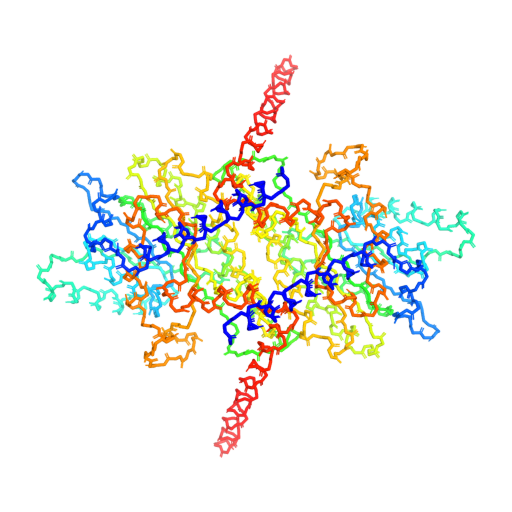 54 ? -6.285 -20.172 0.421 1 96.75 54 GLY B C 1
ATOM 3022 O O . GLY B 1 54 ? -7.004 -19.734 -0.487 1 96.75 54 GLY B O 1
ATOM 3023 N N . ALA B 1 55 ? -5.977 -21.406 0.512 1 96.75 55 ALA B N 1
ATOM 3024 C CA . ALA B 1 55 ? -6.137 -22.344 -0.589 1 96.75 55 ALA B CA 1
ATOM 3025 C C . ALA B 1 55 ? -7.52 -22.984 -0.567 1 96.75 55 ALA B C 1
ATOM 3027 O O . ALA B 1 55 ? -7.883 -23.734 -1.481 1 96.75 55 ALA B O 1
ATOM 3028 N N . THR B 1 56 ? -8.352 -22.75 0.418 1 92.94 56 THR B N 1
ATOM 3029 C CA . THR B 1 56 ? -9.539 -23.562 0.624 1 92.94 56 THR B CA 1
ATOM 3030 C C . THR B 1 56 ? -10.766 -22.922 -0.012 1 92.94 56 THR B C 1
ATOM 3032 O O . THR B 1 56 ? -11.891 -23.406 0.143 1 92.94 56 THR B O 1
ATOM 3035 N N . GLY B 1 57 ? -10.586 -21.828 -0.696 1 88.75 57 GLY B N 1
ATOM 3036 C CA . GLY B 1 57 ? -11.734 -21.234 -1.364 1 88.75 57 GLY B CA 1
ATOM 3037 C C . GLY B 1 57 ? -11.352 -20.188 -2.391 1 88.75 57 GLY B C 1
ATOM 3038 O O . GLY B 1 57 ? -10.203 -19.734 -2.428 1 88.75 57 GLY B O 1
ATOM 3039 N N . GLY B 1 58 ? -12.32 -19.969 -3.234 1 91.56 58 GLY B N 1
ATOM 3040 C CA . GLY B 1 58 ? -12.203 -18.859 -4.172 1 91.56 58 GLY B CA 1
ATOM 3041 C C . GLY B 1 58 ? -10.984 -18.969 -5.074 1 91.56 58 GLY B C 1
ATOM 3042 O O . GLY B 1 58 ? -10.766 -20 -5.703 1 91.56 58 GLY B O 1
ATOM 3043 N N . ILE B 1 59 ? -10.305 -17.922 -5.145 1 93.81 59 ILE B N 1
ATOM 3044 C CA . ILE B 1 59 ? -9.164 -17.781 -6.051 1 93.81 59 ILE B CA 1
ATOM 3045 C C . ILE B 1 59 ? -8.047 -18.734 -5.617 1 93.81 59 ILE B C 1
ATOM 3047 O O . ILE B 1 59 ? -7.422 -19.391 -6.453 1 93.81 59 ILE B O 1
ATOM 3051 N N . GLY B 1 60 ? -7.852 -18.891 -4.32 1 96.88 60 GLY B N 1
ATOM 3052 C CA . GLY B 1 60 ? -6.816 -19.781 -3.811 1 96.88 60 GLY B CA 1
ATOM 3053 C C . GLY B 1 60 ? -7.012 -21.219 -4.219 1 96.88 60 GLY B C 1
ATOM 3054 O O . GLY B 1 60 ? -6.066 -21.891 -4.656 1 96.88 60 GLY B O 1
ATOM 3055 N N . PHE B 1 61 ? -8.211 -21.641 -4.062 1 97.06 61 PHE B N 1
ATOM 3056 C CA . PHE B 1 61 ? -8.531 -23 -4.492 1 97.06 61 PHE B CA 1
ATOM 3057 C C . PHE B 1 61 ? -8.328 -23.141 -5.996 1 97.06 61 PHE B C 1
ATOM 3059 O O . PHE B 1 61 ? -7.82 -24.156 -6.461 1 97.06 61 PHE B O 1
ATOM 3066 N N . GLY B 1 62 ? -8.766 -22.156 -6.727 1 96.94 62 GLY B N 1
ATOM 3067 C CA . GLY B 1 62 ? -8.562 -22.172 -8.164 1 96.94 62 GLY B CA 1
ATOM 3068 C C . GLY B 1 62 ? -7.109 -22.359 -8.562 1 96.94 62 GLY B C 1
ATOM 3069 O O . GLY B 1 62 ? -6.805 -23.156 -9.453 1 96.94 62 GLY B O 1
ATOM 3070 N N . PHE B 1 63 ? -6.23 -21.703 -7.898 1 98.19 63 PHE B N 1
ATOM 3071 C CA . PHE B 1 63 ? -4.809 -21.812 -8.195 1 98.19 63 PHE B CA 1
ATOM 3072 C C . PHE B 1 63 ? -4.273 -23.188 -7.793 1 98.19 63 PHE B C 1
ATOM 3074 O O . PHE B 1 63 ? -3.578 -23.844 -8.578 1 98.19 63 PHE B O 1
ATOM 3081 N N . ALA B 1 64 ? -4.629 -23.609 -6.582 1 98.38 64 ALA B N 1
ATOM 3082 C CA . ALA B 1 64 ? -4.168 -24.906 -6.109 1 98.38 64 ALA B CA 1
ATOM 3083 C C . ALA B 1 64 ? -4.621 -26.031 -7.043 1 98.38 64 ALA B C 1
ATOM 3085 O O . ALA B 1 64 ? -3.82 -26.891 -7.43 1 98.38 64 ALA B O 1
ATOM 3086 N N . HIS B 1 65 ? -5.852 -25.984 -7.41 1 97.69 65 HIS B N 1
ATOM 3087 C CA . HIS B 1 65 ? -6.469 -26.984 -8.281 1 97.69 65 HIS B CA 1
ATOM 3088 C C . HIS B 1 65 ? -5.809 -27 -9.656 1 97.69 65 HIS B C 1
ATOM 3090 O O . HIS B 1 65 ? -5.402 -28.047 -10.141 1 97.69 65 HIS B O 1
ATOM 3096 N N . THR B 1 66 ? -5.695 -25.812 -10.242 1 97.44 66 THR B N 1
ATOM 3097 C CA . THR B 1 66 ? -5.145 -25.688 -11.586 1 97.44 66 THR B CA 1
ATOM 3098 C C . THR B 1 66 ? -3.684 -26.125 -11.617 1 97.44 66 THR B C 1
ATOM 3100 O O . THR B 1 66 ? -3.248 -26.797 -12.555 1 97.44 66 THR B O 1
ATOM 3103 N N . LEU B 1 67 ? -2.945 -25.812 -10.609 1 98.19 67 LEU B N 1
ATOM 3104 C CA . LEU B 1 67 ? -1.536 -26.172 -10.523 1 98.19 67 LEU B CA 1
ATOM 3105 C C . LEU B 1 67 ? -1.374 -27.688 -10.375 1 98.19 67 LEU B C 1
ATOM 3107 O O . LEU B 1 67 ? -0.52 -28.297 -11.023 1 98.19 67 LEU B O 1
ATOM 3111 N N . ALA B 1 68 ? -2.209 -28.266 -9.555 1 97.88 68 ALA B N 1
ATOM 3112 C CA . ALA B 1 68 ? -2.166 -29.719 -9.375 1 97.88 68 ALA B CA 1
ATOM 3113 C C . ALA B 1 68 ? -2.486 -30.438 -10.688 1 97.88 68 ALA B C 1
ATOM 3115 O O . ALA B 1 68 ? -1.829 -31.422 -11.031 1 97.88 68 ALA B O 1
ATOM 3116 N N . LEU B 1 69 ? -3.438 -29.906 -11.391 1 96.12 69 LEU B N 1
ATOM 3117 C CA . LEU B 1 69 ? -3.824 -30.484 -12.672 1 96.12 69 LEU B CA 1
ATOM 3118 C C . LEU B 1 69 ? -2.678 -30.406 -13.672 1 96.12 69 LEU B C 1
ATOM 3120 O O . LEU B 1 69 ? -2.578 -31.234 -14.578 1 96.12 69 LEU B O 1
ATOM 3124 N N . ARG B 1 70 ? -1.821 -29.469 -13.461 1 95.5 70 ARG B N 1
ATOM 3125 C CA . ARG B 1 70 ? -0.704 -29.266 -14.375 1 95.5 70 ARG B CA 1
ATOM 3126 C C . ARG B 1 70 ? 0.542 -30 -13.898 1 95.5 70 ARG B C 1
ATOM 3128 O O . ARG B 1 70 ? 1.644 -29.75 -14.398 1 95.5 70 ARG B O 1
ATOM 3135 N N . GLY B 1 71 ? 0.39 -30.781 -12.82 1 95.69 71 GLY B N 1
ATOM 3136 C CA . GLY B 1 71 ? 1.455 -31.672 -12.406 1 95.69 71 GLY B CA 1
ATOM 3137 C C . GLY B 1 71 ? 2.318 -31.109 -11.297 1 95.69 71 GLY B C 1
ATOM 3138 O O . GLY B 1 71 ? 3.348 -31.688 -10.945 1 95.69 71 GLY B O 1
ATOM 3139 N N . PHE B 1 72 ? 1.948 -29.969 -10.781 1 97.75 72 PHE B N 1
ATOM 3140 C CA . PHE B 1 72 ? 2.666 -29.422 -9.633 1 97.75 72 PHE B CA 1
ATOM 3141 C C . PHE B 1 72 ? 2.268 -30.156 -8.352 1 97.75 72 PHE B C 1
ATOM 3143 O O . PHE B 1 72 ? 1.108 -30.547 -8.188 1 97.75 72 PHE B O 1
ATOM 3150 N N . GLY B 1 73 ? 3.242 -30.406 -7.496 1 98.25 73 GLY B N 1
ATOM 3151 C CA . GLY B 1 73 ? 2.85 -30.562 -6.102 1 98.25 73 GLY B CA 1
ATOM 3152 C C . GLY B 1 73 ? 2.352 -29.266 -5.484 1 98.25 73 GLY B C 1
ATOM 3153 O O . GLY B 1 73 ? 2.754 -28.172 -5.902 1 98.25 73 GLY B O 1
ATOM 3154 N N . VAL B 1 74 ? 1.45 -29.406 -4.5 1 98.75 74 VAL B N 1
ATOM 3155 C CA . VAL B 1 74 ? 0.9 -28.172 -3.941 1 98.75 74 VAL B CA 1
ATOM 3156 C C . VAL B 1 74 ? 0.896 -28.25 -2.416 1 98.75 74 VAL B C 1
ATOM 3158 O O . VAL B 1 74 ? 0.561 -29.297 -1.844 1 98.75 74 VAL B O 1
ATOM 3161 N N . VAL B 1 75 ? 1.387 -27.203 -1.794 1 98.88 75 VAL B N 1
ATOM 3162 C CA . VAL B 1 75 ? 1.231 -26.969 -0.361 1 98.88 75 VAL B CA 1
ATOM 3163 C C . VAL B 1 75 ? 0.046 -26.047 -0.11 1 98.88 75 VAL B C 1
ATOM 3165 O O . VAL B 1 75 ? 0.059 -24.891 -0.528 1 98.88 75 VAL B O 1
ATOM 3168 N N . LEU B 1 76 ? -0.97 -26.594 0.548 1 98.81 76 LEU B N 1
ATOM 3169 C CA . LEU B 1 76 ? -2.186 -25.844 0.841 1 98.81 76 LEU B CA 1
ATOM 3170 C C . LEU B 1 76 ? -2.154 -25.297 2.262 1 98.81 76 LEU B C 1
ATOM 3172 O O . LEU B 1 76 ? -2.111 -26.062 3.229 1 98.81 76 LEU B O 1
ATOM 3176 N N . ALA B 1 77 ? -2.178 -23.984 2.396 1 98.75 77 ALA B N 1
ATOM 3177 C CA . ALA B 1 77 ? -2.168 -23.359 3.715 1 98.75 77 ALA B CA 1
ATOM 3178 C C . ALA B 1 77 ? -3.471 -22.609 3.973 1 98.75 77 ALA B C 1
ATOM 3180 O O . ALA B 1 77 ? -3.906 -21.797 3.145 1 98.75 77 ALA B O 1
ATOM 3181 N N . SER B 1 78 ? -4.105 -22.844 4.98 1 97.88 78 SER B N 1
ATOM 3182 C CA . SER B 1 78 ? -5.324 -22.172 5.41 1 97.88 78 SER B CA 1
ATOM 3183 C C . SER B 1 78 ? -5.594 -22.406 6.891 1 97.88 78 SER B C 1
ATOM 3185 O O . SER B 1 78 ? -4.871 -23.172 7.543 1 97.88 78 SER B O 1
ATOM 3187 N N . ARG B 1 79 ? -6.59 -21.797 7.445 1 95.69 79 ARG B N 1
ATOM 3188 C CA . ARG B 1 79 ? -6.789 -21.812 8.891 1 95.69 79 ARG B CA 1
ATOM 3189 C C . ARG B 1 79 ? -7.629 -23.016 9.312 1 95.69 79 ARG B C 1
ATOM 3191 O O . ARG B 1 79 ? -7.586 -23.438 10.477 1 95.69 79 ARG B O 1
ATOM 3198 N N . SER B 1 80 ? -8.422 -23.656 8.375 1 96.56 80 SER B N 1
ATOM 3199 C CA . SER B 1 80 ? -9.344 -24.719 8.727 1 96.56 80 SER B CA 1
ATOM 3200 C C . SER B 1 80 ? -8.828 -26.078 8.242 1 96.56 80 SER B C 1
ATOM 3202 O O . SER B 1 80 ? -8.781 -26.344 7.043 1 96.56 80 SER B O 1
ATOM 3204 N N . GLU B 1 81 ? -8.602 -26.922 9.203 1 97.5 81 GLU B N 1
ATOM 3205 C CA . GLU B 1 81 ? -8.078 -28.25 8.867 1 97.5 81 GLU B CA 1
ATOM 3206 C C . GLU B 1 81 ? -9.086 -29.047 8.039 1 97.5 81 GLU B C 1
ATOM 3208 O O .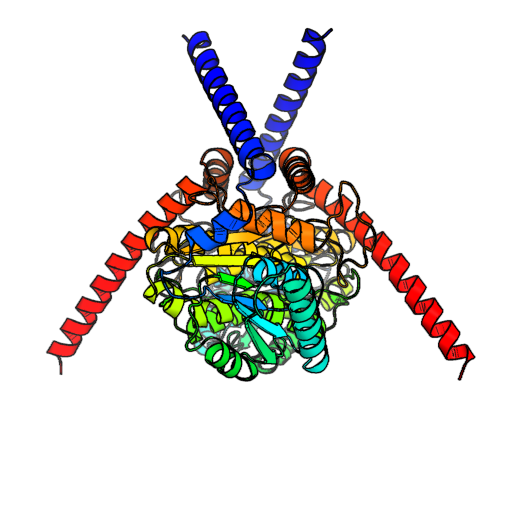 GLU B 1 81 ? -8.719 -29.688 7.055 1 97.5 81 GLU B O 1
ATOM 3213 N N . SER B 1 82 ? -10.32 -28.969 8.422 1 98.12 82 SER B N 1
ATOM 3214 C CA . SER B 1 82 ? -11.359 -29.719 7.723 1 98.12 82 SER B CA 1
ATOM 3215 C C . SER B 1 82 ? -11.508 -29.25 6.277 1 98.12 82 SER B C 1
ATOM 3217 O O . SER B 1 82 ? -11.648 -30.062 5.363 1 98.12 82 SER B O 1
ATOM 3219 N N . LYS B 1 83 ? -11.445 -27.938 6.055 1 97.5 83 LYS B N 1
ATOM 3220 C CA . LYS B 1 83 ? -11.562 -27.391 4.703 1 97.5 83 LYS B CA 1
ATOM 3221 C C . LYS B 1 83 ? -10.344 -27.766 3.859 1 97.5 83 LYS B C 1
ATOM 3223 O O . LYS B 1 83 ? -10.461 -27.984 2.652 1 97.5 83 LYS B O 1
ATOM 3228 N N . LEU B 1 84 ? -9.219 -27.797 4.512 1 98.38 84 LEU B N 1
ATOM 3229 C CA . LEU B 1 84 ? -8.008 -28.203 3.818 1 98.38 84 LEU B CA 1
ATOM 3230 C C . LEU B 1 84 ? -8.125 -29.656 3.326 1 98.38 84 LEU B C 1
ATOM 3232 O O . LEU B 1 84 ? -7.781 -29.953 2.18 1 98.38 84 LEU B O 1
ATOM 3236 N N . GLU B 1 85 ? -8.594 -30.484 4.156 1 98.06 85 GLU B N 1
ATOM 3237 C CA . GLU B 1 85 ? -8.766 -31.891 3.803 1 98.06 85 GLU B CA 1
ATOM 3238 C C . GLU B 1 85 ? -9.773 -32.031 2.664 1 98.06 85 GLU B C 1
ATOM 3240 O O . GLU B 1 85 ? -9.547 -32.844 1.743 1 98.06 85 GLU B O 1
ATOM 3245 N N . GLU B 1 86 ? -10.82 -31.312 2.797 1 97.88 86 GLU B N 1
ATOM 3246 C CA . GLU B 1 86 ? -11.836 -31.344 1.749 1 97.88 86 GLU B CA 1
ATOM 3247 C C . GLU B 1 86 ? -11.266 -30.891 0.411 1 97.88 86 GLU B C 1
ATOM 3249 O O . GLU B 1 86 ? -11.516 -31.5 -0.624 1 97.88 86 GLU B O 1
ATOM 3254 N N . CYS B 1 87 ? -10.547 -29.844 0.449 1 97.38 87 CYS B N 1
ATOM 3255 C CA . CYS B 1 87 ? -9.922 -29.297 -0.752 1 97.38 87 CYS B CA 1
ATOM 3256 C C . CYS B 1 87 ? -8.914 -30.281 -1.332 1 97.38 87 CYS B C 1
ATOM 3258 O O . CYS B 1 87 ? -8.883 -30.5 -2.545 1 97.38 87 CYS B O 1
ATOM 3260 N N . ALA B 1 88 ? -8.117 -30.859 -0.471 1 98.19 88 ALA B N 1
ATOM 3261 C CA . ALA B 1 88 ? -7.117 -31.844 -0.9 1 98.19 88 ALA B CA 1
ATOM 3262 C C . ALA B 1 88 ? -7.777 -33.031 -1.579 1 98.19 88 ALA B C 1
ATOM 3264 O O . ALA B 1 88 ? -7.309 -33.5 -2.617 1 98.19 88 ALA B O 1
ATOM 3265 N N . LYS B 1 89 ? -8.836 -33.5 -1.002 1 97.94 89 LYS B N 1
ATOM 3266 C CA . LYS B 1 89 ? -9.562 -34.625 -1.56 1 97.94 89 LYS B CA 1
ATOM 3267 C C . LYS B 1 89 ? -10.133 -34.281 -2.934 1 97.94 89 LYS B C 1
ATOM 3269 O O . LYS B 1 89 ? -10.023 -35.094 -3.869 1 97.94 89 LYS B O 1
ATOM 3274 N N . LYS B 1 90 ? -10.727 -33.156 -3.002 1 97.38 90 LYS B N 1
ATOM 3275 C CA . LYS B 1 90 ? -11.312 -32.719 -4.27 1 97.38 90 LYS B CA 1
ATOM 3276 C C . LYS B 1 90 ? -10.25 -32.656 -5.363 1 97.38 90 LYS B C 1
ATOM 3278 O O . LYS B 1 90 ? -10.469 -33.094 -6.484 1 97.38 90 LYS B O 1
ATOM 3283 N N . ILE B 1 91 ? -9.125 -32.062 -5.074 1 97.75 91 ILE B N 1
ATOM 3284 C CA . ILE B 1 91 ? -8.031 -31.938 -6.023 1 97.75 91 ILE B CA 1
ATOM 3285 C C . ILE B 1 91 ? -7.531 -33.312 -6.441 1 97.75 91 ILE B C 1
ATOM 3287 O O . ILE B 1 91 ? -7.336 -33.594 -7.629 1 97.75 91 ILE B O 1
ATOM 3291 N N . GLN B 1 92 ? -7.363 -34.188 -5.453 1 97.62 92 GLN B N 1
ATOM 3292 C CA . GLN B 1 92 ? -6.91 -35.531 -5.727 1 97.62 92 GLN B CA 1
ATOM 3293 C C . GLN B 1 92 ? -7.855 -36.25 -6.691 1 97.62 92 GLN B C 1
ATOM 3295 O O . GLN B 1 92 ? -7.41 -36.875 -7.652 1 97.62 92 GLN B O 1
ATOM 3300 N N . ASP B 1 93 ? -9.117 -36.125 -6.414 1 97.19 93 ASP B N 1
ATOM 3301 C CA . ASP B 1 93 ? -10.133 -36.781 -7.23 1 97.19 93 ASP B CA 1
ATOM 3302 C C . ASP B 1 93 ? -10.125 -36.25 -8.656 1 97.19 93 ASP B C 1
ATOM 3304 O O . ASP B 1 93 ? -10.203 -37 -9.617 1 97.19 93 ASP B O 1
ATOM 3308 N N . ASP B 1 94 ? -10.047 -34.969 -8.781 1 96.06 94 ASP B N 1
ATOM 3309 C CA . ASP B 1 94 ? -10.102 -34.344 -10.102 1 96.06 94 ASP B CA 1
ATOM 3310 C C . ASP B 1 94 ? -8.844 -34.688 -10.906 1 96.06 94 ASP B C 1
ATOM 3312 O O . ASP B 1 94 ? -8.914 -34.875 -12.125 1 96.06 94 ASP B O 1
ATOM 3316 N N . VAL B 1 95 ? -7.727 -34.719 -10.242 1 96.19 95 VAL B N 1
ATOM 3317 C CA . VAL B 1 95 ? -6.477 -35.062 -10.914 1 96.19 95 VAL B CA 1
ATOM 3318 C C . VAL B 1 95 ? -6.523 -36.5 -11.383 1 96.19 95 VAL B C 1
ATOM 3320 O O . VAL B 1 95 ? -6.137 -36.812 -12.516 1 96.19 95 VAL B O 1
ATOM 3323 N N . LYS B 1 96 ? -7.023 -37.344 -10.594 1 95 96 LYS B N 1
ATOM 3324 C CA . LYS B 1 96 ? -7.172 -38.75 -10.953 1 95 96 LYS B CA 1
ATOM 3325 C C . LYS B 1 96 ? -8.117 -38.906 -12.141 1 95 96 LYS B C 1
ATOM 3327 O O . LYS B 1 96 ? -7.852 -39.719 -13.039 1 95 96 LYS B O 1
ATOM 3332 N N . ALA B 1 97 ? -9.109 -38.219 -12.086 1 95.19 97 ALA B N 1
ATOM 3333 C CA . ALA B 1 97 ? -10.125 -38.312 -13.141 1 95.19 97 ALA B CA 1
ATOM 3334 C C . ALA B 1 97 ? -9.539 -37.906 -14.492 1 95.19 97 ALA B C 1
ATOM 3336 O O . ALA B 1 97 ? -10.016 -38.375 -15.539 1 95.19 97 ALA B O 1
ATOM 3337 N N . LYS B 1 98 ? -8.555 -37.125 -14.484 1 92.69 98 LYS B N 1
ATOM 3338 C CA . LYS B 1 98 ? -7.922 -36.688 -15.719 1 92.69 98 LYS B CA 1
ATOM 3339 C C . LYS B 1 98 ? -6.836 -37.656 -16.172 1 92.69 98 LYS B C 1
ATOM 3341 O O . LYS B 1 98 ? -6.141 -37.406 -17.156 1 92.69 98 LYS B O 1
ATOM 3346 N N . GLY B 1 99 ? -6.656 -38.719 -15.422 1 88.88 99 GLY B N 1
ATOM 3347 C CA . GLY B 1 99 ? -5.727 -39.781 -15.789 1 88.88 99 GLY B CA 1
ATOM 3348 C C . GLY B 1 99 ? -4.289 -39.438 -15.43 1 88.88 99 GLY B C 1
ATOM 3349 O O . GLY B 1 99 ? -3.359 -40 -16.031 1 88.88 99 GLY B O 1
ATOM 3350 N N . LYS B 1 100 ? -4.258 -38.469 -14.594 1 81.44 100 LYS B N 1
ATOM 3351 C CA . LYS B 1 100 ? -2.92 -38.094 -14.148 1 81.44 100 LYS B CA 1
ATOM 3352 C C . LYS B 1 100 ? -2.541 -38.812 -12.859 1 81.44 100 LYS B C 1
ATOM 3354 O O . LYS B 1 100 ? -3.41 -39.312 -12.148 1 81.44 100 LYS B O 1
ATOM 3359 N N . GLY B 1 101 ? -1.373 -39.281 -12.586 1 83.75 101 GLY B N 1
ATOM 3360 C CA . GLY B 1 101 ? -0.94 -39.844 -11.328 1 83.75 101 GLY B CA 1
ATOM 3361 C C . GLY B 1 101 ? -1.402 -39.062 -10.117 1 83.75 101 GLY B C 1
ATOM 3362 O O . GLY B 1 101 ? -2.047 -38 -10.258 1 83.75 101 GLY B O 1
ATOM 3363 N N . PRO B 1 102 ? -1.229 -39.562 -9.008 1 91.69 102 PRO B N 1
ATOM 3364 C CA . PRO B 1 102 ? -1.674 -38.875 -7.785 1 91.69 102 PRO B CA 1
ATOM 3365 C C . PRO B 1 102 ? -1.056 -37.5 -7.617 1 91.69 102 PRO B C 1
ATOM 3367 O O . PRO B 1 102 ? 0.117 -37.281 -7.941 1 91.69 102 PRO B O 1
ATOM 3370 N N . ALA B 1 103 ? -1.888 -36.625 -7.281 1 94.69 103 ALA B N 1
ATOM 3371 C CA . ALA B 1 103 ? -1.381 -35.281 -6.941 1 94.69 103 ALA B CA 1
ATOM 3372 C C . ALA B 1 103 ? -0.575 -35.312 -5.645 1 94.69 103 ALA B C 1
ATOM 3374 O O . ALA B 1 103 ? -0.886 -36.094 -4.734 1 94.69 103 ALA B O 1
ATOM 3375 N N . GLU B 1 104 ? 0.454 -34.656 -5.586 1 97.44 104 GLU B N 1
ATOM 3376 C CA . GLU B 1 104 ? 1.178 -34.469 -4.332 1 97.44 104 GLU B CA 1
ATOM 3377 C C . GLU B 1 104 ? 0.679 -33.219 -3.592 1 97.44 104 GLU B C 1
ATOM 3379 O O . GLU B 1 104 ? 0.902 -32.094 -4.039 1 97.44 104 GLU B O 1
ATOM 3384 N N . ILE B 1 105 ? 0.017 -33.5 -2.518 1 98.5 105 ILE B N 1
ATOM 3385 C CA . ILE B 1 105 ? -0.622 -32.406 -1.779 1 98.5 105 ILE B CA 1
ATOM 3386 C C . ILE B 1 105 ? -0.149 -32.438 -0.328 1 98.5 105 ILE B C 1
ATOM 3388 O O . ILE B 1 105 ? -0.179 -33.469 0.33 1 98.5 105 ILE B O 1
ATOM 3392 N N . ILE B 1 106 ? 0.363 -31.344 0.146 1 98.62 106 ILE B N 1
ATOM 3393 C CA . ILE B 1 106 ? 0.71 -31.125 1.546 1 98.62 106 ILE B CA 1
ATOM 3394 C C . ILE B 1 106 ? -0.206 -30.062 2.145 1 98.62 106 ILE B C 1
ATOM 3396 O O . ILE B 1 106 ? -0.422 -29 1.54 1 98.62 106 ILE B O 1
ATOM 3400 N N . THR B 1 107 ? -0.866 -30.359 3.227 1 98.62 107 THR B N 1
ATOM 3401 C CA . THR B 1 107 ? -1.713 -29.375 3.893 1 98.62 107 THR B CA 1
ATOM 3402 C C . THR B 1 107 ? -1.047 -28.859 5.168 1 98.62 107 THR B C 1
ATOM 3404 O O . THR B 1 107 ? -0.366 -29.625 5.863 1 98.62 107 THR B O 1
ATOM 3407 N N . VAL B 1 108 ? -1.195 -27.625 5.453 1 98.69 108 VAL B N 1
ATOM 3408 C CA . VAL B 1 108 ? -0.661 -27.031 6.676 1 98.69 108 VAL B CA 1
ATOM 3409 C C . VAL B 1 108 ? -1.653 -26.016 7.23 1 98.69 108 VAL B C 1
ATOM 3411 O O . VAL B 1 108 ? -2.166 -25.172 6.492 1 98.69 108 VAL B O 1
ATOM 3414 N N . VAL B 1 109 ? -1.979 -26.141 8.5 1 98.5 109 VAL B N 1
ATOM 3415 C CA . VAL B 1 109 ? -2.906 -25.219 9.164 1 98.5 109 VAL B CA 1
ATOM 3416 C C . VAL B 1 109 ? -2.172 -23.953 9.578 1 98.5 109 VAL B C 1
ATOM 3418 O O . VAL B 1 109 ? -1.218 -24 10.359 1 98.5 109 VAL B O 1
ATOM 3421 N N . CYS B 1 110 ? -2.584 -22.844 9.023 1 98.25 110 CYS B N 1
ATOM 3422 C CA . CYS B 1 110 ? -2.033 -21.531 9.312 1 98.25 110 CYS B CA 1
ATOM 3423 C C . CYS B 1 110 ? -3.145 -20.516 9.578 1 98.25 110 CYS B C 1
ATOM 3425 O O . CYS B 1 110 ? -3.922 -20.188 8.68 1 98.25 110 CYS B O 1
ATOM 3427 N N . ASP B 1 111 ? -3.23 -20.062 10.773 1 98.06 111 ASP B N 1
ATOM 3428 C CA . ASP B 1 111 ? -4.074 -18.906 11.047 1 98.06 111 ASP B CA 1
ATOM 3429 C C . ASP B 1 111 ? -3.299 -17.609 10.859 1 98.06 111 ASP B C 1
ATOM 3431 O O . ASP B 1 111 ? -2.674 -17.109 11.805 1 98.06 111 ASP B O 1
ATOM 3435 N N . PHE B 1 112 ? -3.475 -16.984 9.727 1 98.06 112 PHE B N 1
ATOM 3436 C CA . PHE B 1 112 ? -2.645 -15.852 9.328 1 98.06 112 PHE B CA 1
ATOM 3437 C C . PHE B 1 112 ? -3.043 -14.594 10.094 1 98.06 112 PHE B C 1
ATOM 3439 O O . PHE B 1 112 ? -2.35 -13.578 10.023 1 98.06 112 PHE B O 1
ATOM 3446 N N . ALA B 1 113 ? -4.148 -14.609 10.758 1 97.12 113 ALA B N 1
ATOM 3447 C CA . ALA B 1 113 ? -4.578 -13.461 11.562 1 97.12 113 ALA B CA 1
ATOM 3448 C C . ALA B 1 113 ? -3.791 -13.383 12.867 1 97.12 113 ALA B C 1
ATOM 3450 O O . ALA B 1 113 ? -3.824 -12.359 13.555 1 97.12 113 ALA B O 1
ATOM 3451 N N . THR B 1 114 ? -3.158 -14.484 13.234 1 96.88 114 THR B N 1
ATOM 3452 C CA . THR B 1 114 ? -2.393 -14.547 14.477 1 96.88 114 THR B CA 1
ATOM 3453 C C . THR B 1 114 ? -0.937 -14.164 14.234 1 96.88 114 THR B C 1
ATOM 3455 O O . THR B 1 114 ? -0.512 -14.016 13.086 1 96.88 114 THR B O 1
ATOM 3458 N N . PRO B 1 115 ? -0.17 -13.898 15.25 1 94.69 115 PRO B N 1
ATOM 3459 C CA . PRO B 1 115 ? 1.237 -13.531 15.078 1 94.69 115 PRO B CA 1
ATOM 3460 C C . PRO B 1 115 ? 2.016 -14.547 14.242 1 94.69 115 PRO B C 1
ATOM 3462 O O . PRO B 1 115 ? 1.751 -15.75 14.328 1 94.69 115 PRO B O 1
ATOM 3465 N N . THR B 1 116 ? 2.941 -14.07 13.523 1 96.31 116 THR B N 1
ATOM 3466 C CA . THR B 1 116 ? 3.697 -14.844 12.555 1 96.31 116 THR B CA 1
ATOM 3467 C C . THR B 1 116 ? 4.344 -16.062 13.211 1 96.31 116 THR B C 1
ATOM 3469 O O . THR B 1 116 ? 4.441 -17.125 12.602 1 96.31 116 THR B O 1
ATOM 3472 N N . GLU B 1 117 ? 4.766 -15.906 14.445 1 96.19 117 GLU B N 1
ATOM 3473 C CA . GLU B 1 117 ? 5.469 -16.969 15.164 1 96.19 117 GLU B CA 1
ATOM 3474 C C . GLU B 1 117 ? 4.578 -18.188 15.344 1 96.19 117 GLU B C 1
ATOM 3476 O O . GLU B 1 117 ? 5.074 -19.297 15.555 1 96.19 117 GLU B O 1
ATOM 3481 N N . LYS B 1 118 ? 3.326 -18.047 15.195 1 97.38 118 LYS B N 1
ATOM 3482 C CA . LYS B 1 118 ? 2.379 -19.109 15.484 1 97.38 118 LYS B CA 1
ATOM 3483 C C . LYS B 1 118 ? 2.146 -19.984 14.25 1 97.38 118 LYS B C 1
ATOM 3485 O O . LYS B 1 118 ? 1.739 -21.141 14.375 1 97.38 118 LYS B O 1
ATOM 3490 N N . TRP B 1 119 ? 2.4 -19.484 13.102 1 98.12 119 TRP B N 1
ATOM 3491 C CA . TRP B 1 119 ? 2.037 -20.266 11.922 1 98.12 119 TRP B CA 1
ATOM 3492 C C . TRP B 1 119 ? 3.225 -20.406 10.977 1 98.12 119 TRP B C 1
ATOM 3494 O O . TRP B 1 119 ? 3.309 -21.391 10.227 1 98.12 119 TRP B O 1
ATOM 3504 N N . LEU B 1 120 ? 4.168 -19.562 10.992 1 98.38 120 LEU B N 1
ATOM 3505 C CA . LEU B 1 120 ? 5.238 -19.516 10 1 98.38 120 LEU B CA 1
ATOM 3506 C C . LEU B 1 120 ? 6.141 -20.734 10.102 1 98.38 120 LEU B C 1
ATOM 3508 O O . LEU B 1 120 ? 6.508 -21.328 9.086 1 98.38 120 LEU B O 1
ATOM 3512 N N . PRO B 1 121 ? 6.543 -21.156 11.352 1 98.25 121 PRO B N 1
ATOM 3513 C CA . PRO B 1 121 ? 7.406 -22.344 11.43 1 98.25 121 PRO B CA 1
ATOM 3514 C C . PRO B 1 121 ? 6.777 -23.578 10.789 1 98.25 121 PRO B C 1
ATOM 3516 O O . PRO B 1 121 ? 7.461 -24.328 10.094 1 98.25 121 PRO B O 1
ATOM 3519 N N . ALA B 1 122 ? 5.5 -23.797 10.969 1 98.31 122 ALA B N 1
ATOM 3520 C CA . ALA B 1 122 ? 4.809 -24.938 10.383 1 98.31 122 ALA B CA 1
ATOM 3521 C C . ALA B 1 122 ? 4.773 -24.844 8.859 1 98.31 122 ALA B C 1
ATOM 3523 O O . ALA B 1 122 ? 4.934 -25.844 8.164 1 98.31 122 ALA B O 1
ATOM 3524 N N . LEU B 1 123 ? 4.582 -23.672 8.367 1 98.69 123 LEU B N 1
ATOM 3525 C CA . LEU B 1 123 ? 4.535 -23.453 6.926 1 98.69 123 LEU B CA 1
ATOM 3526 C C . LEU B 1 123 ? 5.895 -23.719 6.293 1 98.69 123 LEU B C 1
ATOM 3528 O O . LEU B 1 123 ? 5.98 -24.375 5.254 1 98.69 123 LEU B O 1
ATOM 3532 N N . VAL B 1 124 ? 6.922 -23.172 6.938 1 98.5 124 VAL B N 1
ATOM 3533 C CA . VAL B 1 124 ? 8.281 -23.375 6.438 1 98.5 124 VAL B CA 1
ATOM 3534 C C . VAL B 1 124 ? 8.617 -24.859 6.438 1 98.5 124 VAL B C 1
ATOM 3536 O O . VAL B 1 124 ? 9.172 -25.375 5.465 1 98.5 124 VAL B O 1
ATOM 3539 N N . LYS B 1 125 ? 8.242 -25.516 7.484 1 98.38 125 LYS B N 1
ATOM 3540 C CA . LYS B 1 125 ? 8.492 -26.953 7.586 1 98.38 125 LYS B CA 1
ATOM 3541 C C . LYS B 1 125 ? 7.773 -27.703 6.473 1 98.38 125 LYS B C 1
ATOM 3543 O O . LYS B 1 125 ? 8.336 -28.625 5.879 1 98.38 125 LYS B O 1
ATOM 3548 N N . ALA B 1 126 ? 6.578 -27.328 6.18 1 98.31 126 ALA B N 1
ATOM 3549 C CA . ALA B 1 126 ? 5.777 -27.984 5.141 1 98.31 126 ALA B CA 1
ATOM 3550 C C . ALA B 1 126 ? 6.422 -27.812 3.77 1 98.31 126 ALA B C 1
ATOM 3552 O O . ALA B 1 126 ? 6.203 -28.625 2.871 1 98.31 126 ALA B O 1
ATOM 3553 N N . CYS B 1 127 ? 7.219 -26.781 3.604 1 98.19 127 CYS B N 1
ATOM 3554 C CA . CYS B 1 127 ? 7.828 -26.469 2.312 1 98.19 127 CYS B CA 1
ATOM 3555 C C . CYS B 1 127 ? 9.266 -26.969 2.254 1 98.19 127 CYS B C 1
ATOM 3557 O O . CYS B 1 127 ? 9.961 -26.766 1.256 1 98.19 127 CYS B O 1
ATOM 3559 N N . GLU B 1 128 ? 9.641 -27.594 3.396 1 95.75 128 GLU B N 1
ATOM 3560 C CA . GLU B 1 128 ? 10.984 -28.156 3.416 1 95.75 128 GLU B CA 1
ATOM 3561 C C . GLU B 1 128 ? 11.055 -29.438 2.607 1 95.75 128 GLU B C 1
ATOM 3563 O O . GLU B 1 128 ? 10.141 -30.266 2.66 1 95.75 128 GLU B O 1
ATOM 3568 N N . GLY B 1 129 ? 12.023 -29.609 1.823 1 92.25 129 GLY B N 1
ATOM 3569 C CA . GLY B 1 129 ? 12.289 -30.859 1.123 1 92.25 129 GLY B CA 1
ATOM 3570 C C . GLY B 1 129 ? 11.586 -30.953 -0.217 1 92.25 129 GLY B C 1
ATOM 3571 O O . GLY B 1 129 ? 11.758 -31.922 -0.953 1 92.25 129 GLY B O 1
ATOM 3572 N N . VAL B 1 130 ? 10.727 -30.062 -0.47 1 96.06 130 VAL B N 1
ATOM 3573 C CA . VAL B 1 130 ? 10.086 -30.062 -1.782 1 96.06 130 VAL B CA 1
ATOM 3574 C C . VAL B 1 130 ? 10.789 -29.047 -2.695 1 96.06 130 VAL B C 1
ATOM 3576 O O . VAL B 1 130 ? 11.547 -28.203 -2.225 1 96.06 130 VAL B O 1
ATOM 3579 N N . ASP B 1 131 ? 10.602 -29.172 -3.957 1 97.25 131 ASP B N 1
ATOM 3580 C CA . ASP B 1 131 ? 11.18 -28.25 -4.93 1 97.25 131 ASP B CA 1
ATOM 3581 C C . ASP B 1 131 ? 10.266 -27.062 -5.16 1 97.25 131 ASP B C 1
ATOM 3583 O O . ASP B 1 131 ? 9.648 -26.922 -6.219 1 97.25 131 ASP B O 1
ATOM 3587 N N . LEU B 1 132 ? 10.266 -26.156 -4.211 1 98.12 132 LEU B N 1
ATOM 3588 C CA . LEU B 1 132 ? 9.367 -25.016 -4.211 1 98.12 132 LEU B CA 1
ATOM 3589 C C . LEU B 1 132 ? 9.797 -23.984 -5.262 1 98.12 132 LEU B C 1
ATOM 3591 O O . LEU B 1 132 ? 10.883 -23.422 -5.176 1 98.12 132 LEU B O 1
ATOM 3595 N N . CYS B 1 133 ? 8.922 -23.781 -6.254 1 97.75 133 CYS B N 1
ATOM 3596 C CA . CYS B 1 133 ? 9.289 -22.828 -7.305 1 97.75 133 CYS B CA 1
ATOM 3597 C C . CYS B 1 133 ? 8.227 -21.75 -7.461 1 97.75 133 CYS B C 1
ATOM 3599 O O . CYS B 1 133 ? 8.461 -20.734 -8.125 1 97.75 133 CYS B O 1
ATOM 3601 N N . LEU B 1 134 ? 7.027 -21.938 -6.836 1 98.38 134 LEU B N 1
ATOM 3602 C CA . LEU B 1 134 ? 5.945 -20.969 -6.973 1 98.38 134 LEU B CA 1
ATOM 3603 C C . LEU B 1 134 ? 5.332 -20.641 -5.617 1 98.38 134 LEU B C 1
ATOM 3605 O O . LEU B 1 134 ? 4.984 -21.531 -4.852 1 98.38 134 LEU B O 1
ATOM 3609 N N . LEU B 1 135 ? 5.285 -19.391 -5.316 1 98.62 135 LEU B N 1
ATOM 3610 C CA . LEU B 1 135 ? 4.551 -18.875 -4.16 1 98.62 135 LEU B CA 1
ATOM 3611 C C . LEU B 1 135 ? 3.311 -18.109 -4.598 1 98.62 135 LEU B C 1
ATOM 3613 O O . LEU B 1 135 ? 3.416 -17.094 -5.289 1 98.62 135 LEU B O 1
ATOM 3617 N N . VAL B 1 136 ? 2.188 -18.609 -4.238 1 98.69 136 VAL B N 1
ATOM 3618 C CA . VAL B 1 136 ? 0.923 -17.922 -4.5 1 98.69 136 VAL B CA 1
ATOM 3619 C C . VAL B 1 136 ? 0.395 -17.312 -3.205 1 98.69 136 VAL B C 1
ATOM 3621 O O . VAL B 1 136 ? -0.386 -17.938 -2.484 1 98.69 136 VAL B O 1
ATOM 3624 N N . ASN B 1 137 ? 0.791 -16.078 -2.953 1 98.38 137 ASN B N 1
ATOM 3625 C CA . ASN B 1 137 ? 0.3 -15.336 -1.801 1 98.38 137 ASN B CA 1
ATOM 3626 C C . ASN B 1 137 ? -1.103 -14.789 -2.045 1 98.38 137 ASN B C 1
ATOM 3628 O O . ASN B 1 137 ? -1.264 -13.617 -2.389 1 98.38 137 ASN B O 1
ATOM 3632 N N . ASN B 1 138 ? -2.045 -15.602 -1.739 1 96.44 138 ASN B N 1
ATOM 3633 C CA . ASN B 1 138 ? -3.424 -15.312 -2.125 1 96.44 138 ASN B CA 1
ATOM 3634 C C . ASN B 1 138 ? -4.277 -14.938 -0.917 1 96.44 138 ASN B C 1
ATOM 3636 O O . ASN B 1 138 ? -5.285 -14.242 -1.056 1 96.44 138 ASN B O 1
ATOM 3640 N N . VAL B 1 139 ? -3.859 -15.383 0.269 1 95.44 139 VAL B N 1
ATOM 3641 C CA . VAL B 1 139 ? -4.723 -15.227 1.435 1 95.44 139 VAL B CA 1
ATOM 3642 C C . VAL B 1 139 ? -5.031 -13.742 1.654 1 95.44 139 VAL B C 1
ATOM 3644 O O . VAL B 1 139 ? -4.16 -12.891 1.481 1 95.44 139 VAL B O 1
ATOM 3647 N N . GLY B 1 140 ? -6.25 -13.484 1.935 1 94.69 140 GLY B N 1
ATOM 3648 C CA . GLY B 1 140 ? -6.699 -12.125 2.193 1 94.69 140 GLY B CA 1
ATOM 3649 C C . GLY B 1 140 ? -8.055 -12.062 2.869 1 94.69 140 GLY B C 1
ATOM 3650 O O . GLY B 1 140 ? -8.875 -12.969 2.717 1 94.69 140 GLY B O 1
ATOM 3651 N N . VAL B 1 141 ? -8.219 -11.016 3.6 1 94.56 141 VAL B N 1
ATOM 3652 C CA . VAL B 1 141 ? -9.516 -10.781 4.23 1 94.56 141 VAL B CA 1
ATOM 3653 C C . VAL B 1 141 ? -9.945 -9.336 3.992 1 94.56 141 VAL B C 1
ATOM 3655 O O . VAL B 1 141 ? -9.117 -8.477 3.676 1 94.56 141 VAL B O 1
ATOM 3658 N N . ASN B 1 142 ? -11.234 -9.109 4.004 1 92.38 142 ASN B N 1
ATOM 3659 C CA . ASN B 1 142 ? -11.852 -7.793 3.867 1 92.38 142 ASN B CA 1
ATOM 3660 C C . ASN B 1 142 ? -12.914 -7.555 4.938 1 92.38 142 ASN B C 1
ATOM 3662 O O . ASN B 1 142 ? -13.18 -8.43 5.762 1 92.38 142 ASN B O 1
ATOM 3666 N N . ASN B 1 143 ? -13.477 -6.297 4.957 1 91.38 143 ASN B N 1
ATOM 3667 C CA . ASN B 1 143 ? -14.695 -6.047 5.715 1 91.38 143 ASN B CA 1
ATOM 3668 C C . ASN B 1 143 ? -15.867 -6.871 5.191 1 91.38 143 ASN B C 1
ATOM 3670 O O . ASN B 1 143 ? -15.977 -7.102 3.984 1 91.38 143 ASN B O 1
ATOM 3674 N N . PRO B 1 144 ? -16.734 -7.297 6.094 1 88.38 144 PRO B N 1
ATOM 3675 C CA . PRO B 1 144 ? -17.906 -8.047 5.621 1 88.38 144 PRO B CA 1
ATOM 3676 C C . PRO B 1 144 ? -18.75 -7.254 4.629 1 88.38 144 PRO B C 1
ATOM 3678 O O . PRO B 1 144 ? -19.344 -7.84 3.723 1 88.38 144 PRO B O 1
ATOM 3681 N N . PHE B 1 145 ? -18.844 -5.988 4.828 1 91.69 145 PHE B N 1
ATOM 3682 C CA . PHE B 1 145 ? -19.484 -5.047 3.916 1 91.69 145 PHE B CA 1
ATOM 3683 C C . PHE B 1 145 ? -18.891 -3.652 4.066 1 91.69 145 PHE B C 1
ATOM 3685 O O . PHE B 1 145 ? -18.266 -3.348 5.082 1 91.69 145 PHE B O 1
ATOM 3692 N N . PRO B 1 146 ? -19.016 -2.846 3.014 1 94.44 146 PRO B N 1
ATOM 3693 C CA . PRO B 1 146 ? -18.469 -1.492 3.098 1 94.44 146 PRO B CA 1
ATOM 3694 C C . PRO B 1 146 ? -19.062 -0.677 4.238 1 94.44 146 PRO B C 1
ATOM 3696 O O . PRO B 1 146 ? -20.281 -0.722 4.465 1 94.44 146 PRO B O 1
ATOM 3699 N N . GLN B 1 147 ? -18.203 -0.041 4.973 1 96.25 147 GLN B N 1
ATOM 3700 C CA . GLN B 1 147 ? -18.578 0.825 6.086 1 96.25 147 GLN B CA 1
ATOM 3701 C C . GLN B 1 147 ? -17.609 1.992 6.227 1 96.25 147 GLN B C 1
ATOM 3703 O O . GLN B 1 147 ? -16.484 1.932 5.727 1 96.25 147 GLN B O 1
ATOM 3708 N N . PHE B 1 148 ? -18.125 3.084 6.875 1 96.81 148 PHE B N 1
ATOM 3709 C CA . PHE B 1 148 ? -17.188 4.148 7.223 1 96.81 148 PHE B CA 1
ATOM 3710 C C . PHE B 1 148 ? -16.062 3.615 8.102 1 96.81 148 PHE B C 1
ATOM 3712 O O . PHE B 1 148 ? -16.266 2.709 8.914 1 96.81 148 PHE B O 1
ATOM 3719 N N . PHE B 1 149 ? -14.93 4.18 7.938 1 97.88 149 PHE B N 1
ATOM 3720 C CA . PHE B 1 149 ? -13.727 3.662 8.578 1 97.88 149 PHE B CA 1
ATOM 3721 C C . PHE B 1 149 ? -13.891 3.629 10.094 1 97.88 149 PHE B C 1
ATOM 3723 O O . PHE B 1 149 ? -13.477 2.668 10.742 1 97.88 149 PHE B O 1
ATOM 3730 N N . THR B 1 150 ? -14.477 4.621 10.664 1 95.5 150 THR B N 1
ATOM 3731 C CA . THR B 1 150 ? -14.648 4.703 12.109 1 95.5 150 THR B CA 1
ATOM 3732 C C . THR B 1 150 ? -15.578 3.605 12.617 1 95.5 150 THR B C 1
ATOM 3734 O O . THR B 1 150 ? -15.633 3.328 13.812 1 95.5 150 THR B O 1
ATOM 3737 N N . ASP B 1 151 ? -16.297 2.971 11.703 1 95 151 ASP B N 1
ATOM 3738 C CA . ASP B 1 151 ? -17.234 1.919 12.078 1 95 151 ASP B CA 1
ATOM 3739 C C . ASP B 1 151 ? -16.594 0.54 11.977 1 95 151 ASP B C 1
ATOM 3741 O O . ASP B 1 151 ? -17.172 -0.457 12.414 1 95 151 ASP B O 1
ATOM 3745 N N . HIS B 1 152 ? -15.453 0.462 11.391 1 95.44 152 HIS B N 1
ATOM 3746 C CA . HIS B 1 152 ? -14.719 -0.799 11.414 1 95.44 152 HIS B CA 1
ATOM 3747 C C . HIS B 1 152 ? -14.352 -1.199 12.836 1 95.44 152 HIS B C 1
ATOM 3749 O O . HIS B 1 152 ? -13.992 -0.345 13.656 1 95.44 152 HIS B O 1
ATOM 3755 N N . THR B 1 153 ? -14.492 -2.467 13.156 1 95.81 153 THR B N 1
ATOM 3756 C CA . THR B 1 153 ? -13.977 -2.92 14.445 1 95.81 153 THR B CA 1
ATOM 3757 C C . THR B 1 153 ? -12.453 -3.021 14.414 1 95.81 153 THR B C 1
ATOM 3759 O O . THR B 1 153 ? -11.859 -3.191 13.352 1 95.81 153 THR B O 1
ATOM 3762 N N . ASP B 1 154 ? -11.82 -2.896 15.594 1 96.19 154 ASP B N 1
ATOM 3763 C CA . ASP B 1 154 ? -10.367 -3.035 15.672 1 96.19 154 ASP B CA 1
ATOM 3764 C C . ASP B 1 154 ? -9.922 -4.41 15.188 1 96.19 154 ASP B C 1
ATOM 3766 O O . ASP B 1 154 ? -8.859 -4.547 14.578 1 96.19 154 ASP B O 1
ATOM 3770 N N . GLU B 1 155 ? -10.719 -5.332 15.453 1 96.38 155 GLU B N 1
ATOM 3771 C CA . GLU B 1 155 ? -10.398 -6.699 15.062 1 96.38 155 GLU B CA 1
ATOM 3772 C C . GLU B 1 155 ? -10.32 -6.84 13.539 1 96.38 155 GLU B C 1
ATOM 3774 O O . GLU B 1 155 ? -9.406 -7.473 13.016 1 96.38 155 GLU B O 1
ATOM 3779 N N . VAL B 1 156 ? -11.266 -6.234 12.859 1 96.56 156 VAL B N 1
ATOM 3780 C CA . VAL B 1 156 ? -11.297 -6.305 11.398 1 96.56 156 VAL B CA 1
ATOM 3781 C C . VAL B 1 156 ? -10.055 -5.621 10.828 1 96.56 156 VAL B C 1
ATOM 3783 O O . VAL B 1 156 ? -9.414 -6.145 9.914 1 96.56 156 VAL B O 1
ATOM 3786 N N . VAL B 1 157 ? -9.734 -4.512 11.383 1 97.69 157 VAL B N 1
ATOM 3787 C CA . VAL B 1 157 ? -8.578 -3.754 10.914 1 97.69 157 VAL B CA 1
ATOM 3788 C C . VAL B 1 157 ? -7.301 -4.539 11.18 1 97.69 157 VAL B C 1
ATOM 3790 O O . VAL B 1 157 ? -6.438 -4.652 10.312 1 97.69 157 VAL B O 1
ATOM 3793 N N . GLU B 1 158 ? -7.234 -5.117 12.344 1 97.38 158 GLU B N 1
ATOM 3794 C CA . GLU B 1 158 ? -6.078 -5.934 12.703 1 97.38 158 GLU B CA 1
ATOM 3795 C C . GLU B 1 158 ? -5.945 -7.137 11.773 1 97.38 158 GLU B C 1
ATOM 3797 O O . GLU B 1 158 ? -4.84 -7.488 11.359 1 97.38 158 GLU B O 1
ATOM 3802 N N . ASP B 1 159 ? -7.027 -7.766 11.531 1 97.75 159 ASP B N 1
ATOM 3803 C CA . ASP B 1 159 ? -7.031 -8.93 10.648 1 97.75 159 ASP B CA 1
ATOM 3804 C C . ASP B 1 159 ? -6.52 -8.562 9.258 1 97.75 159 ASP B C 1
ATOM 3806 O O . ASP B 1 159 ? -5.758 -9.32 8.648 1 97.75 159 ASP B O 1
ATOM 3810 N N . ILE B 1 160 ? -6.949 -7.441 8.75 1 97.75 160 ILE B N 1
ATOM 3811 C CA . ILE B 1 160 ? -6.527 -7.016 7.422 1 97.75 160 ILE B CA 1
ATOM 3812 C C . ILE B 1 160 ? -5.016 -6.789 7.414 1 97.75 160 ILE B C 1
ATOM 3814 O O . ILE B 1 160 ? -4.324 -7.219 6.488 1 97.75 160 ILE B O 1
ATOM 3818 N N . ILE B 1 161 ? -4.48 -6.164 8.422 1 98.25 161 ILE B N 1
ATOM 3819 C CA . ILE B 1 161 ? -3.049 -5.902 8.492 1 98.25 161 ILE B CA 1
ATOM 3820 C C . ILE B 1 161 ? -2.287 -7.219 8.617 1 98.25 161 ILE B C 1
ATOM 3822 O O . ILE B 1 161 ? -1.29 -7.434 7.926 1 98.25 161 ILE B O 1
ATOM 3826 N N . ASN B 1 162 ? -2.775 -8.086 9.438 1 98.19 162 ASN B N 1
ATOM 3827 C CA . ASN B 1 162 ? -2.08 -9.344 9.688 1 98.19 162 ASN B CA 1
ATOM 3828 C C . ASN B 1 162 ? -2.162 -10.281 8.484 1 98.19 162 ASN B C 1
ATOM 3830 O O . ASN B 1 162 ? -1.152 -10.852 8.07 1 98.19 162 ASN B O 1
ATOM 3834 N N . VAL B 1 163 ? -3.289 -10.391 7.918 1 98.19 163 VAL B N 1
ATOM 3835 C CA . VAL B 1 163 ? -3.521 -11.391 6.883 1 98.19 163 VAL B CA 1
ATOM 3836 C C . VAL B 1 163 ? -3.041 -10.867 5.535 1 98.19 163 VAL B C 1
ATOM 3838 O O . VAL B 1 163 ? -2.295 -11.547 4.824 1 98.19 163 VAL B O 1
ATOM 3841 N N . ASN B 1 164 ? -3.414 -9.633 5.195 1 97.88 164 ASN B N 1
ATOM 3842 C CA . ASN B 1 164 ? -3.156 -9.117 3.854 1 97.88 164 ASN B CA 1
ATOM 3843 C C . ASN B 1 164 ? -1.724 -8.609 3.713 1 97.88 164 ASN B C 1
ATOM 3845 O O . ASN B 1 164 ? -1.158 -8.633 2.617 1 97.88 164 ASN B O 1
ATOM 3849 N N . ILE B 1 165 ? -1.166 -8.141 4.82 1 98.38 165 ILE B N 1
ATOM 3850 C CA . ILE B 1 165 ? 0.134 -7.484 4.723 1 98.38 165 ILE B CA 1
ATOM 3851 C C . ILE B 1 165 ? 1.208 -8.375 5.344 1 98.38 165 ILE B C 1
ATOM 3853 O O . ILE B 1 165 ? 2.119 -8.836 4.652 1 98.38 165 ILE B O 1
ATOM 3857 N N . ARG B 1 166 ? 1.031 -8.688 6.59 1 98.19 166 ARG B N 1
ATOM 3858 C CA . ARG B 1 166 ? 2.062 -9.414 7.324 1 98.19 166 ARG B CA 1
ATOM 3859 C C . ARG B 1 166 ? 2.277 -10.805 6.734 1 98.19 166 ARG B C 1
ATOM 3861 O O . ARG B 1 166 ? 3.416 -11.227 6.523 1 98.19 166 ARG B O 1
ATOM 3868 N N . ALA B 1 167 ? 1.206 -11.492 6.465 1 98.38 167 ALA B N 1
ATOM 3869 C CA . ALA B 1 167 ? 1.316 -12.844 5.926 1 98.38 167 ALA B CA 1
ATOM 3870 C C . ALA B 1 167 ? 2.037 -12.844 4.578 1 98.38 167 ALA B C 1
ATOM 3872 O O . ALA B 1 167 ? 3.006 -13.578 4.383 1 98.38 167 ALA B O 1
ATOM 3873 N N . ASN B 1 168 ? 1.593 -11.984 3.672 1 98.06 168 ASN B N 1
ATOM 3874 C CA . ASN B 1 168 ? 2.225 -11.859 2.361 1 98.06 168 ASN B CA 1
ATOM 3875 C C . ASN B 1 168 ? 3.719 -11.57 2.482 1 98.06 168 ASN B C 1
ATOM 3877 O O . ASN B 1 168 ? 4.531 -12.18 1.787 1 98.06 168 ASN B O 1
ATOM 3881 N N . THR B 1 169 ? 4.066 -10.703 3.377 1 98.62 169 THR B N 1
ATOM 3882 C CA . THR B 1 169 ? 5.438 -10.234 3.535 1 98.62 169 THR B CA 1
ATOM 3883 C C . THR B 1 169 ? 6.32 -11.328 4.137 1 98.62 169 THR B C 1
ATOM 3885 O O . THR B 1 169 ? 7.379 -11.648 3.594 1 98.62 169 THR B O 1
ATOM 3888 N N . PHE B 1 170 ? 5.855 -11.977 5.145 1 98.56 170 PHE B N 1
ATOM 3889 C CA . PHE B 1 170 ? 6.723 -12.883 5.891 1 98.56 170 PHE B CA 1
ATOM 3890 C C . PHE B 1 170 ? 6.75 -14.258 5.246 1 98.56 170 PHE B C 1
ATOM 3892 O O . PHE B 1 170 ? 7.75 -14.977 5.344 1 98.56 170 PHE B O 1
ATOM 3899 N N . ILE B 1 171 ? 5.684 -14.703 4.543 1 98.62 171 ILE B N 1
ATOM 3900 C CA . ILE B 1 171 ? 5.766 -15.922 3.74 1 98.62 171 ILE B CA 1
ATOM 3901 C C . ILE B 1 171 ? 6.863 -15.766 2.688 1 98.62 171 ILE B C 1
ATOM 3903 O O . ILE B 1 171 ? 7.719 -16.641 2.543 1 98.62 171 ILE B O 1
ATOM 3907 N N . THR B 1 172 ? 6.816 -14.641 1.994 1 98.69 172 THR B N 1
ATOM 3908 C CA . THR B 1 172 ? 7.801 -14.367 0.954 1 98.69 172 THR B CA 1
ATOM 3909 C C . THR B 1 172 ? 9.211 -14.336 1.54 1 98.69 172 THR B C 1
ATOM 3911 O O . THR B 1 172 ? 10.125 -14.961 0.997 1 98.69 172 THR B O 1
ATOM 3914 N N . LYS B 1 173 ? 9.344 -13.648 2.641 1 98.31 173 LYS B N 1
ATOM 3915 C CA . LYS B 1 173 ? 10.664 -13.523 3.254 1 98.31 173 LYS B CA 1
ATOM 3916 C C . LYS B 1 173 ? 11.219 -14.891 3.654 1 98.31 173 LYS B C 1
ATOM 3918 O O . LYS B 1 173 ? 12.406 -15.164 3.479 1 98.31 173 LYS B O 1
ATOM 3923 N N . ALA B 1 174 ? 10.414 -15.719 4.184 1 97.94 174 ALA B N 1
ATOM 3924 C CA . ALA B 1 174 ? 10.844 -17 4.746 1 97.94 174 ALA B CA 1
ATOM 3925 C C . ALA B 1 174 ? 11.148 -18.016 3.643 1 97.94 174 ALA B C 1
ATOM 3927 O O . ALA B 1 174 ? 12.078 -18.812 3.77 1 97.94 174 ALA B O 1
ATOM 3928 N N . LEU B 1 175 ? 10.43 -17.969 2.508 1 98.31 175 LEU B N 1
ATOM 3929 C CA . LEU B 1 175 ? 10.492 -19.062 1.547 1 98.31 175 LEU B CA 1
ATOM 3930 C C . LEU B 1 175 ? 11.289 -18.656 0.312 1 98.31 175 LEU B C 1
ATOM 3932 O O . LEU B 1 175 ? 11.781 -19.516 -0.427 1 98.31 175 LEU B O 1
ATOM 3936 N N . LEU B 1 176 ? 11.461 -17.344 0.107 1 97.94 176 LEU B N 1
ATOM 3937 C CA . LEU B 1 176 ? 12.141 -16.844 -1.08 1 97.94 176 LEU B CA 1
ATOM 3938 C C . LEU B 1 176 ? 13.594 -17.328 -1.115 1 97.94 176 LEU B C 1
ATOM 3940 O O . LEU B 1 176 ? 14.109 -17.672 -2.18 1 97.94 176 LEU B O 1
ATOM 3944 N N . PRO B 1 177 ? 14.266 -17.391 0.086 1 97 177 PRO B N 1
ATOM 3945 C CA . PRO B 1 177 ? 15.664 -17.812 0.06 1 97 177 PRO B CA 1
ATOM 3946 C C . PRO B 1 177 ? 15.852 -19.203 -0.536 1 97 177 PRO B C 1
ATOM 3948 O O . PRO B 1 177 ? 16.797 -19.438 -1.298 1 97 177 PRO B O 1
ATOM 3951 N N . GLN B 1 178 ? 15.008 -20.094 -0.216 1 95.88 178 GLN B N 1
ATOM 3952 C CA . GLN B 1 178 ? 15.141 -21.438 -0.768 1 95.88 178 GLN B CA 1
ATOM 3953 C C . GLN B 1 178 ? 14.875 -21.453 -2.271 1 95.88 178 GLN B C 1
ATOM 3955 O O . GLN B 1 178 ? 15.5 -22.219 -3.014 1 95.88 178 GLN B O 1
ATOM 3960 N N . MET B 1 179 ? 14.016 -20.641 -2.729 1 96.62 179 MET B N 1
ATOM 3961 C CA . MET B 1 179 ? 13.727 -20.531 -4.156 1 96.62 179 MET B CA 1
ATOM 3962 C C . MET B 1 179 ? 14.93 -19.969 -4.91 1 96.62 179 MET B C 1
ATOM 3964 O O . MET B 1 179 ? 15.258 -20.453 -5.996 1 96.62 179 MET B O 1
ATOM 3968 N N . VAL B 1 180 ? 15.5 -18.969 -4.301 1 96 180 VAL B N 1
ATOM 3969 C CA . VAL B 1 180 ? 16.672 -18.344 -4.91 1 96 180 VAL B CA 1
ATOM 3970 C C . VAL B 1 180 ? 17.828 -19.359 -4.961 1 96 180 VAL B C 1
ATOM 3972 O O . VAL B 1 180 ? 18.516 -19.469 -5.973 1 96 180 VAL B O 1
ATOM 3975 N N . LYS B 1 181 ? 17.969 -20.109 -3.918 1 93.94 181 LYS B N 1
ATOM 3976 C CA . LYS B 1 181 ? 19.031 -21.094 -3.814 1 93.94 181 LYS B CA 1
ATOM 3977 C C . LYS B 1 181 ? 18.859 -22.203 -4.852 1 93.94 181 LYS B C 1
ATOM 3979 O O . LYS B 1 181 ? 19.844 -22.719 -5.383 1 93.94 181 LYS B O 1
ATOM 3984 N N . ARG B 1 182 ? 17.656 -22.547 -5.121 1 91 182 ARG B N 1
ATOM 3985 C CA . ARG B 1 182 ? 17.328 -23.531 -6.133 1 91 182 ARG B CA 1
ATOM 3986 C C . ARG B 1 182 ? 17.953 -23.188 -7.477 1 91 182 ARG B C 1
ATOM 3988 O O . ARG B 1 182 ? 18.453 -24.062 -8.188 1 91 182 ARG B O 1
ATOM 3995 N N . ASN B 1 183 ? 18.016 -21.922 -7.91 1 90.25 183 ASN B N 1
ATOM 3996 C CA . ASN B 1 183 ? 18.672 -21.359 -9.086 1 90.25 183 ASN B CA 1
ATOM 3997 C C . ASN B 1 183 ? 18.109 -21.938 -10.375 1 90.25 183 ASN B C 1
ATOM 3999 O O . ASN B 1 183 ? 18.859 -22.219 -11.312 1 90.25 183 ASN B O 1
ATOM 4003 N N . ASN B 1 184 ? 16.844 -22.359 -10.336 1 93.25 184 ASN B N 1
ATOM 4004 C CA . ASN B 1 184 ? 16.172 -22.891 -11.523 1 93.25 184 ASN B CA 1
ATOM 4005 C C . ASN B 1 184 ? 14.898 -22.109 -11.852 1 93.25 184 ASN B C 1
ATOM 4007 O O . ASN B 1 184 ? 13.977 -22.656 -12.453 1 93.25 184 ASN B O 1
ATOM 4011 N N . GLY B 1 185 ? 14.898 -20.953 -11.289 1 94.06 185 GLY B N 1
ATOM 4012 C CA . GLY B 1 185 ? 13.766 -20.078 -11.57 1 94.06 185 GLY B CA 1
ATOM 4013 C C . GLY B 1 185 ? 12.594 -20.312 -10.625 1 94.06 185 GLY B C 1
ATOM 4014 O O . GLY B 1 185 ? 12.602 -21.266 -9.844 1 94.06 185 GLY B O 1
ATOM 4015 N N . GLY B 1 186 ? 11.656 -19.469 -10.664 1 97.31 186 GLY B N 1
ATOM 4016 C CA . GLY B 1 186 ? 10.453 -19.484 -9.844 1 97.31 186 GLY B CA 1
ATOM 4017 C C . GLY B 1 186 ? 9.664 -18.188 -9.898 1 97.31 186 GLY B C 1
ATOM 4018 O O . GLY B 1 186 ? 9.992 -17.297 -10.672 1 97.31 186 GLY B O 1
ATOM 4019 N N . ALA B 1 187 ? 8.602 -18.234 -9.172 1 98.44 187 ALA B N 1
ATOM 4020 C CA . ALA B 1 187 ? 7.781 -17.016 -9.211 1 98.44 187 ALA B CA 1
ATOM 4021 C C . ALA B 1 187 ? 7.035 -16.828 -7.898 1 98.44 187 ALA B C 1
ATOM 4023 O O . ALA B 1 187 ? 6.754 -17.781 -7.184 1 98.44 187 ALA B O 1
ATOM 4024 N N . VAL B 1 188 ? 6.809 -15.625 -7.609 1 98.69 188 VAL B N 1
ATOM 4025 C CA . VAL B 1 188 ? 5.973 -15.227 -6.484 1 98.69 188 VAL B CA 1
ATOM 4026 C C . VAL B 1 188 ? 4.805 -14.375 -6.98 1 98.69 188 VAL B C 1
ATOM 4028 O O . VAL B 1 188 ? 5.008 -13.398 -7.699 1 98.69 188 VAL B O 1
ATOM 4031 N N . LEU B 1 189 ? 3.645 -14.789 -6.68 1 98.44 189 LEU B N 1
ATOM 4032 C CA . LEU B 1 189 ? 2.432 -14.031 -6.98 1 98.44 189 LEU B CA 1
ATOM 4033 C C . LEU B 1 189 ? 1.9 -13.336 -5.734 1 98.44 189 LEU B C 1
ATOM 4035 O O . LEU B 1 189 ? 1.765 -13.961 -4.68 1 98.44 189 LEU B O 1
ATOM 4039 N N . SER B 1 190 ? 1.692 -12.062 -5.824 1 96.69 190 SER B N 1
ATOM 4040 C CA . SER B 1 190 ? 1.043 -11.289 -4.77 1 96.69 190 SER B CA 1
ATOM 4041 C C . SER B 1 190 ? -0.301 -10.742 -5.238 1 96.69 190 SER B C 1
ATOM 4043 O O . SER B 1 190 ? -0.402 -10.18 -6.328 1 96.69 190 SER B O 1
ATOM 4045 N N . PHE B 1 191 ? -1.266 -10.883 -4.418 1 93.62 191 PHE B N 1
ATOM 4046 C CA . PHE B 1 191 ? -2.615 -10.523 -4.836 1 93.62 191 PHE B CA 1
ATOM 4047 C C . PHE B 1 191 ? -2.992 -9.141 -4.32 1 93.62 191 PHE B C 1
ATOM 4049 O O . PHE B 1 191 ? -3.064 -8.922 -3.109 1 93.62 191 PHE B O 1
ATOM 4056 N N . GLY B 1 192 ? -3.092 -8.32 -5.184 1 90.44 192 GLY B N 1
ATOM 4057 C CA . GLY B 1 192 ? -3.695 -7.023 -4.941 1 90.44 192 GLY B CA 1
ATOM 4058 C C . GLY B 1 192 ? -5.141 -6.941 -5.391 1 90.44 192 GLY B C 1
ATOM 4059 O O . GLY B 1 192 ? -5.906 -7.887 -5.207 1 90.44 192 GLY B O 1
ATOM 4060 N N . SER B 1 193 ? -5.547 -5.832 -5.797 1 84.94 193 SER B N 1
ATOM 4061 C CA . SER B 1 193 ? -6.867 -5.547 -6.348 1 84.94 193 SER B CA 1
ATOM 4062 C C . SER B 1 193 ? -6.816 -4.379 -7.328 1 84.94 193 SER B C 1
ATOM 4064 O O . SER B 1 193 ? -5.91 -3.545 -7.266 1 84.94 193 SER B O 1
ATOM 4066 N N . MET B 1 194 ? -7.738 -4.445 -8.211 1 78 194 MET B N 1
ATOM 4067 C CA . MET B 1 194 ? -7.863 -3.281 -9.078 1 78 194 MET B CA 1
ATOM 4068 C C . MET B 1 194 ? -8.125 -2.02 -8.266 1 78 194 MET B C 1
ATOM 4070 O O . MET B 1 194 ? -7.746 -0.921 -8.672 1 78 194 MET B O 1
ATOM 4074 N N . PHE B 1 195 ? -8.633 -2.16 -7.148 1 73.06 195 PHE B N 1
ATOM 4075 C CA . PHE B 1 195 ? -9 -1.033 -6.297 1 73.06 195 PHE B CA 1
ATOM 4076 C C . PHE B 1 195 ? -7.852 -0.674 -5.359 1 73.06 195 PHE B C 1
ATOM 4078 O O . PHE B 1 195 ? -7.938 0.305 -4.617 1 73.06 195 PHE B O 1
ATOM 4085 N N . GLY B 1 196 ? -6.809 -1.373 -5.406 1 77.38 196 GLY B N 1
ATOM 4086 C CA . GLY B 1 196 ? -5.688 -1.088 -4.523 1 77.38 196 GLY B CA 1
ATOM 4087 C C . GLY B 1 196 ? -5.117 0.303 -4.715 1 77.38 196 GLY B C 1
ATOM 4088 O O . GLY B 1 196 ? -5.43 1.221 -3.955 1 77.38 196 GLY B O 1
ATOM 4089 N N . PRO B 1 197 ? -4.66 0.523 -5.855 1 76.31 197 PRO B N 1
ATOM 4090 C CA . PRO B 1 197 ? -4.031 1.824 -6.094 1 76.31 197 PRO B CA 1
ATOM 4091 C C . PRO B 1 197 ? -5.047 2.939 -6.32 1 76.31 197 PRO B C 1
ATOM 4093 O O . PRO B 1 197 ? -4.707 4.121 -6.223 1 76.31 197 PRO B O 1
ATOM 4096 N N . LEU B 1 198 ? -6.301 2.576 -6.578 1 83.94 198 LEU B N 1
ATOM 4097 C CA . LEU B 1 198 ? -7.312 3.57 -6.918 1 83.94 198 LEU B CA 1
ATOM 4098 C C . LEU B 1 198 ? -7.996 4.102 -5.66 1 83.94 198 LEU B C 1
ATOM 4100 O O . LEU B 1 198 ? -8.656 5.145 -5.703 1 83.94 198 LEU B O 1
ATOM 4104 N N . GLY B 1 199 ? -7.801 3.441 -4.578 1 89.62 199 GLY B N 1
ATOM 4105 C CA . GLY B 1 199 ? -8.57 3.777 -3.395 1 89.62 199 GLY B CA 1
ATOM 4106 C C . GLY B 1 199 ? -10 3.258 -3.445 1 89.62 199 GLY B C 1
ATOM 4107 O O . GLY B 1 199 ? -10.602 3.18 -4.52 1 89.62 199 GLY B O 1
ATOM 4108 N N . ALA B 1 200 ? -10.508 2.908 -2.336 1 93.12 200 ALA B N 1
ATOM 4109 C CA . ALA B 1 200 ? -11.883 2.416 -2.223 1 93.12 200 ALA B CA 1
ATOM 4110 C C . ALA B 1 200 ? -12.562 2.969 -0.975 1 93.12 200 ALA B C 1
ATOM 4112 O O . ALA B 1 200 ? -12.453 2.387 0.107 1 93.12 200 ALA B O 1
ATOM 4113 N N . PRO B 1 201 ? -13.336 4.062 -1.221 1 96.5 201 PRO B N 1
ATOM 4114 C CA . PRO B 1 201 ? -14.078 4.59 -0.072 1 96.5 201 PRO B CA 1
ATOM 4115 C C . PRO B 1 201 ? -14.93 3.525 0.616 1 96.5 201 PRO B C 1
ATOM 4117 O O . PRO B 1 201 ? -15.539 2.689 -0.056 1 96.5 201 PRO B O 1
ATOM 4120 N N . MET B 1 202 ? -14.891 3.51 1.953 1 96.56 202 MET B N 1
ATOM 4121 C CA . MET B 1 202 ? -15.656 2.635 2.836 1 96.56 202 MET B CA 1
ATOM 4122 C C . MET B 1 202 ? -15.008 1.257 2.932 1 96.56 202 MET B C 1
ATOM 4124 O O . MET B 1 202 ? -15.547 0.356 3.576 1 96.56 202 MET B O 1
ATOM 4128 N N . LEU B 1 203 ? -13.898 1.066 2.279 1 96.38 203 LEU B N 1
ATOM 4129 C CA . LEU B 1 203 ? -13.047 -0.114 2.389 1 96.38 203 LEU B CA 1
ATOM 4130 C C . LEU B 1 203 ? -11.578 0.283 2.512 1 96.38 203 LEU B C 1
ATOM 4132 O O . LEU B 1 203 ? -10.703 -0.354 1.916 1 96.38 203 LEU B O 1
ATOM 4136 N N . ALA B 1 204 ? -11.273 1.25 3.246 1 96.94 204 ALA B N 1
ATOM 4137 C CA . ALA B 1 204 ? -9.984 1.941 3.234 1 96.94 204 ALA B CA 1
ATOM 4138 C C . ALA B 1 204 ? -8.852 0.998 3.623 1 96.94 204 ALA B C 1
ATOM 4140 O O . ALA B 1 204 ? -7.867 0.862 2.891 1 96.94 204 ALA B O 1
ATOM 4141 N N . PRO B 1 205 ? -8.953 0.267 4.785 1 97.19 205 PRO B N 1
ATOM 4142 C CA . PRO B 1 205 ? -7.828 -0.609 5.129 1 97.19 205 PRO B CA 1
ATOM 4143 C C . PRO B 1 205 ? -7.613 -1.722 4.105 1 97.19 205 PRO B C 1
ATOM 4145 O O . PRO B 1 205 ? -6.473 -2.074 3.801 1 97.19 205 PRO B O 1
ATOM 4148 N N . TYR B 1 206 ? -8.68 -2.248 3.6 1 95.94 206 TYR B N 1
ATOM 4149 C CA . TYR B 1 206 ? -8.562 -3.303 2.6 1 95.94 206 TYR B CA 1
ATOM 4150 C C . TYR B 1 206 ? -7.875 -2.791 1.342 1 95.94 206 TYR B C 1
ATOM 4152 O O . TYR B 1 206 ? -6.891 -3.377 0.884 1 95.94 206 TYR B O 1
ATOM 4160 N N . SER B 1 207 ? -8.422 -1.69 0.793 1 95.5 207 SER B N 1
ATOM 4161 C CA . SER B 1 207 ? -7.84 -1.094 -0.405 1 95.5 207 SER B CA 1
ATOM 4162 C C . SER B 1 207 ? -6.367 -0.765 -0.198 1 95.5 207 SER B C 1
ATOM 4164 O O . SER B 1 207 ? -5.539 -1.028 -1.072 1 95.5 207 SER B O 1
ATOM 4166 N N . ALA B 1 208 ? -6.059 -0.226 0.937 1 96.75 208 ALA B N 1
ATOM 4167 C CA . ALA B 1 208 ? -4.68 0.132 1.26 1 96.75 208 ALA B CA 1
ATOM 4168 C C . ALA B 1 208 ? -3.789 -1.107 1.325 1 96.75 208 ALA B C 1
ATOM 4170 O O . ALA B 1 208 ? -2.646 -1.085 0.861 1 96.75 208 ALA B O 1
ATOM 4171 N N . SER B 1 209 ? -4.27 -2.178 1.886 1 97.19 209 SER B N 1
ATOM 4172 C CA . SER B 1 209 ? -3.498 -3.414 1.978 1 97.19 209 SER B CA 1
ATOM 4173 C C . SER B 1 209 ? -3.215 -3.992 0.596 1 97.19 209 SER B C 1
ATOM 4175 O O . SER B 1 209 ? -2.156 -4.582 0.37 1 97.19 209 SER B O 1
ATOM 4177 N N . LYS B 1 210 ? -4.141 -3.842 -0.293 1 95.81 210 LYS B N 1
ATOM 4178 C CA . LYS B 1 210 ? -3.947 -4.324 -1.657 1 95.81 210 LYS B CA 1
ATOM 4179 C C . LYS B 1 210 ? -2.957 -3.449 -2.418 1 95.81 210 LYS B C 1
ATOM 4181 O O . LYS B 1 210 ? -2.205 -3.941 -3.26 1 95.81 210 LYS B O 1
ATOM 4186 N N . ALA B 1 211 ? -2.988 -2.168 -2.086 1 95.31 211 ALA B N 1
ATOM 4187 C CA . ALA B 1 211 ? -1.958 -1.284 -2.627 1 95.31 211 ALA B CA 1
ATOM 4188 C C . ALA B 1 211 ? -0.572 -1.689 -2.131 1 95.31 211 ALA B C 1
ATOM 4190 O O . ALA B 1 211 ? 0.408 -1.61 -2.875 1 95.31 211 ALA B O 1
ATOM 4191 N N . TYR B 1 212 ? -0.503 -2.088 -0.894 1 96.75 212 TYR B N 1
ATOM 4192 C CA . TYR B 1 212 ? 0.743 -2.6 -0.334 1 96.75 212 TYR B CA 1
ATOM 4193 C C . TYR B 1 212 ? 1.258 -3.783 -1.143 1 96.75 212 TYR B C 1
ATOM 4195 O O . TYR B 1 212 ? 2.422 -3.807 -1.55 1 96.75 212 TYR B O 1
ATOM 4203 N N . ALA B 1 213 ? 0.391 -4.742 -1.388 1 96.75 213 ALA B N 1
ATOM 4204 C CA . ALA B 1 213 ? 0.761 -5.961 -2.104 1 96.75 213 ALA B CA 1
ATOM 4205 C C . ALA B 1 213 ? 1.263 -5.645 -3.508 1 96.75 213 ALA B C 1
ATOM 4207 O O . ALA B 1 213 ? 2.236 -6.238 -3.977 1 96.75 213 ALA B O 1
ATOM 4208 N N . TYR B 1 214 ? 0.658 -4.715 -4.129 1 94.5 214 TYR B N 1
ATOM 4209 C CA . TYR B 1 214 ? 1.039 -4.297 -5.473 1 94.5 214 TYR B CA 1
ATOM 4210 C C . TYR B 1 214 ? 2.443 -3.707 -5.484 1 94.5 214 TYR B C 1
ATOM 4212 O O . TYR B 1 214 ? 3.311 -4.164 -6.234 1 94.5 214 TYR B O 1
ATOM 4220 N N . SER B 1 215 ? 2.666 -2.717 -4.625 1 94.88 215 SER B N 1
ATOM 4221 C CA . SER B 1 215 ? 3.961 -2.047 -4.566 1 94.88 215 SER B CA 1
ATOM 4222 C C . SER B 1 215 ? 5.062 -3.01 -4.137 1 94.88 215 SER B C 1
ATOM 4224 O O . SER B 1 215 ? 6.184 -2.943 -4.641 1 94.88 215 SER B O 1
ATOM 4226 N N . PHE B 1 216 ? 4.727 -3.9 -3.178 1 96.94 216 PHE B N 1
ATOM 4227 C CA . PHE B 1 216 ? 5.656 -4.914 -2.693 1 96.94 216 PHE B CA 1
ATOM 4228 C C . PHE B 1 216 ? 6.141 -5.793 -3.838 1 96.94 216 PHE B C 1
ATOM 4230 O O . PHE B 1 216 ? 7.348 -5.988 -4.012 1 96.94 216 PHE B O 1
ATOM 4237 N N . SER B 1 217 ? 5.227 -6.184 -4.664 1 96.75 217 SER B N 1
ATOM 4238 C CA . SER B 1 217 ? 5.531 -7.039 -5.805 1 96.75 217 SER B CA 1
ATOM 4239 C C . SER B 1 217 ? 6.348 -6.293 -6.855 1 96.75 217 SER B C 1
ATOM 4241 O O . SER B 1 217 ? 7.324 -6.828 -7.383 1 96.75 217 SER B O 1
ATOM 4243 N N . LEU B 1 218 ? 6.004 -5.086 -7.113 1 94.31 218 LEU B N 1
ATOM 4244 C CA . LEU B 1 218 ? 6.707 -4.285 -8.109 1 94.31 218 LEU B CA 1
ATOM 4245 C C . LEU B 1 218 ? 8.172 -4.102 -7.719 1 94.31 218 LEU B C 1
ATOM 4247 O O . LEU B 1 218 ? 9.055 -4.199 -8.57 1 94.31 218 LEU B O 1
ATOM 4251 N N . SER B 1 219 ? 8.32 -3.793 -6.465 1 96.06 219 SER B N 1
ATOM 4252 C CA . SER B 1 219 ? 9.68 -3.574 -5.977 1 96.06 219 SER B CA 1
ATOM 4253 C C . SER B 1 219 ? 10.531 -4.832 -6.117 1 96.06 219 SER B C 1
ATOM 4255 O O . SER B 1 219 ? 11.688 -4.766 -6.527 1 96.06 219 SER B O 1
ATOM 4257 N N . LEU B 1 220 ? 9.922 -5.938 -5.887 1 97.81 220 LEU B N 1
ATOM 4258 C CA . LEU B 1 220 ? 10.664 -7.191 -5.875 1 97.81 220 LEU B CA 1
ATOM 4259 C C . LEU B 1 220 ? 10.852 -7.73 -7.289 1 97.81 220 LEU B C 1
ATOM 4261 O O . LEU B 1 220 ? 11.742 -8.547 -7.531 1 97.81 220 LEU B O 1
ATOM 4265 N N . TYR B 1 221 ? 10.023 -7.289 -8.219 1 96.75 221 TYR B N 1
ATOM 4266 C CA . TYR B 1 221 ? 10.109 -7.688 -9.617 1 96.75 221 TYR B CA 1
ATOM 4267 C C . TYR B 1 221 ? 11.516 -7.449 -10.164 1 96.75 221 TYR B C 1
ATOM 4269 O O . TYR B 1 221 ? 12.148 -8.367 -10.688 1 96.75 221 TYR B O 1
ATOM 4277 N N . GLU B 1 222 ? 11.969 -6.234 -10.023 1 94.94 222 GLU B N 1
ATOM 4278 C CA . GLU B 1 222 ? 13.281 -5.902 -10.562 1 94.94 222 GLU B CA 1
ATOM 4279 C C . GLU B 1 222 ? 14.398 -6.461 -9.68 1 94.94 222 GLU B C 1
ATOM 4281 O O . GLU B 1 222 ? 15.422 -6.914 -10.188 1 94.94 222 GLU B O 1
ATOM 4286 N N . GLU B 1 223 ? 14.148 -6.449 -8.406 1 96.19 223 GLU B N 1
ATOM 4287 C CA . GLU B 1 223 ? 15.148 -6.844 -7.422 1 96.19 223 GLU B CA 1
ATOM 4288 C C . GLU B 1 223 ? 15.609 -8.281 -7.652 1 96.19 223 GLU B C 1
ATOM 4290 O O . GLU B 1 223 ? 16.797 -8.594 -7.48 1 96.19 223 GLU B O 1
ATOM 4295 N N . TYR B 1 224 ? 14.719 -9.18 -8.102 1 97 224 TYR B N 1
ATOM 4296 C CA . TYR B 1 224 ? 15.07 -10.594 -8.148 1 97 224 TYR B CA 1
ATOM 4297 C C . TYR B 1 224 ? 15.055 -11.117 -9.578 1 97 224 TYR B C 1
ATOM 4299 O O . TYR B 1 224 ? 15.281 -12.305 -9.812 1 97 224 TYR B O 1
ATOM 4307 N N . ARG B 1 225 ? 14.844 -10.258 -10.492 1 94.69 225 ARG B N 1
ATOM 4308 C CA . ARG B 1 225 ? 14.797 -10.648 -11.898 1 94.69 225 ARG B CA 1
ATOM 4309 C C . ARG B 1 225 ? 16.094 -11.32 -12.32 1 94.69 225 ARG B C 1
ATOM 4311 O O . ARG B 1 225 ? 16.078 -12.359 -12.977 1 94.69 225 ARG B O 1
ATOM 4318 N N . ALA B 1 226 ? 17.141 -10.742 -11.891 1 94 226 ALA B N 1
ATOM 4319 C CA . ALA B 1 226 ? 18.453 -11.258 -12.281 1 94 226 ALA B CA 1
ATOM 4320 C C . ALA B 1 226 ? 18.734 -12.609 -11.633 1 94 226 ALA B C 1
ATOM 4322 O O . ALA B 1 226 ? 19.578 -13.367 -12.094 1 94 226 ALA B O 1
ATOM 4323 N N . LYS B 1 227 ? 18 -12.891 -10.578 1 94.81 227 LYS B N 1
ATOM 4324 C CA . LYS B 1 227 ? 18.172 -14.164 -9.883 1 94.81 227 LYS B CA 1
ATOM 4325 C C . LYS B 1 227 ? 17.219 -15.219 -10.43 1 94.81 227 LYS B C 1
ATOM 4327 O O . LYS B 1 227 ? 17.156 -16.344 -9.906 1 94.81 227 LYS B O 1
ATOM 4332 N N . GLY B 1 228 ? 16.422 -14.828 -11.383 1 94.75 228 GLY B N 1
ATOM 4333 C CA . GLY B 1 228 ? 15.555 -15.773 -12.07 1 94.75 228 GLY B CA 1
ATOM 4334 C C . GLY B 1 228 ? 14.211 -15.953 -11.398 1 94.75 228 GLY B C 1
ATOM 4335 O O . GLY B 1 228 ? 13.461 -16.875 -11.727 1 94.75 228 GLY B O 1
ATOM 4336 N N . ILE B 1 229 ? 13.953 -15.156 -10.414 1 97.69 229 ILE B N 1
ATOM 4337 C CA . ILE B 1 229 ? 12.664 -15.25 -9.742 1 97.69 229 ILE B CA 1
ATOM 4338 C C . ILE B 1 229 ? 11.719 -14.188 -10.297 1 97.69 229 ILE B C 1
ATOM 4340 O O . ILE B 1 229 ? 12.008 -12.992 -10.242 1 97.69 229 ILE B O 1
ATOM 4344 N N . ASP B 1 230 ? 10.602 -14.633 -10.828 1 97.69 230 ASP B N 1
ATOM 4345 C CA . ASP B 1 230 ? 9.57 -13.734 -11.352 1 97.69 230 ASP B CA 1
ATOM 4346 C C . ASP B 1 230 ? 8.641 -13.258 -10.242 1 97.69 230 ASP B C 1
ATOM 4348 O O . ASP B 1 230 ? 8.32 -14.023 -9.328 1 97.69 230 ASP B O 1
ATOM 4352 N N . PHE B 1 231 ? 8.328 -12.031 -10.312 1 97.94 231 PHE B N 1
ATOM 4353 C CA . PHE B 1 231 ? 7.281 -11.469 -9.469 1 97.94 231 PHE B CA 1
ATOM 4354 C C . PHE B 1 231 ? 6.145 -10.906 -10.312 1 97.94 231 PHE B C 1
ATOM 4356 O O . PHE B 1 231 ? 6.391 -10.203 -11.297 1 97.94 231 PHE B O 1
ATOM 4363 N N . LEU B 1 232 ? 4.949 -11.234 -9.969 1 97.56 232 LEU B N 1
ATOM 4364 C CA . LEU B 1 232 ? 3.771 -10.742 -10.68 1 97.56 232 LEU B CA 1
ATOM 4365 C C . LEU B 1 232 ? 2.689 -10.305 -9.695 1 97.56 232 LEU B C 1
ATOM 4367 O O . LEU B 1 232 ? 2.264 -11.094 -8.844 1 97.56 232 LEU B O 1
ATOM 4371 N N . ALA B 1 233 ? 2.344 -9.023 -9.742 1 96.31 233 ALA B N 1
ATOM 4372 C CA . ALA B 1 233 ? 1.204 -8.539 -8.969 1 96.31 233 ALA B CA 1
ATOM 4373 C C . ALA B 1 233 ? -0.115 -8.906 -9.641 1 96.31 233 ALA B C 1
ATOM 4375 O O . ALA B 1 233 ? -0.359 -8.539 -10.789 1 96.31 233 ALA B O 1
ATOM 4376 N N . VAL B 1 234 ? -0.931 -9.664 -8.945 1 96.38 234 VAL B N 1
ATOM 4377 C CA . VAL B 1 234 ? -2.227 -10.086 -9.461 1 96.38 234 VAL B CA 1
ATOM 4378 C C . VAL B 1 234 ? -3.328 -9.195 -8.891 1 96.38 234 VAL B C 1
ATOM 4380 O O . VAL B 1 234 ? -3.592 -9.219 -7.688 1 96.38 234 VAL B O 1
ATOM 4383 N N . ASN B 1 235 ? -3.93 -8.438 -9.727 1 92.94 235 ASN B N 1
ATOM 4384 C CA . ASN B 1 235 ? -4.949 -7.469 -9.328 1 92.94 235 ASN B CA 1
ATOM 4385 C C . ASN B 1 235 ? -6.297 -7.777 -9.977 1 92.94 235 ASN B C 1
ATOM 4387 O O . ASN B 1 235 ? -6.746 -7.043 -10.859 1 92.94 235 ASN B O 1
ATOM 4391 N N . PRO B 1 236 ? -6.906 -8.734 -9.43 1 89.19 236 PRO B N 1
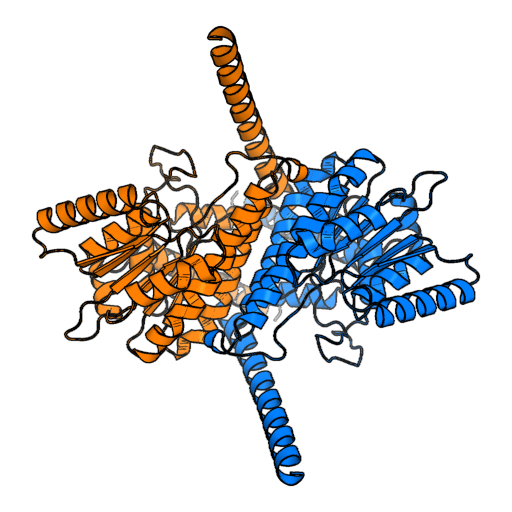ATOM 4392 C CA . PRO B 1 236 ? -8.172 -9.141 -10.047 1 89.19 236 PRO B CA 1
ATOM 4393 C C . PRO B 1 236 ? -9.266 -8.086 -9.898 1 89.19 236 PRO B C 1
ATOM 4395 O O . PRO B 1 236 ? -9.227 -7.273 -8.969 1 89.19 236 PRO B O 1
ATOM 4398 N N . GLY B 1 237 ? -10.148 -8.07 -10.891 1 87.69 237 GLY B N 1
ATOM 4399 C CA . GLY B 1 237 ? -11.43 -7.406 -10.703 1 87.69 237 GLY B CA 1
ATOM 4400 C C . GLY B 1 237 ? -12.445 -8.266 -9.969 1 87.69 237 GLY B C 1
ATOM 4401 O O . GLY B 1 237 ? -12.148 -8.812 -8.906 1 87.69 237 GLY B O 1
ATOM 4402 N N . TYR B 1 238 ? -13.578 -8.359 -10.547 1 83.12 238 TYR B N 1
ATOM 4403 C CA . TYR B 1 238 ? -14.617 -9.172 -9.922 1 83.12 238 TYR B CA 1
ATOM 4404 C C . TYR B 1 238 ? -14.43 -10.648 -10.266 1 83.12 238 TYR B C 1
ATOM 4406 O O . TYR B 1 238 ? -14.5 -11.023 -11.438 1 83.12 238 TYR B O 1
ATOM 4414 N N . VAL B 1 239 ? -14.055 -11.383 -9.289 1 83.5 239 VAL B N 1
ATOM 4415 C CA . VAL B 1 239 ? -13.945 -12.828 -9.391 1 83.5 239 VAL B CA 1
ATOM 4416 C C . VAL B 1 239 ? -14.922 -13.492 -8.422 1 83.5 239 VAL B C 1
ATOM 4418 O O . VAL B 1 239 ? -15.07 -13.055 -7.281 1 83.5 239 VAL B O 1
ATOM 4421 N N . MET B 1 240 ? -15.5 -14.508 -8.852 1 82.38 240 MET B N 1
ATOM 4422 C CA . MET B 1 240 ? -16.422 -15.242 -7.98 1 82.38 240 MET B CA 1
ATOM 4423 C C . MET B 1 240 ? -15.695 -15.773 -6.75 1 82.38 240 MET B C 1
ATOM 4425 O O . MET B 1 240 ? -14.672 -16.438 -6.871 1 82.38 240 MET B O 1
ATOM 4429 N N . SER B 1 241 ? -16.156 -15.398 -5.621 1 79.62 241 SER B N 1
ATOM 4430 C CA . SER B 1 241 ? -15.562 -15.852 -4.363 1 79.62 241 SER B CA 1
ATOM 4431 C C . SER B 1 241 ? -16.484 -15.562 -3.188 1 79.62 241 SER B C 1
ATOM 4433 O O . SER B 1 241 ? -17.469 -14.844 -3.33 1 79.62 241 SER B O 1
ATOM 4435 N N . ASN B 1 242 ? -16.172 -16.25 -2.119 1 71.44 242 ASN B N 1
ATOM 4436 C CA . ASN B 1 242 ? -16.922 -15.953 -0.901 1 71.44 242 ASN B CA 1
ATOM 4437 C C . ASN B 1 242 ? -16.766 -14.484 -0.504 1 71.44 242 ASN B C 1
ATOM 4439 O O . ASN B 1 242 ? -17.703 -13.891 0.029 1 71.44 242 ASN B O 1
ATOM 4443 N N . MET B 1 243 ? -15.727 -13.914 -0.849 1 71.75 243 MET B N 1
ATOM 4444 C CA . MET B 1 243 ? -15.453 -12.523 -0.502 1 71.75 243 MET B CA 1
ATOM 4445 C C . MET B 1 243 ? -16.281 -11.57 -1.351 1 71.75 243 MET B C 1
ATOM 4447 O O . MET B 1 243 ? -16.859 -10.617 -0.832 1 71.75 243 MET B O 1
ATOM 4451 N N . SER B 1 244 ? -16.406 -11.844 -2.652 1 74.25 244 SER B N 1
ATOM 4452 C CA . SER B 1 244 ? -17.109 -10.945 -3.557 1 74.25 244 SER B CA 1
ATOM 4453 C C . SER B 1 244 ? -18.625 -11.195 -3.512 1 74.25 244 SER B C 1
ATOM 4455 O O . SER B 1 244 ? -19.406 -10.352 -3.951 1 74.25 244 SER B O 1
ATOM 4457 N N . LYS B 1 245 ? -19.016 -12.391 -3.059 1 72.31 245 LYS B N 1
ATOM 4458 C CA . LYS B 1 245 ? -20.406 -12.836 -2.975 1 72.31 245 LYS B CA 1
ATOM 4459 C C . LYS B 1 245 ? -21.031 -12.953 -4.359 1 72.31 245 LYS B C 1
ATOM 4461 O O . LYS B 1 245 ? -22.25 -12.992 -4.492 1 72.31 245 LYS B O 1
ATOM 4466 N N . LEU B 1 246 ? -20.125 -12.914 -5.371 1 76.5 246 LEU B N 1
ATOM 4467 C CA . LEU B 1 246 ? -20.594 -13.094 -6.742 1 76.5 246 LEU B CA 1
ATOM 4468 C C . LEU B 1 246 ? -20.625 -14.578 -7.117 1 76.5 246 LEU B C 1
ATOM 4470 O O . LEU B 1 246 ? -19.688 -15.312 -6.812 1 76.5 246 LEU B O 1
ATOM 4474 N N . LYS B 1 247 ? -21.797 -14.992 -7.82 1 77.19 247 LYS B N 1
ATOM 4475 C CA . LYS B 1 247 ? -21.984 -16.422 -8 1 77.19 247 LYS B CA 1
ATOM 4476 C C . LYS B 1 247 ? -22.078 -16.781 -9.484 1 77.19 247 LYS B C 1
ATOM 4478 O O . LYS B 1 247 ? -22.094 -17.969 -9.836 1 77.19 247 LYS B O 1
ATOM 4483 N N . LYS B 1 248 ? -22.141 -15.734 -10.305 1 81.75 248 LYS B N 1
ATOM 4484 C CA . LYS B 1 248 ? -22.297 -16.031 -11.727 1 81.75 248 LYS B CA 1
ATOM 4485 C C . LYS B 1 248 ? -21.219 -15.328 -12.555 1 81.75 248 LYS B C 1
ATOM 4487 O O . LYS B 1 248 ? -20.891 -14.172 -12.297 1 81.75 248 LYS B O 1
ATOM 4492 N N . GLU B 1 249 ? -20.688 -16.125 -13.484 1 82.69 249 GLU B N 1
ATOM 4493 C CA . GLU B 1 249 ? -19.688 -15.562 -14.375 1 82.69 249 GLU B CA 1
ATOM 4494 C C . GLU B 1 249 ? -20.312 -14.641 -15.422 1 82.69 249 GLU B C 1
ATOM 4496 O O . GLU B 1 249 ? -21.453 -14.852 -15.82 1 82.69 249 GLU B O 1
ATOM 4501 N N . SER B 1 250 ? -19.703 -13.609 -15.727 1 83.06 250 SER B N 1
ATOM 4502 C CA . SER B 1 250 ? -20.047 -12.695 -16.812 1 83.06 250 SER B CA 1
ATOM 4503 C C . SER B 1 250 ? -18.812 -12.172 -17.516 1 83.06 250 SER B C 1
ATOM 4505 O O . SER B 1 250 ? -17.703 -12.641 -17.266 1 83.06 250 SER B O 1
ATOM 4507 N N . TRP B 1 251 ? -19.094 -11.383 -18.469 1 81.62 251 TRP B N 1
ATOM 4508 C CA . TRP B 1 251 ? -17.953 -10.828 -19.188 1 81.62 251 TRP B CA 1
ATOM 4509 C C . TRP B 1 251 ? -17.094 -9.977 -18.281 1 81.62 251 TRP B C 1
ATOM 4511 O O . TRP B 1 251 ? -15.914 -9.734 -18.562 1 81.62 251 TRP B O 1
ATOM 4521 N N . LEU B 1 252 ? -17.578 -9.664 -17.125 1 85 252 LEU B N 1
ATOM 4522 C CA . LEU B 1 252 ? -16.828 -8.844 -16.172 1 85 252 LEU B CA 1
ATOM 4523 C C . LEU B 1 252 ? -16.531 -9.617 -14.898 1 85 252 LEU B C 1
ATOM 4525 O O . LEU B 1 252 ? -15.898 -9.086 -13.984 1 85 252 LEU B O 1
ATOM 4529 N N . ILE B 1 253 ? -17 -10.812 -14.828 1 87.5 253 ILE B N 1
ATOM 4530 C CA . ILE B 1 253 ? -16.812 -11.648 -13.648 1 87.5 253 ILE B CA 1
ATOM 4531 C C . ILE B 1 253 ? -16.219 -12.992 -14.055 1 87.5 253 ILE B C 1
ATOM 4533 O O . ILE B 1 253 ? -16.828 -13.727 -14.844 1 87.5 253 ILE B O 1
ATOM 4537 N N . THR B 1 254 ? -15.125 -13.32 -13.555 1 89.62 254 THR B N 1
ATOM 4538 C CA . THR B 1 254 ? -14.484 -14.586 -13.914 1 89.62 254 THR B CA 1
ATOM 4539 C C . THR B 1 254 ? -14.594 -15.594 -12.781 1 89.62 254 THR B C 1
ATOM 4541 O O . THR B 1 254 ? -14.859 -15.219 -11.633 1 89.62 254 THR B O 1
ATOM 4544 N N . SER B 1 255 ? -14.461 -16.828 -13.172 1 91.62 255 SER B N 1
ATOM 4545 C CA . SER B 1 255 ? -14.383 -17.859 -12.156 1 91.62 255 SER B CA 1
ATOM 4546 C C . SER B 1 255 ? -12.969 -17.969 -11.586 1 91.62 255 SER B C 1
ATOM 4548 O O . SER B 1 255 ? -12.008 -17.516 -12.211 1 91.62 255 SER B O 1
ATOM 4550 N N . PRO B 1 256 ? -12.898 -18.578 -10.391 1 93.06 256 PRO B N 1
ATOM 4551 C CA . PRO B 1 256 ? -11.57 -18.797 -9.805 1 93.06 256 PRO B CA 1
ATOM 4552 C C . PRO B 1 256 ? -10.648 -19.609 -10.711 1 93.06 256 PRO B C 1
ATOM 4554 O O . PRO B 1 256 ? -9.461 -19.297 -10.828 1 93.06 256 PRO B O 1
ATOM 4557 N N . MET B 1 257 ? -11.188 -20.609 -11.422 1 92.56 257 MET B N 1
ATOM 4558 C CA . MET B 1 257 ? -10.391 -21.453 -12.297 1 92.56 257 MET B CA 1
ATOM 4559 C C . MET B 1 257 ? -9.891 -20.672 -13.516 1 92.56 257 MET B C 1
ATOM 4561 O O . MET B 1 257 ? -8.742 -20.828 -13.922 1 92.56 257 MET B O 1
ATOM 4565 N N . THR B 1 258 ? -10.766 -19.875 -14.031 1 92.88 258 THR B N 1
ATOM 4566 C CA . THR B 1 258 ? -10.391 -19.062 -15.18 1 92.88 258 THR B CA 1
ATOM 4567 C C . THR B 1 258 ? -9.328 -18.047 -14.797 1 92.88 258 THR B C 1
ATOM 4569 O O . THR B 1 258 ? -8.375 -17.812 -15.539 1 92.88 258 THR B O 1
ATOM 4572 N N . CYS B 1 259 ? -9.539 -17.484 -13.656 1 94.19 259 CYS B N 1
ATOM 4573 C CA . CYS B 1 259 ? -8.57 -16.531 -13.133 1 94.19 259 CYS B CA 1
ATOM 4574 C C . CYS B 1 259 ? -7.195 -17.188 -12.992 1 94.19 259 CYS B C 1
ATOM 4576 O O . CYS B 1 259 ? -6.199 -16.656 -13.5 1 94.19 259 CYS B O 1
ATOM 4578 N N . ALA B 1 260 ? -7.16 -18.328 -12.383 1 97 260 ALA B N 1
ATOM 4579 C CA . ALA B 1 260 ? -5.91 -19.047 -12.148 1 97 260 ALA B CA 1
ATOM 4580 C C . ALA B 1 260 ? -5.246 -19.453 -13.461 1 97 260 ALA B C 1
ATOM 4582 O O . ALA B 1 260 ? -4.043 -19.25 -13.641 1 97 260 ALA B O 1
ATOM 4583 N N . ASP B 1 261 ? -6.023 -19.938 -14.359 1 96.75 261 ASP B N 1
ATOM 4584 C CA . ASP B 1 261 ? -5.5 -20.359 -15.648 1 96.75 261 ASP B CA 1
ATOM 4585 C C . ASP B 1 261 ? -4.844 -19.203 -16.391 1 96.75 261 ASP B C 1
ATOM 4587 O O . ASP B 1 261 ? -3.723 -19.328 -16.875 1 96.75 261 ASP B O 1
ATOM 4591 N N . THR B 1 262 ? -5.547 -18.094 -16.391 1 96.31 262 THR B N 1
ATOM 4592 C CA . THR B 1 262 ? -5.051 -16.922 -17.094 1 96.31 262 THR B CA 1
ATOM 4593 C C . THR B 1 262 ? -3.736 -16.438 -16.484 1 96.31 262 THR B C 1
ATOM 4595 O O . THR B 1 262 ? -2.752 -16.234 -17.203 1 96.31 262 THR B O 1
ATOM 4598 N N . VAL B 1 263 ? -3.678 -16.328 -15.234 1 97.62 263 VAL B N 1
ATOM 4599 C CA . VAL B 1 263 ? -2.518 -15.773 -14.547 1 97.62 263 VAL B CA 1
ATOM 4600 C C . VAL B 1 263 ? -1.32 -16.703 -14.719 1 97.62 263 VAL B C 1
ATOM 4602 O O . VAL B 1 263 ? -0.21 -16.25 -15.008 1 97.62 263 VAL B O 1
ATOM 4605 N N . LEU B 1 264 ? -1.562 -18 -14.602 1 98.25 264 LEU B N 1
ATOM 4606 C CA . LEU B 1 264 ? -0.476 -18.969 -14.695 1 98.25 264 LEU B CA 1
ATOM 4607 C C . LEU B 1 264 ? 0.079 -19.016 -16.125 1 98.25 264 LEU B C 1
ATOM 4609 O O . LEU B 1 264 ? 1.284 -19.188 -16.312 1 98.25 264 LEU B O 1
ATOM 4613 N N . ARG B 1 265 ? -0.746 -18.812 -17.078 1 97.94 265 ARG B N 1
ATOM 4614 C CA . ARG B 1 265 ? -0.282 -18.781 -18.469 1 97.94 265 ARG B CA 1
ATOM 4615 C C . ARG B 1 265 ? 0.459 -17.469 -18.75 1 97.94 265 ARG B C 1
ATOM 4617 O O . ARG B 1 265 ? 1.438 -17.469 -19.5 1 97.94 265 ARG B O 1
ATOM 4624 N N . GLN B 1 266 ? 0.002 -16.438 -18.188 1 97.56 266 GLN B N 1
ATOM 4625 C CA . GLN B 1 266 ? 0.709 -15.172 -18.312 1 97.56 266 GLN B CA 1
ATOM 4626 C C . GLN B 1 266 ? 2.105 -15.258 -17.703 1 97.56 266 GLN B C 1
ATOM 4628 O O . GLN B 1 266 ? 3.068 -14.734 -18.266 1 97.56 266 GLN B O 1
ATOM 4633 N N . LEU B 1 267 ? 2.158 -15.953 -16.625 1 97 267 LEU B N 1
ATOM 4634 C CA . LEU B 1 267 ? 3.43 -16.156 -15.93 1 97 267 LEU B CA 1
ATOM 4635 C C . LEU B 1 267 ? 4.391 -16.969 -16.781 1 97 267 LEU B C 1
ATOM 4637 O O . LEU B 1 267 ? 5.609 -16.891 -16.609 1 97 267 LEU B O 1
ATOM 4641 N N . SER B 1 268 ? 3.891 -17.703 -17.719 1 96.5 268 SER B N 1
ATOM 4642 C CA . SER B 1 268 ? 4.684 -18.609 -18.547 1 96.5 268 SER B CA 1
ATOM 4643 C C . SER B 1 268 ? 5.449 -17.828 -19.609 1 96.5 268 SER B C 1
ATOM 4645 O O . SER B 1 268 ? 6.395 -18.359 -20.203 1 96.5 268 SER B O 1
ATOM 4647 N N . PHE B 1 269 ? 4.965 -16.594 -19.938 1 95.94 269 PHE B N 1
ATOM 4648 C CA . PHE B 1 269 ? 5.719 -15.781 -20.875 1 95.94 269 PHE B CA 1
ATOM 4649 C C . PHE B 1 269 ? 7.121 -15.5 -20.359 1 95.94 269 PHE B C 1
ATOM 4651 O O . PHE B 1 269 ? 7.305 -15.266 -19.156 1 95.94 269 PHE B O 1
ATOM 4658 N N . PRO B 1 270 ? 8.055 -15.531 -21.297 1 91.44 270 PRO B N 1
ATOM 4659 C CA . PRO B 1 270 ? 9.344 -15 -20.859 1 91.44 270 PRO B CA 1
ATOM 4660 C C . PRO B 1 270 ? 9.242 -13.586 -20.297 1 91.44 270 PRO B C 1
ATOM 4662 O O . PRO B 1 270 ? 8.664 -12.703 -20.938 1 91.44 270 PRO B O 1
ATOM 4665 N N . ASP B 1 271 ? 9.594 -13.383 -19.094 1 89.25 271 ASP B N 1
ATOM 4666 C CA . ASP B 1 271 ? 9.586 -12.102 -18.391 1 89.25 271 ASP B CA 1
ATOM 4667 C C . ASP B 1 271 ? 8.172 -11.523 -18.328 1 89.25 271 ASP B C 1
ATOM 4669 O O . ASP B 1 271 ? 7.988 -10.312 -18.5 1 89.25 271 ASP B O 1
ATOM 4673 N N . GLN B 1 272 ? 7.215 -12.453 -18.344 1 93.31 272 GLN B N 1
ATOM 4674 C CA . GLN B 1 272 ? 5.816 -12.055 -18.219 1 93.31 272 GLN B CA 1
ATOM 4675 C C . GLN B 1 272 ? 5.414 -11.094 -19.328 1 93.31 272 GLN B C 1
ATOM 4677 O O . GLN B 1 272 ? 4.66 -10.148 -19.094 1 93.31 272 GLN B O 1
ATOM 4682 N N . ALA B 1 273 ? 6.074 -11.227 -20.469 1 91.12 273 ALA B N 1
ATOM 4683 C CA . ALA B 1 273 ? 5.82 -10.383 -21.641 1 91.12 273 ALA B CA 1
ATOM 4684 C C . ALA B 1 273 ? 6.035 -8.906 -21.312 1 91.12 273 ALA B C 1
ATOM 4686 O O . ALA B 1 273 ? 5.406 -8.031 -21.906 1 91.12 273 ALA B O 1
ATOM 4687 N N . GLY B 1 274 ? 6.805 -8.641 -20.203 1 89.62 274 GLY B N 1
ATOM 4688 C CA . GLY B 1 274 ? 7.156 -7.281 -19.828 1 89.62 274 GLY B CA 1
ATOM 4689 C C . GLY B 1 274 ? 6.195 -6.668 -18.828 1 89.62 274 GLY B C 1
ATOM 4690 O O . GLY B 1 274 ? 6.34 -5.504 -18.453 1 89.62 274 GLY B O 1
ATOM 4691 N N . TYR B 1 275 ? 5.266 -7.449 -18.391 1 93.75 275 TYR B N 1
ATOM 4692 C CA . TYR B 1 275 ? 4.281 -6.918 -17.438 1 93.75 275 TYR B CA 1
ATOM 4693 C C . TYR B 1 275 ? 4.691 -7.207 -16 1 93.75 275 TYR B C 1
ATOM 4695 O O . TYR B 1 275 ? 5.184 -8.297 -15.703 1 93.75 275 TYR B O 1
ATOM 4703 N N . THR B 1 276 ? 4.445 -6.23 -15.203 1 93.94 276 THR B N 1
ATOM 4704 C CA . THR B 1 276 ? 4.734 -6.395 -13.789 1 93.94 276 THR B CA 1
ATOM 4705 C C . THR B 1 276 ? 3.465 -6.734 -13.008 1 93.94 276 THR B C 1
ATOM 4707 O O . THR B 1 276 ? 3.529 -7.125 -11.844 1 93.94 276 THR B O 1
ATOM 4710 N N . TRP B 1 277 ? 2.355 -6.59 -13.648 1 94.19 277 TRP B N 1
ATOM 4711 C CA . TRP B 1 277 ? 1.073 -6.855 -13 1 94.19 277 TRP B CA 1
ATOM 4712 C C . TRP B 1 277 ? 0.034 -7.301 -14.023 1 94.19 277 TRP B C 1
ATOM 4714 O O . TRP B 1 277 ? 0.242 -7.16 -15.234 1 94.19 277 TRP B O 1
ATOM 4724 N N . THR B 1 278 ? -1.049 -7.957 -13.523 1 95.5 278 THR B N 1
ATOM 4725 C CA . THR B 1 278 ? -2.148 -8.391 -14.383 1 95.5 278 THR B CA 1
ATOM 4726 C C . THR B 1 278 ? -3.49 -8.172 -13.688 1 95.5 278 THR B C 1
ATOM 4728 O O . THR B 1 278 ? -3.59 -8.281 -12.469 1 95.5 278 THR B O 1
ATOM 4731 N N . ALA B 1 279 ? -4.496 -7.844 -14.469 1 92.94 279 ALA B N 1
ATOM 4732 C CA . ALA B 1 279 ? -5.863 -7.746 -13.977 1 92.94 279 ALA B CA 1
ATOM 4733 C C . ALA B 1 279 ? -6.594 -9.078 -14.125 1 92.94 279 ALA B C 1
ATOM 4735 O O . ALA B 1 279 ? -7.809 -9.156 -13.922 1 92.94 279 ALA B O 1
ATOM 4736 N N . THR B 1 280 ? -5.91 -10.141 -14.469 1 91.25 280 THR B N 1
ATOM 4737 C CA . THR B 1 280 ? -6.371 -11.516 -14.586 1 91.25 280 THR B CA 1
ATOM 4738 C C . THR B 1 280 ? -7.32 -11.672 -15.773 1 91.25 280 THR B C 1
ATOM 4740 O O . THR B 1 280 ? -7.582 -12.789 -16.219 1 91.25 280 THR B O 1
ATOM 4743 N N . HIS B 1 281 ? -7.941 -10.609 -16.234 1 92.06 281 HIS B N 1
ATOM 4744 C CA . HIS B 1 281 ? -8.844 -10.617 -17.375 1 92.06 281 HIS B CA 1
ATOM 4745 C C . HIS B 1 281 ? -8.703 -9.344 -18.203 1 92.06 281 HIS B C 1
ATOM 4747 O O . HIS B 1 281 ? -8.531 -8.25 -17.641 1 92.06 281 HIS B O 1
ATOM 4753 N N . TRP B 1 282 ? -8.844 -9.508 -19.5 1 92.44 282 TRP B N 1
ATOM 4754 C CA . TRP B 1 282 ? -8.609 -8.383 -20.406 1 92.44 282 TRP B CA 1
ATOM 4755 C C . TRP B 1 282 ? -9.617 -7.266 -20.141 1 92.44 282 TRP B C 1
ATOM 4757 O O . TRP B 1 282 ? -9.266 -6.082 -20.219 1 92.44 282 TRP B O 1
ATOM 4767 N N . ALA B 1 283 ? -10.836 -7.648 -19.875 1 91.06 283 ALA B N 1
ATOM 4768 C CA . ALA B 1 283 ? -11.875 -6.652 -19.656 1 91.06 283 ALA B CA 1
ATOM 4769 C C . ALA B 1 283 ? -11.594 -5.848 -18.391 1 91.06 283 ALA B C 1
ATOM 4771 O O . ALA B 1 283 ? -11.867 -4.645 -18.328 1 91.06 283 ALA B O 1
ATOM 4772 N N . HIS B 1 284 ? -11.07 -6.57 -17.375 1 91.38 284 HIS B N 1
ATOM 4773 C CA . HIS B 1 284 ? -10.711 -5.883 -16.141 1 91.38 284 HIS B CA 1
ATOM 4774 C C . HIS B 1 284 ? -9.578 -4.887 -16.375 1 91.38 284 HIS B C 1
ATOM 4776 O O . HIS B 1 284 ? -9.594 -3.785 -15.82 1 91.38 284 HIS B O 1
ATOM 4782 N N . HIS B 1 285 ? -8.672 -5.297 -17.188 1 92.19 285 HIS B N 1
ATOM 4783 C CA . HIS B 1 285 ? -7.559 -4.41 -17.516 1 92.19 285 HIS B CA 1
ATOM 4784 C C . HIS B 1 285 ? -8.047 -3.168 -18.25 1 92.19 285 HIS B C 1
ATOM 4786 O O . HIS B 1 285 ? -7.586 -2.057 -17.969 1 92.19 285 HIS B O 1
ATOM 4792 N N . LEU B 1 286 ? -8.914 -3.395 -19.156 1 90.12 286 LEU B N 1
ATOM 4793 C CA . LEU B 1 286 ? -9.469 -2.279 -19.922 1 90.12 286 LEU B CA 1
ATOM 4794 C C . LEU B 1 286 ? -10.25 -1.34 -19 1 90.12 286 LEU B C 1
ATOM 4796 O O . LEU B 1 286 ? -10.18 -0.119 -19.156 1 90.12 286 LEU B O 1
ATOM 4800 N N . GLN B 1 287 ? -11.016 -1.879 -18.141 1 88.38 287 GLN B N 1
ATOM 4801 C CA . GLN B 1 287 ? -11.758 -1.078 -17.188 1 88.38 287 GLN B CA 1
ATOM 4802 C C . GLN B 1 287 ? -10.82 -0.238 -16.328 1 88.38 287 GLN B C 1
ATOM 4804 O O . GLN B 1 287 ? -11.078 0.944 -16.078 1 88.38 287 GLN B O 1
ATOM 4809 N N . TYR B 1 288 ? -9.82 -0.86 -15.867 1 88.88 288 TYR B N 1
ATOM 4810 C CA . TYR B 1 288 ? -8.828 -0.165 -15.055 1 88.88 288 TYR B CA 1
ATOM 4811 C C . TYR B 1 288 ? -8.18 0.971 -15.836 1 88.88 288 TYR B C 1
ATOM 4813 O O . TYR B 1 288 ? -8.039 2.084 -15.32 1 88.88 288 TYR B O 1
ATOM 4821 N N . TRP B 1 289 ? -7.793 0.64 -17.031 1 88.12 289 TRP B N 1
ATOM 4822 C CA . TRP B 1 289 ? -7.168 1.629 -17.891 1 88.12 289 TRP B CA 1
ATOM 4823 C C . TRP B 1 289 ? -8.094 2.818 -18.125 1 88.12 289 TRP B C 1
ATOM 4825 O O . TRP B 1 289 ? -7.688 3.971 -17.969 1 88.12 289 TRP B O 1
ATOM 4835 N N . ALA B 1 290 ? -9.312 2.559 -18.438 1 87.12 290 ALA B N 1
ATOM 4836 C CA . ALA B 1 290 ? -10.289 3.617 -18.688 1 87.12 290 ALA B CA 1
ATOM 4837 C C . ALA B 1 290 ? -10.531 4.445 -17.422 1 87.12 290 ALA B C 1
ATOM 4839 O O . ALA B 1 290 ? -10.57 5.676 -17.484 1 87.12 290 ALA B O 1
ATOM 4840 N N . ALA B 1 291 ? -10.633 3.781 -16.344 1 86.62 291 ALA B N 1
ATOM 4841 C CA . ALA B 1 291 ? -10.906 4.449 -15.078 1 86.62 291 ALA B CA 1
ATOM 4842 C C . ALA B 1 291 ? -9.742 5.363 -14.68 1 86.62 291 ALA B C 1
ATOM 4844 O O . ALA B 1 291 ? -9.961 6.445 -14.125 1 86.62 291 ALA B O 1
ATOM 4845 N N . THR B 1 292 ? -8.547 4.953 -14.961 1 85.56 292 THR B N 1
ATOM 4846 C CA . THR B 1 292 ? -7.387 5.688 -14.469 1 85.56 292 THR B CA 1
ATOM 4847 C C . THR B 1 292 ? -6.945 6.738 -15.484 1 85.56 292 THR B C 1
ATOM 4849 O O . THR B 1 292 ? -6.352 7.754 -15.117 1 85.56 292 THR B O 1
ATOM 4852 N N . ARG B 1 293 ? -7.273 6.512 -16.734 1 82.31 293 ARG B N 1
ATOM 4853 C CA . ARG B 1 293 ? -6.758 7.41 -17.766 1 82.31 293 ARG B CA 1
ATOM 4854 C C . ARG B 1 293 ? -7.824 8.414 -18.203 1 82.31 293 ARG B C 1
ATOM 4856 O O . ARG B 1 293 ? -7.5 9.516 -18.641 1 82.31 293 ARG B O 1
ATOM 4863 N N . LEU B 1 294 ? -9.086 8 -18.078 1 84 294 LEU B N 1
ATOM 4864 C CA . LEU B 1 294 ? -10.125 8.828 -18.688 1 84 294 LEU B CA 1
ATOM 4865 C C . LEU B 1 294 ? -10.961 9.523 -17.609 1 84 294 LEU B C 1
ATOM 4867 O O . LEU B 1 294 ? -11.656 10.5 -17.891 1 84 294 LEU B O 1
ATOM 4871 N N . VAL B 1 295 ? -10.93 9.078 -16.406 1 87.44 295 VAL B N 1
ATOM 4872 C CA . VAL B 1 295 ? -11.789 9.617 -15.367 1 87.44 295 VAL B CA 1
ATOM 4873 C C . VAL B 1 295 ? -10.938 10.312 -14.305 1 87.44 295 VAL B C 1
ATOM 4875 O O . VAL B 1 295 ? -10.023 9.711 -13.734 1 87.44 295 VAL B O 1
ATOM 4878 N N . PRO B 1 296 ? -11.305 11.602 -14.055 1 87.94 296 PRO B N 1
ATOM 4879 C CA . PRO B 1 296 ? -10.578 12.273 -12.969 1 87.94 296 PRO B CA 1
ATOM 4880 C C . PRO B 1 296 ? -10.688 11.531 -11.641 1 87.94 296 PRO B C 1
ATOM 4882 O O . PRO B 1 296 ? -11.727 10.938 -11.336 1 87.94 296 PRO B O 1
ATOM 4885 N N . GLU B 1 297 ? -9.664 11.539 -10.914 1 89.69 297 GLU B N 1
ATOM 4886 C CA . GLU B 1 297 ? -9.531 10.773 -9.672 1 89.69 297 GLU B CA 1
ATOM 4887 C C . GLU B 1 297 ? -10.688 11.055 -8.719 1 89.69 297 GLU B C 1
ATOM 4889 O O . GLU B 1 297 ? -11.266 10.125 -8.148 1 89.69 297 GLU B O 1
ATOM 4894 N N . ARG B 1 298 ? -11.094 12.289 -8.508 1 90.19 298 ARG B N 1
ATOM 4895 C CA . ARG B 1 298 ? -12.156 12.641 -7.566 1 90.19 298 ARG B CA 1
ATOM 4896 C C . ARG B 1 298 ? -13.484 12.039 -8.008 1 90.19 298 ARG B C 1
ATOM 4898 O O . ARG B 1 298 ? -14.266 11.562 -7.172 1 90.19 298 ARG B O 1
ATOM 4905 N N . LEU B 1 299 ? -13.688 12.125 -9.297 1 92 299 LEU B N 1
ATOM 4906 C CA . LEU B 1 299 ? -14.93 11.562 -9.82 1 92 299 LEU B CA 1
ATOM 4907 C C . LEU B 1 299 ? -14.953 10.047 -9.648 1 92 299 LEU B C 1
ATOM 4909 O O . LEU B 1 299 ? -16 9.469 -9.352 1 92 299 LEU B O 1
ATOM 4913 N N . ARG B 1 300 ? -13.828 9.469 -9.859 1 92.94 300 ARG B N 1
ATOM 4914 C CA . ARG B 1 300 ? -13.734 8.031 -9.672 1 92.94 300 ARG B CA 1
ATOM 4915 C C . ARG B 1 300 ? -14.039 7.645 -8.227 1 92.94 300 ARG B C 1
ATOM 4917 O O . ARG B 1 300 ? -14.805 6.707 -7.98 1 92.94 300 ARG B O 1
ATOM 4924 N N . LEU B 1 301 ? -13.477 8.328 -7.293 1 94.25 301 LEU B N 1
ATOM 4925 C CA . LEU B 1 301 ? -13.703 8.055 -5.879 1 94.25 301 LEU B CA 1
ATOM 4926 C C . LEU B 1 301 ? -15.172 8.258 -5.512 1 94.25 301 LEU B C 1
ATOM 4928 O O . LEU B 1 301 ? -15.734 7.484 -4.738 1 94.25 301 LEU B O 1
ATOM 4932 N N . GLN B 1 302 ? -15.766 9.273 -6.066 1 95.06 302 GLN B N 1
ATOM 4933 C CA . GLN B 1 302 ? -17.172 9.547 -5.824 1 95.06 302 GLN B CA 1
ATOM 4934 C C . GLN B 1 302 ? -18.062 8.406 -6.328 1 95.06 302 GLN B C 1
ATOM 4936 O O . GLN B 1 302 ? -19 7.992 -5.648 1 95.06 302 GLN B O 1
ATOM 4941 N N . GLN B 1 303 ? -17.734 7.961 -7.516 1 93.94 303 GLN B N 1
ATOM 4942 C CA . GLN B 1 303 ? -18.516 6.871 -8.094 1 93.94 303 GLN B CA 1
ATOM 4943 C C . GLN B 1 303 ? -18.359 5.594 -7.277 1 93.94 303 GLN B C 1
ATOM 4945 O O . GLN B 1 303 ? -19.344 4.875 -7.055 1 93.94 303 GLN B O 1
ATOM 4950 N N . ILE B 1 304 ? -17.172 5.332 -6.844 1 93.5 304 ILE B N 1
ATOM 4951 C CA . ILE B 1 304 ? -16.922 4.152 -6.023 1 93.5 304 ILE B CA 1
ATOM 4952 C C . ILE B 1 304 ? -17.688 4.27 -4.707 1 93.5 304 ILE B C 1
ATOM 4954 O O . ILE B 1 304 ? -18.297 3.299 -4.246 1 93.5 304 ILE B O 1
ATOM 4958 N N . GLN B 1 305 ? -17.688 5.395 -4.121 1 95.81 305 GLN B N 1
ATOM 4959 C CA . GLN B 1 305 ? -18.406 5.605 -2.873 1 95.81 305 GLN B CA 1
ATOM 4960 C C . GLN B 1 305 ? -19.906 5.375 -3.059 1 95.81 305 GLN B C 1
ATOM 4962 O O . GLN B 1 305 ? -20.562 4.789 -2.195 1 95.81 305 GLN B O 1
ATOM 4967 N N . LYS B 1 306 ? -20.422 5.898 -4.141 1 95.94 306 LYS B N 1
ATOM 4968 C CA . LYS B 1 306 ? -21.844 5.719 -4.406 1 95.94 306 LYS B CA 1
ATOM 4969 C C . LYS B 1 306 ? -22.203 4.234 -4.453 1 95.94 306 LYS B C 1
ATOM 4971 O O . LYS B 1 306 ? -23.219 3.824 -3.885 1 95.94 306 LYS B O 1
ATOM 4976 N N . ILE B 1 307 ? -21.359 3.504 -5.125 1 92.81 307 ILE B N 1
ATOM 4977 C CA . ILE B 1 307 ? -21.578 2.064 -5.23 1 92.81 307 ILE B CA 1
ATOM 4978 C C . ILE B 1 307 ? -21.5 1.43 -3.844 1 92.81 307 ILE B C 1
ATOM 4980 O O . ILE B 1 307 ? -22.359 0.62 -3.477 1 92.81 307 ILE B O 1
ATOM 4984 N N . HIS B 1 308 ? -20.531 1.784 -3.041 1 94.62 308 HIS B N 1
ATOM 4985 C CA . HIS B 1 308 ? -20.297 1.187 -1.73 1 94.62 308 HIS B CA 1
ATOM 4986 C C . HIS B 1 308 ? -21.391 1.595 -0.746 1 94.62 308 HIS B C 1
ATOM 4988 O O . HIS B 1 308 ? -21.766 0.815 0.133 1 94.62 308 HIS B O 1
ATOM 4994 N N . VAL B 1 309 ? -21.906 2.812 -0.881 1 95.69 309 VAL B N 1
ATOM 4995 C CA . VAL B 1 309 ? -23.031 3.254 -0.044 1 95.69 309 VAL B CA 1
ATOM 4996 C C . VAL B 1 309 ? -24.25 2.381 -0.307 1 95.69 309 VAL B C 1
ATOM 4998 O O . VAL B 1 309 ? -24.953 1.993 0.626 1 95.69 309 VAL B O 1
ATOM 5001 N N . LYS B 1 310 ? -24.469 2.096 -1.598 1 95 310 LYS B N 1
ATOM 5002 C CA . LYS B 1 310 ? -25.594 1.236 -1.957 1 95 310 LYS B CA 1
ATOM 5003 C C . LYS B 1 310 ? -25.438 -0.153 -1.345 1 95 310 LYS B C 1
ATOM 5005 O O . LYS B 1 310 ? -26.406 -0.72 -0.829 1 95 310 LYS B O 1
ATOM 5010 N N . ILE B 1 311 ? -24.25 -0.668 -1.414 1 92.56 311 ILE B N 1
ATOM 5011 C CA . ILE B 1 311 ? -23.969 -1.987 -0.851 1 92.56 311 ILE B CA 1
ATOM 5012 C C . ILE B 1 311 ? -24.141 -1.944 0.666 1 92.56 311 ILE B C 1
ATOM 5014 O O . ILE B 1 311 ? -24.688 -2.879 1.263 1 92.56 311 ILE B O 1
ATOM 5018 N N . ASN B 1 312 ? -23.625 -0.905 1.286 1 94.62 312 ASN B N 1
ATOM 5019 C CA . ASN B 1 312 ? -23.781 -0.721 2.725 1 94.62 312 ASN B CA 1
ATOM 5020 C C . ASN B 1 312 ? -25.25 -0.71 3.141 1 94.62 312 ASN B C 1
ATOM 5022 O O . ASN B 1 312 ? -25.625 -1.377 4.102 1 94.62 312 ASN B O 1
ATOM 5026 N N . LYS B 1 313 ? -26.062 0.005 2.412 1 95.12 313 LYS B N 1
ATOM 5027 C CA . LYS B 1 313 ? -27.484 0.098 2.719 1 95.12 313 LYS B CA 1
ATOM 5028 C C . LYS B 1 313 ? -28.156 -1.265 2.604 1 95.12 313 LYS B C 1
ATOM 5030 O O . LYS B 1 313 ? -29 -1.625 3.441 1 95.12 313 LYS B O 1
ATOM 5035 N N . ALA B 1 314 ? -27.812 -1.959 1.564 1 92.56 314 ALA B N 1
ATOM 5036 C CA . ALA B 1 314 ? -28.359 -3.295 1.378 1 92.56 314 ALA B CA 1
ATOM 5037 C C . ALA B 1 314 ? -27.969 -4.223 2.521 1 92.56 314 ALA B C 1
ATOM 5039 O O . ALA B 1 314 ? -28.781 -5.004 3.012 1 92.56 314 ALA B O 1
ATOM 5040 N N . ALA B 1 315 ? -26.75 -4.141 2.91 1 90.94 315 ALA B N 1
ATOM 5041 C CA . ALA B 1 315 ? -26.25 -4.973 3.998 1 90.94 315 ALA B CA 1
ATOM 5042 C C . ALA B 1 315 ? -26.938 -4.629 5.316 1 90.94 315 ALA B C 1
ATOM 5044 O O . ALA B 1 315 ? -27.266 -5.52 6.102 1 90.94 315 ALA B O 1
ATOM 5045 N N . MET B 1 316 ? -27.094 -3.4 5.543 1 92.25 316 MET B N 1
ATOM 5046 C CA . MET B 1 316 ? -27.75 -2.951 6.77 1 92.25 316 MET B CA 1
ATOM 5047 C C . MET B 1 316 ? -29.203 -3.396 6.809 1 92.25 316 MET B C 1
ATOM 5049 O O . MET B 1 316 ? -29.734 -3.738 7.871 1 92.25 316 MET B O 1
ATOM 5053 N N . ARG B 1 317 ? -29.812 -3.371 5.664 1 92.81 317 ARG B N 1
ATOM 5054 C CA . ARG B 1 317 ? -31.188 -3.84 5.57 1 92.81 317 ARG B CA 1
ATOM 5055 C C . ARG B 1 317 ? -31.281 -5.332 5.863 1 92.81 317 ARG B C 1
ATOM 5057 O O . ARG B 1 317 ? -32.188 -5.777 6.562 1 92.81 317 ARG B O 1
ATOM 5064 N N . LYS B 1 318 ? -30.375 -5.996 5.301 1 91.12 318 LYS B N 1
ATOM 5065 C CA . LYS B 1 318 ? -30.344 -7.434 5.551 1 91.12 318 LYS B CA 1
ATOM 5066 C C . LYS B 1 318 ? -30.125 -7.73 7.031 1 91.12 318 LYS B C 1
ATOM 5068 O O . LYS B 1 318 ? -30.781 -8.609 7.598 1 91.12 318 LYS B O 1
ATOM 5073 N N . LYS B 1 319 ? -29.25 -7.051 7.613 1 89.5 319 LYS B N 1
ATOM 5074 C CA . LYS B 1 319 ? -28.969 -7.227 9.031 1 89.5 319 LYS B CA 1
ATOM 5075 C C . LYS B 1 319 ? -30.188 -6.898 9.891 1 89.5 319 LYS B C 1
ATOM 5077 O O . LYS B 1 319 ? -30.484 -7.602 10.859 1 89.5 319 LYS B O 1
ATOM 5082 N N . ALA B 1 320 ? -30.828 -5.855 9.516 1 90.5 320 ALA B N 1
ATOM 5083 C CA . ALA B 1 320 ? -32.031 -5.453 10.234 1 90.5 320 ALA B CA 1
ATOM 5084 C C . ALA B 1 320 ? -33.125 -6.52 10.133 1 90.5 320 ALA B C 1
ATOM 5086 O O . ALA B 1 320 ? -33.812 -6.805 11.109 1 90.5 320 ALA B O 1
ATOM 5087 N N . ARG B 1 321 ? -33.219 -7.047 8.992 1 91.44 321 ARG B N 1
ATOM 5088 C CA . ARG B 1 321 ? -34.188 -8.102 8.766 1 91.44 321 ARG B CA 1
ATOM 5089 C C . ARG B 1 321 ? -33.875 -9.344 9.586 1 91.44 321 ARG B C 1
ATOM 5091 O O . ARG B 1 321 ? -34.781 -9.969 10.164 1 91.44 321 ARG B O 1
ATOM 5098 N N . GLU B 1 322 ? -32.625 -9.68 9.57 1 90.62 322 GLU B N 1
ATOM 5099 C CA . GLU B 1 322 ? -32.188 -10.852 10.32 1 90.62 322 GLU B CA 1
ATOM 5100 C C . GLU B 1 322 ? -32.406 -10.648 11.82 1 90.62 322 GLU B C 1
ATOM 5102 O O . GLU B 1 322 ? -32.781 -11.578 12.531 1 90.62 322 GLU B O 1
ATOM 5107 N N . GLU B 1 323 ? -32.125 -9.477 12.289 1 89.31 323 GLU B N 1
ATOM 5108 C CA . GLU B 1 323 ? -32.344 -9.156 13.703 1 89.31 323 GLU B CA 1
ATOM 5109 C C . GLU B 1 323 ? -33.812 -9.164 14.062 1 89.31 323 GLU B C 1
ATOM 5111 O O . GLU B 1 323 ? -34.188 -9.617 15.141 1 89.31 323 GLU B O 1
ATOM 5116 N N . ALA B 1 324 ? -34.656 -8.609 13.188 1 89.94 324 ALA B N 1
ATOM 5117 C CA . ALA B 1 324 ? -36.125 -8.602 13.398 1 89.94 324 ALA B CA 1
ATOM 5118 C C . ALA B 1 324 ? -36.656 -10.023 13.43 1 89.94 324 ALA B C 1
ATOM 5120 O O . ALA B 1 324 ? -37.531 -10.344 14.258 1 89.94 324 ALA B O 1
ATOM 5121 N N . GLU B 1 325 ? -36.188 -10.805 12.562 1 89.25 325 GLU B N 1
ATOM 5122 C CA . GLU B 1 325 ? -36.625 -12.203 12.516 1 89.25 325 GLU B CA 1
ATOM 5123 C C . GLU B 1 325 ? -36.156 -12.953 13.766 1 89.25 325 GLU B C 1
ATOM 5125 O O . GLU B 1 325 ? -36.906 -13.789 14.289 1 89.25 325 GLU B O 1
ATOM 5130 N N . ALA B 1 326 ? -34.938 -12.75 14.211 1 87.75 326 ALA B N 1
ATOM 5131 C CA . ALA B 1 326 ? -34.438 -13.375 15.422 1 87.75 326 ALA B CA 1
ATOM 5132 C C . ALA B 1 326 ? -35.219 -12.93 16.656 1 87.75 326 ALA B C 1
ATOM 5134 O O . ALA B 1 326 ? -35.438 -13.719 17.562 1 87.75 326 ALA B O 1
ATOM 5135 N N . ALA B 1 327 ? -35.562 -11.586 16.703 1 82.69 327 ALA B N 1
ATOM 5136 C CA . ALA B 1 327 ? -36.344 -11.039 17.828 1 82.69 327 ALA B CA 1
ATOM 5137 C C . ALA B 1 327 ? -37.719 -11.656 17.891 1 82.69 327 ALA B C 1
ATOM 5139 O O . ALA B 1 327 ? -38.312 -11.797 18.984 1 82.69 327 ALA B O 1
ATOM 5140 N N . LYS B 1 328 ? -38.156 -12.117 16.781 1 82.81 328 LYS B N 1
ATOM 5141 C CA . LYS B 1 328 ? -39.5 -12.727 16.75 1 82.81 328 LYS B CA 1
ATOM 5142 C C . LYS B 1 328 ? -39.438 -14.164 17.266 1 82.81 328 LYS B C 1
ATOM 5144 O O . LYS B 1 328 ? -40.469 -14.68 17.75 1 82.81 328 LYS B O 1
ATOM 5149 N N . THR B 1 329 ? -38.312 -14.602 17.141 1 80.31 329 THR B N 1
ATOM 5150 C CA . THR B 1 329 ? -38.188 -16 17.547 1 80.31 329 THR B CA 1
ATOM 5151 C C . THR B 1 329 ? -37.812 -16.109 19.016 1 80.31 329 THR B C 1
ATOM 5153 O O . THR B 1 329 ? -37.906 -17.188 19.609 1 80.31 329 THR B O 1
ATOM 5156 N N . GLN B 1 330 ? -37.375 -15.164 19.75 1 62.22 330 GLN B N 1
ATOM 5157 C CA . GLN B 1 330 ? -37.125 -15.242 21.188 1 62.22 330 GLN B CA 1
ATOM 5158 C C . GLN B 1 330 ? -38.312 -14.789 22 1 62.22 330 GLN B C 1
ATOM 5160 O O . GLN B 1 330 ? -38.969 -13.789 21.656 1 62.22 330 GLN B O 1
#

Radius of gyration: 25.85 Å; Cα contacts (8 Å, |Δi|>4): 1286; chains: 2; bounding box: 82×78×67 Å

Secondary structure (DSSP, 8-state):
-HHHHHHHHHHHHHHHHHHHHHHHHHHHHSPPPTHHHHHHHPPTTS-EEEEEESTTSHHHHHHHHHHHHTT-EEEEEES-HHHHHHHHHHHHHHHHHTT-----EEEEE--TTS-HHHHHHHHHHHTTTSEEEEEEE------SS---GGGS-HHHHHHHIIIIIIIHHHHHHHHHHHHHHH-S-EEEEEE--TTTTT--TT-HHHHHHHHHHHHHHHHHHHHHHTTTEEEEEE---EE-BTTTTB-S-BTTEE-HHHHHHHHHHHHTSGGGGG-SEE-SSHHHHHHHHHHHHTS-HHHHHHHHHHHHHHHHHHHHHHHHHHHHHHHHH-/-HHHHHHHHHHHHHHHHHHHHHHHHHHHHSPPPTHHHHHHHPPTTS-EEEEEESTTSHHHHHHHHHHHHTT-EEEEEES-HHHHHHHHHHHHHHHHHTT-----EEEEE--TTS-HHHHHHHHHHHTTTSEEEEEEE------SS---GGGS-HHHHHHHIIIIIIIHHHHHHHHHHHHHHH-S-EEEEEE--TTTTT--TT-HHHHHHHHHHHHHHHHHHHHHHTTTEEEEEE---EE-BTTTTB-S-BTTEE-HHHHHHHHHHHHTSGGGGG-SEE-SSHHHHHHHHHHHHTS-HHHHHHHHHHHHHHHHHHHHHHHHHHHHHHHHH-

Organism: Perkinsus marinus (strain ATCC 50983 / TXsc) (NCBI:txid423536)

Sequence (660 aa):
MLGTILILIGAIFVATKLYQLACWVRFYFMLPPPEQLRRKYEEPGKRPFAMVSGATGGIGFGFAHTLALRGFGVVLASRSESKLEECAKKIQDDVKAKGKGPAEIITVVCDFATPTEKWLPALVKACEGVDLCLLVNNVGVNNPFPQFFTDHTDEVVEDIINVNIRANTFITKALLPQMVKRNNGGAVLSFGSMFGPLGAPMLAPYSASKAYAYSFSLSLYEEYRAKGIDFLAVNPGYVMSNMSKLKKESWLITSPMTCADTVLRQLSFPDQAGYTWTATHWAHHLQYWAATRLVPERLRLQQIQKIHVKINKAAMRKKAREEAEAAKTQMLGTILILIGAIFVATKLYQLACWVRFYFMLPPPEQLRRKYEEPGKRPFAMVSGATGGIGFGFAHTLALRGFGVVLASRSESKLEECAKKIQDDVKAKGKGPAEIITVVCDFATPTEKWLPALVKACEGVDLCLLVNNVGVNNPFPQFFTDHTDEVVEDIINVNIRANTFITKALLPQMVKRNNGGAVLSFGSMFGPLGAPMLAPYSASKAYAYSFSLSLYEEYRAKGIDFLAVNPGYVMSNMSKLKKESWLITSPMTCADTVLRQLSFPDQAGYTWTATHWAHHLQYWAATRLVPERLRLQQIQKIHVKINKAAMRKKAREEAEAAKTQ

Solvent-accessible surface area (backbone atoms only — not comparable to full-atom values): 32518 Å² total; per-residue (Å²): 109,67,66,58,51,50,50,50,53,49,50,50,49,51,51,50,51,51,49,52,49,50,49,49,46,40,60,65,69,61,58,56,61,76,68,45,35,50,64,64,35,42,49,91,95,48,64,30,22,31,39,26,31,34,24,66,44,37,54,22,27,17,37,49,42,54,40,34,65,62,61,23,26,32,36,36,26,29,65,48,63,68,48,43,51,50,44,51,49,52,42,39,52,56,24,43,72,70,71,42,70,81,56,47,73,44,76,41,70,29,53,46,62,48,65,62,83,78,22,47,64,61,49,53,56,71,54,53,92,54,49,54,27,35,37,37,40,49,39,66,57,70,72,97,59,45,41,56,70,78,71,55,52,70,63,58,55,48,34,27,49,27,22,34,39,48,39,48,51,50,53,47,51,68,49,44,59,60,29,51,68,64,64,49,29,29,35,39,37,26,49,30,31,60,42,3,78,67,24,27,28,33,38,26,70,45,17,7,33,17,14,19,28,34,12,31,24,46,4,43,24,61,62,30,42,87,58,40,32,46,34,34,15,38,19,42,58,54,44,33,21,83,87,67,70,40,89,68,73,50,90,71,23,39,45,23,53,56,34,31,51,42,44,50,20,36,61,44,35,76,70,34,72,76,44,54,57,43,28,53,39,65,59,41,40,50,50,49,49,45,49,68,74,72,36,58,67,68,59,48,40,50,52,45,31,55,54,33,50,52,50,28,52,52,51,51,50,51,50,50,51,52,50,52,54,51,61,71,70,107,108,67,64,58,52,49,50,49,50,49,50,51,50,50,50,51,52,52,48,52,49,52,47,49,48,40,59,66,69,61,57,55,60,75,66,47,36,50,65,64,35,41,49,90,97,48,65,32,22,32,39,25,32,34,25,66,44,38,53,22,26,18,37,48,42,53,40,34,65,62,60,25,27,34,36,38,26,28,63,48,62,69,48,44,52,52,45,52,49,50,41,38,52,55,25,42,74,71,71,42,70,85,55,48,75,46,77,42,70,28,53,47,62,49,64,61,86,76,23,46,64,60,49,53,56,71,52,53,92,55,49,52,26,35,38,36,40,50,40,66,57,69,74,97,58,46,40,58,69,77,70,55,51,71,65,58,56,48,33,29,48,26,22,33,39,47,38,47,52,50,52,46,52,69,49,44,59,60,29,52,68,65,63,49,28,30,36,39,36,27,49,29,31,60,41,4,78,65,23,28,29,32,38,26,71,45,18,7,31,17,14,18,28,35,12,32,25,47,4,43,25,60,63,29,42,89,58,40,32,44,33,36,15,37,19,41,59,54,42,35,22,82,86,67,68,41,88,66,72,48,92,70,22,40,45,22,52,55,34,30,52,43,46,50,21,35,62,43,35,74,70,34,71,76,45,54,57,42,28,53,39,63,58,41,40,50,50,50,48,46,51,68,73,73,38,58,67,68,59,50,39,50,53,45,31,54,53,32,50,53,52,27,50,53,50,51,49,51,50,50,50,53,51,52,53,51,57,69,70,102

pLDDT: mean 93.22, std 5.95, range [61.91, 98.88]

Foldseek 3Di:
DVVVVVVVVVVVVVVVVVVVVVLLCCLFPVFDDLLLLCVQQPDPPAAEEEEFEPLLWFLNVLQQLSCQLSRHAYEYEEADPVSLVVSQVVSQVVSVVVVHPGHHYHYAHDDQLDDCVVGVVRVLVSCPPHNYFEYHLDWADFPLAFAAPVPDDPSRLSSRCRRLPVCLVVNCVSCVVVNLVSLSAHEYEHEAALLQVLPAHSGHSNSVSSVNSLVVQLVVQVVCVVSRYHGEYEHEYAEDIPRNVDDDDDLRYYYSNQLSSSVSSCVSPDSSSVDRYDRSHSVSVVVSCCCVPPPDSVVSNVVSVVVRVVRVVVVVVVVVVVVVVVVVVD/DVVVVVVVVVVVVVVVVVVVVVLLCCLFPVFDDLLLLCVQQPDPPAAEEEEFEPLLWFLNVLQQLSCQLSRHAYEYEEADPVSLVVSQVVSQVVSVVVVHPGHHYHYAHDDQLDDCVVGVVRVLVSCPPHNYFEYHLDWADFPLAFAAPVPDDPSRLSSRCRRLPVCLVVNCVSCVVVNLVSLSAHEYEHEAALLQVLPAHSGHSNSVSSVNRLVVQLVVQVVCVVSRYHGEYEHEYAEDIPSNVDDDDDLRYYYSNQLSSSVSSCVSPDSSSVDRYDRSHSVSVVVSCCCVPPPDSVVSNVVSVVVRVVRVVVVVVVVVVVVVVVVVVD